Protein AF-A0A1V8TQK8-F1 (afdb_monomer)

Sequence (739 aa):
MASVNVRRDIADPFYRYKMERIQSKVEGKGNGIKTVIVNLSNVAHQLARPPNYVIKYFGFELGAQTNIDPKDDRWIINGAHEASKLQDHLDGFIAKFVLCKDCKNPETVIVAKDGDIILDCKACGQRTHADLRQKLSSFILKNAPKKGKKDKSTKKADRKAKREAEKNGTLDDGDDNSGSGNGNGDSGSDHAQEDDGDYAVDGGSDDELTRKINSEAKNLAESEQKDVEWSVDMSEEAIKARANALGDDLKSTLVIDENGDAAEDNEGSGSSSYDELGKWLDAQAKEHSGISNVKDVDIYLQAQKLGIESKHRTLTVLAQALFDDAIVKQIAPRSSMLKKMITSERHEKAFLGGLERFVGNDKPNLIASMSAILLKVYENDLVTEETLKAWAGKASKKYVDLATSRKVRKSAEKFVEWLENAESDEEESEIDVYSLNAATTPPTNPAAPPAGWRALGCYTDDAGTRTLGMQNEGPGGTLLCTDFARAAIRYAFHDAATYSSKLPTYAPASGGADGSILLSSTEITRPDNAGLGTYHNQLTQRFAQYQSAGYAVGAADLIQVAGALAVLACPGGRIGRVLVGRTDTTQAAPDGLLPQAFGTGSDHDTIFALFADKGFSPRDLAALLGAHSTSKANFQTANGLPKGIPQDTTPGAWDVQYYNQTYLPPADGSIGRFDSDINLSNKSTTVGKQFSSFVGAQGAWGASFSSAFQTLSTLGIPTAKRRALIDCTSAVVAVMPPS

Structure (mmCIF, N/CA/C/O backbone):
data_AF-A0A1V8TQK8-F1
#
_entry.id   AF-A0A1V8TQK8-F1
#
loop_
_atom_site.group_PDB
_atom_site.id
_atom_site.type_symbol
_atom_site.label_atom_id
_atom_site.label_alt_id
_atom_site.label_comp_id
_atom_site.label_asym_id
_atom_site.label_entity_id
_atom_site.label_seq_id
_atom_site.pdbx_PDB_ins_code
_atom_site.Cartn_x
_atom_site.Cartn_y
_atom_site.Cartn_z
_atom_site.occupancy
_atom_site.B_iso_or_equiv
_atom_site.auth_seq_id
_atom_site.auth_comp_id
_atom_site.auth_asym_id
_atom_site.auth_atom_id
_atom_site.pdbx_PDB_model_num
ATOM 1 N N . MET A 1 1 ? -30.546 -17.351 -3.759 1.00 52.00 1 MET A N 1
ATOM 2 C CA . MET A 1 1 ? -30.470 -18.481 -2.805 1.00 52.00 1 MET A CA 1
ATOM 3 C C . MET A 1 1 ? -31.082 -18.038 -1.484 1.00 52.00 1 MET A C 1
ATOM 5 O O . MET A 1 1 ? -30.907 -16.882 -1.124 1.00 52.00 1 MET A O 1
ATOM 9 N N . ALA A 1 2 ? -31.864 -18.886 -0.813 1.00 67.44 2 ALA A N 1
ATOM 10 C CA . ALA A 1 2 ? -32.549 -18.502 0.424 1.00 67.44 2 ALA A CA 1
ATOM 11 C C . ALA A 1 2 ? -31.549 -18.449 1.595 1.00 67.44 2 ALA A C 1
ATOM 13 O O . ALA A 1 2 ? -31.084 -19.490 2.060 1.00 67.44 2 ALA A O 1
ATOM 14 N N . SER A 1 3 ? -31.196 -17.242 2.041 1.00 77.44 3 SER A N 1
ATOM 15 C CA . SER A 1 3 ? -30.388 -17.012 3.243 1.00 77.44 3 SER A CA 1
ATOM 16 C C . SER A 1 3 ? -31.241 -17.195 4.500 1.00 77.44 3 SER A C 1
ATOM 18 O O . SER A 1 3 ? -32.345 -16.652 4.569 1.00 77.44 3 SER A O 1
ATOM 20 N N . VAL A 1 4 ? -30.725 -17.912 5.492 1.00 84.31 4 VAL A N 1
ATOM 21 C CA . VAL A 1 4 ? -31.348 -18.145 6.800 1.00 84.31 4 VAL A CA 1
ATOM 22 C C . VAL A 1 4 ? -30.523 -17.435 7.872 1.00 84.31 4 VAL A C 1
ATOM 24 O O . VAL A 1 4 ? -29.305 -17.322 7.763 1.00 84.31 4 VAL A O 1
ATOM 27 N N . ASN A 1 5 ? -31.175 -16.934 8.916 1.00 85.56 5 ASN A N 1
ATOM 28 C CA . ASN A 1 5 ? -30.480 -16.339 10.054 1.00 85.56 5 ASN A CA 1
ATOM 29 C C . ASN A 1 5 ? -29.653 -17.410 10.780 1.00 85.56 5 ASN A C 1
ATOM 31 O O . ASN A 1 5 ? -30.176 -18.478 11.089 1.00 85.56 5 ASN A O 1
ATOM 35 N N . VAL A 1 6 ? -28.388 -17.107 11.106 1.00 83.88 6 VAL A N 1
ATOM 36 C CA . VAL A 1 6 ? -27.507 -17.998 11.900 1.00 83.88 6 VAL A CA 1
ATOM 37 C C . VAL A 1 6 ? -28.156 -18.348 13.243 1.00 83.88 6 VAL A C 1
ATOM 39 O O . VAL A 1 6 ? -27.986 -19.436 13.784 1.00 83.88 6 VAL A O 1
ATOM 42 N N . ARG A 1 7 ? -28.951 -17.413 13.765 1.00 80.94 7 ARG A N 1
ATOM 43 C CA . ARG A 1 7 ? -29.835 -17.597 14.907 1.00 80.94 7 ARG A CA 1
ATOM 44 C C . ARG A 1 7 ? -31.273 -17.731 14.431 1.00 80.94 7 ARG A C 1
ATOM 46 O O . ARG A 1 7 ? -31.957 -16.737 14.201 1.00 80.94 7 ARG A O 1
ATOM 53 N N . ARG A 1 8 ? -31.730 -18.976 14.297 1.00 74.44 8 ARG A N 1
ATOM 54 C CA . ARG A 1 8 ? -33.113 -19.307 13.914 1.00 74.44 8 ARG A CA 1
ATOM 55 C C . ARG A 1 8 ? -34.168 -18.895 14.942 1.00 74.44 8 ARG A C 1
ATOM 57 O O . ARG A 1 8 ? -35.346 -18.862 14.607 1.00 74.44 8 ARG A O 1
ATOM 64 N N . ASP A 1 9 ? -33.765 -18.590 16.172 1.00 75.06 9 ASP A N 1
ATOM 65 C CA . ASP A 1 9 ? -34.644 -18.032 17.200 1.00 75.06 9 ASP A CA 1
ATOM 66 C C . ASP A 1 9 ? -35.020 -16.567 16.926 1.00 75.06 9 ASP A C 1
ATOM 68 O O . ASP A 1 9 ? -36.038 -16.089 17.422 1.00 75.06 9 ASP A O 1
ATOM 72 N N . ILE A 1 10 ? -34.237 -15.861 16.106 1.00 77.81 10 ILE A N 1
ATOM 73 C CA . ILE A 1 10 ? -34.511 -14.485 15.699 1.00 77.81 10 ILE A CA 1
ATOM 74 C C . ILE A 1 10 ? -35.171 -14.514 14.318 1.00 77.81 10 ILE A C 1
ATOM 76 O O . ILE A 1 10 ? -34.517 -14.761 13.306 1.00 77.81 10 ILE A O 1
ATOM 80 N N . ALA A 1 11 ? -36.472 -14.225 14.271 1.00 71.19 11 ALA A N 1
ATOM 81 C CA . ALA A 1 11 ? -37.252 -14.163 13.032 1.00 71.19 11 ALA A CA 1
ATOM 82 C C . ALA A 1 11 ? -37.099 -12.831 12.265 1.00 71.19 11 ALA A C 1
ATOM 84 O O . ALA A 1 11 ? -37.814 -12.605 11.292 1.00 71.19 11 ALA A O 1
ATOM 85 N N . ASP A 1 12 ? -36.193 -11.947 12.699 1.00 76.12 12 ASP A N 1
ATOM 86 C CA . ASP A 1 12 ? -35.959 -10.643 12.075 1.00 76.12 12 ASP A CA 1
ATOM 87 C C . ASP A 1 12 ? -35.340 -10.802 10.668 1.00 76.12 12 ASP A C 1
ATOM 89 O O . ASP A 1 12 ? -34.210 -11.298 10.548 1.00 76.12 12 ASP A O 1
ATOM 93 N N . PRO A 1 13 ? -36.029 -10.368 9.593 1.00 72.56 13 PRO A N 1
ATOM 94 C CA . PRO A 1 13 ? -35.493 -10.393 8.234 1.00 72.56 13 PRO A CA 1
ATOM 95 C C . PRO A 1 13 ? -34.215 -9.563 8.052 1.00 72.56 13 PRO A C 1
ATOM 97 O O . PRO A 1 13 ? -33.475 -9.804 7.096 1.00 72.56 13 PRO A O 1
ATOM 100 N N . PHE A 1 14 ? -33.930 -8.610 8.946 1.00 74.12 14 PHE A N 1
ATOM 101 C CA . PHE A 1 14 ? -32.746 -7.744 8.917 1.00 74.12 14 PHE A CA 1
ATOM 102 C C . PHE A 1 14 ? -31.622 -8.211 9.846 1.00 74.12 14 PHE A C 1
ATOM 104 O O . PHE A 1 14 ? -30.628 -7.502 10.014 1.00 74.12 14 PHE A O 1
ATOM 111 N N . TYR A 1 15 ? -31.731 -9.411 10.422 1.00 78.62 15 TYR A N 1
ATOM 112 C CA . TYR A 1 15 ? -30.674 -9.957 11.263 1.00 78.62 15 TYR A CA 1
ATOM 113 C C . TYR A 1 15 ? -29.330 -9.988 10.515 1.00 78.62 15 TYR A C 1
ATOM 115 O O . TYR A 1 15 ? -29.223 -10.511 9.404 1.00 78.62 15 TYR A O 1
ATOM 123 N N . ARG A 1 16 ? -28.301 -9.401 11.139 1.00 79.44 16 ARG A N 1
ATOM 124 C CA . ARG A 1 16 ? -26.978 -9.151 10.540 1.00 79.44 16 ARG A CA 1
ATOM 125 C C . ARG A 1 16 ? -26.251 -10.428 10.114 1.00 79.44 16 ARG A C 1
ATOM 127 O O . ARG A 1 16 ? -25.576 -10.425 9.091 1.00 79.44 16 ARG A O 1
ATOM 134 N N . TYR A 1 17 ? -26.366 -11.502 10.897 1.00 84.69 17 TYR A N 1
ATOM 135 C CA . TYR A 1 17 ? -25.632 -12.745 10.656 1.00 84.69 17 TYR A CA 1
ATOM 136 C C . TYR A 1 17 ? -26.514 -13.752 9.923 1.00 84.69 17 TYR A C 1
ATOM 138 O O . TYR A 1 17 ? -27.354 -14.429 10.522 1.00 84.69 17 TYR A O 1
ATOM 146 N N . LYS A 1 18 ? -26.312 -13.854 8.611 1.00 84.25 18 LYS A N 1
ATOM 147 C CA . LYS A 1 18 ? -27.030 -14.788 7.743 1.00 84.25 18 LYS A CA 1
ATOM 148 C C . LYS A 1 18 ? -26.080 -15.839 7.195 1.00 84.25 18 LYS A C 1
ATOM 150 O O . LYS A 1 18 ? -24.912 -15.562 6.948 1.00 84.25 18 LYS A O 1
ATOM 155 N N . MET A 1 19 ? -26.618 -17.028 6.993 1.00 86.69 19 MET A N 1
ATOM 156 C CA . MET A 1 19 ? -25.946 -18.153 6.366 1.00 86.69 19 MET A CA 1
ATOM 157 C C . MET A 1 19 ? -26.821 -18.729 5.258 1.00 86.69 19 MET A C 1
ATOM 159 O O . MET A 1 19 ? -28.045 -18.587 5.266 1.00 86.69 19 MET A O 1
ATOM 163 N N . GLU A 1 20 ? -26.214 -19.385 4.284 1.00 88.19 20 GLU A N 1
ATOM 164 C CA . GLU A 1 20 ? -26.966 -20.136 3.288 1.00 88.19 20 GLU A CA 1
ATOM 165 C C . GLU A 1 20 ? -27.611 -21.372 3.915 1.00 88.19 20 GLU A C 1
ATOM 167 O O . GLU A 1 20 ? -27.042 -22.032 4.786 1.00 88.19 20 GLU A O 1
ATOM 172 N N . ARG A 1 21 ? -28.822 -21.710 3.460 1.00 85.94 21 ARG A N 1
ATOM 173 C CA . ARG A 1 21 ? -29.462 -22.961 3.868 1.00 85.94 21 ARG A CA 1
ATOM 174 C C . ARG A 1 21 ? -28.651 -24.148 3.353 1.00 85.94 21 ARG A C 1
ATOM 176 O O . ARG A 1 21 ? -28.258 -24.155 2.185 1.00 85.94 21 ARG A O 1
ATOM 183 N N . ILE A 1 22 ? -28.445 -25.161 4.192 1.00 89.31 22 ILE A N 1
ATOM 184 C CA . ILE A 1 22 ? -27.695 -26.352 3.789 1.00 89.31 22 ILE A CA 1
ATOM 185 C C . ILE A 1 22 ? -28.423 -27.099 2.661 1.00 89.31 22 ILE A C 1
ATOM 187 O O . ILE A 1 22 ? -29.628 -27.352 2.734 1.00 89.31 22 ILE A O 1
ATOM 191 N N . GLN A 1 23 ? -27.691 -27.423 1.598 1.00 88.25 23 GLN A N 1
ATOM 192 C CA . GLN A 1 23 ? -28.187 -28.150 0.436 1.00 88.25 23 GLN A CA 1
ATOM 193 C C . GLN A 1 23 ? -27.558 -29.539 0.414 1.00 88.25 23 GLN A C 1
ATOM 195 O O . GLN A 1 23 ? -26.334 -29.683 0.356 1.00 88.25 23 GLN A O 1
ATOM 200 N N . SER A 1 24 ? -28.406 -30.566 0.450 1.00 89.19 24 SER A N 1
ATOM 201 C CA . SER A 1 24 ? -27.982 -31.956 0.353 1.00 89.19 24 SER A CA 1
ATOM 202 C C . SER A 1 24 ? -28.544 -32.619 -0.901 1.00 89.19 24 SER A C 1
ATOM 204 O O . SER A 1 24 ? -29.679 -32.376 -1.310 1.00 89.19 24 SER A O 1
ATOM 206 N N . LYS A 1 25 ? -27.727 -33.468 -1.519 1.00 88.12 25 LYS A N 1
ATOM 207 C CA . LYS A 1 25 ? -28.083 -34.308 -2.657 1.00 88.12 25 LYS A CA 1
ATOM 208 C C . LYS A 1 25 ? -27.846 -35.760 -2.271 1.00 88.12 25 LYS A C 1
ATOM 210 O O . LYS A 1 25 ? -26.744 -36.132 -1.877 1.00 88.12 25 LYS A O 1
ATOM 215 N N . VAL A 1 26 ? -28.883 -36.583 -2.370 1.00 87.81 26 VAL A N 1
ATOM 216 C CA . VAL A 1 26 ? -28.774 -38.018 -2.091 1.00 87.81 26 VAL A CA 1
ATOM 217 C C . VAL A 1 26 ? -28.243 -38.722 -3.338 1.00 87.81 26 VAL A C 1
ATOM 219 O O . VAL A 1 26 ? -28.809 -38.592 -4.422 1.00 87.81 26 VAL A O 1
ATOM 222 N N . GLU A 1 27 ? -27.151 -39.461 -3.184 1.00 84.12 27 GLU A N 1
ATOM 223 C CA . GLU A 1 27 ? -26.506 -40.247 -4.231 1.00 84.12 27 GLU A CA 1
ATOM 224 C C . GLU A 1 27 ? -26.467 -41.729 -3.830 1.00 84.12 27 GLU A C 1
ATOM 226 O O . GLU A 1 27 ? -26.210 -42.084 -2.681 1.00 84.12 27 GLU A O 1
ATOM 231 N N . GLY A 1 28 ? -26.726 -42.614 -4.794 1.00 75.06 28 GLY A N 1
ATOM 232 C CA . GLY A 1 28 ? -26.811 -44.060 -4.568 1.00 75.06 28 GLY A CA 1
ATOM 233 C C . GLY A 1 28 ? -28.239 -44.574 -4.342 1.00 75.06 28 GLY A C 1
ATOM 234 O O . GLY A 1 28 ? -29.164 -43.826 -4.034 1.00 75.06 28 GLY A O 1
ATOM 235 N N . LYS A 1 29 ? -28.424 -45.883 -4.544 1.00 76.75 29 LYS A N 1
ATOM 236 C CA . LYS A 1 29 ? -29.675 -46.621 -4.304 1.00 76.75 29 LYS A CA 1
ATOM 237 C C . LYS A 1 29 ? -29.340 -47.898 -3.518 1.00 76.75 29 LYS A C 1
ATOM 239 O O . LYS A 1 29 ? -28.333 -48.537 -3.811 1.00 76.75 29 LYS A O 1
ATOM 244 N N . GLY A 1 30 ? -30.161 -48.271 -2.533 1.00 76.31 30 GLY A N 1
ATOM 245 C CA . GLY A 1 30 ? -29.966 -49.479 -1.709 1.00 76.31 30 GLY A CA 1
ATOM 246 C C . GLY A 1 30 ? -29.057 -49.280 -0.484 1.00 76.31 30 GLY A C 1
ATOM 247 O O . GLY A 1 30 ? -29.047 -48.214 0.119 1.00 76.31 30 GLY A O 1
ATOM 248 N N . ASN A 1 31 ? -28.275 -50.296 -0.107 1.00 75.25 31 ASN A N 1
ATOM 249 C CA . ASN A 1 31 ? -27.446 -50.289 1.117 1.00 75.25 31 ASN A CA 1
ATOM 250 C C . ASN A 1 31 ? -26.225 -49.342 1.063 1.00 75.25 31 ASN A C 1
ATOM 252 O O . ASN A 1 31 ? -25.509 -49.204 2.050 1.00 75.25 31 ASN A O 1
ATOM 256 N N . GLY A 1 32 ? -25.983 -48.689 -0.078 1.00 77.19 32 GLY A N 1
ATOM 257 C CA . GLY A 1 32 ? -24.890 -47.736 -0.294 1.00 77.19 32 GLY A CA 1
ATOM 258 C C . GLY A 1 32 ? -25.349 -46.290 -0.480 1.00 77.19 32 GLY A C 1
ATOM 259 O O . GLY A 1 32 ? -24.654 -45.536 -1.157 1.00 77.19 32 GLY A O 1
ATOM 260 N N . ILE A 1 33 ? -26.523 -45.905 0.040 1.00 86.06 33 ILE A N 1
ATOM 261 C CA . ILE A 1 33 ? -27.007 -44.520 -0.062 1.00 86.06 33 ILE A CA 1
ATOM 262 C C . ILE A 1 33 ? -26.078 -43.585 0.717 1.00 86.06 33 ILE A C 1
ATOM 264 O O . ILE A 1 33 ? -25.761 -43.816 1.886 1.00 86.06 33 ILE A O 1
ATOM 268 N N . LYS A 1 34 ? -25.664 -42.507 0.059 1.00 89.12 34 LYS A N 1
ATOM 269 C CA . LYS A 1 34 ? -24.799 -41.464 0.599 1.00 89.12 34 LYS A CA 1
ATOM 270 C C . LYS A 1 34 ? -25.457 -40.108 0.381 1.00 89.12 34 LYS A C 1
ATOM 272 O O . LYS A 1 34 ? -26.094 -39.866 -0.638 1.00 89.12 34 LYS A O 1
ATOM 277 N N . THR A 1 35 ? -25.296 -39.207 1.333 1.00 90.06 35 THR A N 1
ATOM 278 C CA . THR A 1 35 ? -25.758 -37.825 1.227 1.00 90.06 35 THR A CA 1
ATOM 279 C C . THR A 1 35 ? -24.555 -36.928 0.983 1.00 90.06 35 THR A C 1
ATOM 281 O O . THR A 1 35 ? -23.644 -36.875 1.806 1.00 90.06 35 THR A O 1
ATOM 284 N N . VAL A 1 36 ? -24.543 -36.239 -0.155 1.00 89.19 36 VAL A N 1
ATOM 285 C CA . VAL A 1 36 ? -23.519 -35.253 -0.509 1.00 89.19 36 VAL A CA 1
ATOM 286 C C . VAL A 1 36 ? -24.016 -33.864 -0.132 1.00 89.19 36 VAL A C 1
ATOM 288 O O . VAL A 1 36 ? -25.110 -33.471 -0.535 1.00 89.19 36 VAL A O 1
ATOM 291 N N . ILE A 1 37 ? -23.231 -33.116 0.638 1.00 89.44 37 ILE A N 1
ATOM 292 C CA . ILE A 1 37 ? -23.529 -31.720 0.972 1.00 89.44 37 ILE A CA 1
ATOM 293 C C . ILE A 1 37 ? -22.796 -30.833 -0.030 1.00 89.44 37 ILE A C 1
ATOM 295 O O . ILE A 1 37 ? -21.570 -30.831 -0.073 1.00 89.44 37 ILE A O 1
ATOM 299 N N . VAL A 1 38 ? -23.555 -30.086 -0.832 1.00 87.56 38 VAL A N 1
ATOM 300 C CA . VAL A 1 38 ? -23.012 -29.321 -1.967 1.00 87.56 38 VAL A CA 1
ATOM 301 C C . VAL A 1 38 ? -22.377 -28.005 -1.511 1.00 87.56 38 VAL A C 1
ATOM 303 O O . VAL A 1 38 ? -21.361 -27.595 -2.053 1.00 87.56 38 VAL A O 1
ATOM 306 N N . ASN A 1 39 ? -22.948 -27.347 -0.497 1.00 89.00 39 ASN A N 1
ATOM 307 C CA . ASN A 1 39 ? -22.542 -26.007 -0.058 1.00 89.00 39 ASN A CA 1
ATOM 308 C C . ASN A 1 39 ? -21.878 -25.974 1.330 1.00 89.00 39 ASN A C 1
ATOM 310 O O . ASN A 1 39 ? -21.939 -24.953 2.016 1.00 89.00 39 ASN A O 1
ATOM 314 N N . LEU A 1 40 ? -21.254 -27.075 1.769 1.00 87.88 40 LEU A N 1
ATOM 315 C CA . LEU A 1 40 ? -20.669 -27.144 3.114 1.00 87.88 40 LEU A CA 1
ATOM 316 C C . LEU A 1 40 ? -19.538 -26.127 3.304 1.00 87.88 40 LEU A C 1
ATOM 318 O O . LEU A 1 40 ? -19.510 -25.460 4.336 1.00 87.88 40 LEU A O 1
ATOM 322 N N . SER A 1 41 ? -18.640 -25.992 2.322 1.00 88.56 41 SER A N 1
ATOM 323 C CA . SER A 1 41 ? -17.500 -25.070 2.395 1.00 88.56 41 SER A CA 1
ATOM 324 C C . SER A 1 41 ? -17.990 -23.632 2.600 1.00 88.56 41 SER A C 1
ATOM 326 O O . SER A 1 41 ? -17.568 -22.963 3.541 1.00 88.56 41 SER A O 1
ATOM 328 N N . ASN A 1 42 ? -18.997 -23.198 1.832 1.00 89.12 42 ASN A N 1
ATOM 329 C CA . ASN A 1 42 ? -19.569 -21.853 1.941 1.00 89.12 42 ASN A CA 1
ATOM 330 C C . ASN A 1 42 ? -20.217 -21.594 3.317 1.00 89.12 42 ASN A C 1
ATOM 332 O O . ASN A 1 42 ? -19.954 -20.578 3.961 1.00 89.12 42 ASN A O 1
ATOM 336 N N . VAL A 1 43 ? -21.007 -22.551 3.820 1.00 89.06 43 VAL A N 1
ATOM 337 C CA . VAL A 1 43 ? -21.637 -22.459 5.151 1.00 89.06 43 VAL A CA 1
ATOM 338 C C . VAL A 1 43 ? -20.586 -22.436 6.268 1.00 89.06 43 VAL A C 1
ATOM 340 O O . VAL A 1 43 ? -20.711 -21.675 7.225 1.00 89.06 43 VAL A O 1
ATOM 343 N N . ALA A 1 44 ? -19.522 -23.231 6.152 1.00 88.88 44 ALA A N 1
ATOM 344 C CA . ALA A 1 44 ? -18.442 -23.270 7.133 1.00 88.88 44 ALA A CA 1
ATOM 345 C C . ALA A 1 44 ? -17.651 -21.948 7.174 1.00 88.88 44 ALA A C 1
ATOM 347 O O . ALA A 1 44 ? -17.390 -21.424 8.263 1.00 88.88 44 ALA A O 1
ATOM 348 N N . HIS A 1 45 ? -17.361 -21.354 6.010 1.00 86.94 45 HIS A N 1
ATOM 349 C CA . HIS A 1 45 ? -16.741 -20.029 5.913 1.00 86.94 45 HIS A CA 1
ATOM 350 C C . HIS A 1 45 ? -17.614 -18.935 6.542 1.00 86.94 45 HIS A C 1
ATOM 352 O O . HIS A 1 45 ? -17.102 -18.120 7.310 1.00 86.94 45 HIS A O 1
ATOM 358 N N . GLN A 1 46 ? -18.932 -18.960 6.316 1.00 87.69 46 GLN A N 1
ATOM 359 C CA . GLN A 1 46 ? -19.880 -18.016 6.931 1.00 87.69 46 GLN A CA 1
ATOM 360 C C . GLN A 1 46 ? -19.950 -18.140 8.462 1.00 87.69 46 GLN A C 1
ATOM 362 O O . GLN A 1 46 ? -20.192 -17.152 9.153 1.00 87.69 46 GLN A O 1
ATOM 367 N N . LEU A 1 47 ? -19.700 -19.334 9.007 1.00 87.06 47 LEU A N 1
ATOM 368 C CA . LEU A 1 47 ? -19.611 -19.575 10.452 1.00 87.06 47 LEU A CA 1
ATOM 369 C C . LEU A 1 47 ? -18.204 -19.331 11.027 1.00 87.06 47 LEU A C 1
ATOM 371 O O . LEU A 1 47 ? -17.994 -19.549 12.222 1.00 87.06 47 LEU A O 1
ATOM 375 N N . ALA A 1 48 ? -17.235 -18.910 10.205 1.00 86.00 48 ALA A N 1
ATOM 376 C CA . ALA A 1 48 ? -15.823 -18.786 10.571 1.00 86.00 48 ALA A CA 1
ATOM 377 C C . ALA A 1 48 ? -15.266 -20.068 11.229 1.00 86.00 48 ALA A C 1
ATOM 379 O O . ALA A 1 48 ? -14.569 -20.024 12.252 1.00 86.00 48 ALA A O 1
ATOM 380 N N . ARG A 1 49 ? -15.612 -21.238 10.674 1.00 88.12 49 ARG A N 1
ATOM 381 C CA . ARG A 1 49 ? -15.136 -22.550 11.137 1.00 88.12 49 ARG A CA 1
ATOM 382 C C . ARG A 1 49 ? -14.591 -23.376 9.973 1.00 88.12 49 ARG A C 1
ATOM 384 O O . ARG A 1 49 ? -15.151 -23.319 8.886 1.00 88.12 49 ARG A O 1
ATOM 391 N N . PRO A 1 50 ? -13.549 -24.197 10.194 1.00 86.88 50 PRO A N 1
ATOM 392 C CA . PRO A 1 50 ? -13.101 -25.150 9.184 1.00 86.88 50 PRO A CA 1
ATOM 393 C C . PRO A 1 50 ? -14.228 -26.126 8.783 1.00 86.88 50 PRO A C 1
ATOM 395 O O . PRO A 1 50 ? -14.892 -26.664 9.682 1.00 86.88 50 PRO A O 1
ATOM 398 N N . PRO A 1 51 ? -14.408 -26.437 7.481 1.00 88.56 51 PRO A N 1
ATOM 399 C CA . PRO A 1 51 ? -15.413 -27.403 7.009 1.00 88.56 51 PRO A CA 1
ATOM 400 C C . PRO A 1 51 ? -15.299 -28.777 7.687 1.00 88.56 51 PRO A C 1
ATOM 402 O O . PRO A 1 51 ? -16.305 -29.406 8.031 1.00 88.56 51 PRO A O 1
ATOM 405 N N . ASN A 1 52 ? -14.064 -29.183 8.005 1.00 88.06 52 ASN A N 1
ATOM 406 C CA . ASN A 1 52 ? -13.734 -30.424 8.707 1.00 88.06 52 ASN A CA 1
ATOM 407 C C . ASN A 1 52 ? -14.421 -30.566 10.075 1.00 88.06 52 ASN A C 1
ATOM 409 O O . ASN A 1 52 ? -14.711 -31.681 10.509 1.00 88.06 52 ASN A O 1
ATOM 413 N N . TYR A 1 53 ? -14.703 -29.464 10.775 1.00 89.12 53 TYR A N 1
ATOM 414 C CA . TYR A 1 53 ? -15.365 -29.524 12.083 1.00 89.12 53 TYR A CA 1
ATOM 415 C C . TYR A 1 53 ? -16.871 -29.733 11.946 1.00 89.12 53 TYR A C 1
ATOM 417 O O . TYR A 1 53 ? -17.453 -30.497 12.715 1.00 89.12 53 TYR A O 1
ATOM 425 N N . VAL A 1 54 ? -17.484 -29.117 10.934 1.00 88.94 54 VAL A N 1
ATOM 426 C CA . VAL A 1 54 ? -18.926 -29.215 10.679 1.00 88.94 54 VAL A CA 1
ATOM 427 C C . VAL A 1 54 ? -19.286 -30.621 10.192 1.00 88.94 54 VAL A C 1
ATOM 429 O O . VAL A 1 54 ? -20.188 -31.251 10.745 1.00 88.94 54 VAL A O 1
ATOM 432 N N . ILE A 1 55 ? -18.530 -31.174 9.234 1.00 89.88 55 ILE A N 1
ATOM 433 C CA . ILE A 1 55 ? -18.791 -32.531 8.726 1.00 89.88 55 ILE A CA 1
ATOM 434 C C . ILE A 1 55 ? -18.610 -33.592 9.815 1.00 89.88 55 ILE A C 1
ATOM 436 O O . ILE A 1 55 ? -19.417 -34.514 9.942 1.00 89.88 55 ILE A O 1
ATOM 440 N N . LYS A 1 56 ? -17.583 -33.440 10.661 1.00 89.19 56 LYS A N 1
ATOM 441 C CA . LYS A 1 56 ? -17.318 -34.389 11.741 1.00 89.19 56 LYS A CA 1
ATOM 442 C C . LYS A 1 56 ? -18.383 -34.316 12.833 1.00 89.19 56 LYS A C 1
ATOM 444 O O . LYS A 1 56 ? -18.734 -35.351 13.398 1.00 89.19 56 LYS A O 1
ATOM 449 N N . TYR A 1 57 ? -18.923 -33.125 13.095 1.00 90.25 57 TYR A N 1
ATOM 450 C CA . TYR A 1 57 ? -20.055 -32.949 13.999 1.00 90.25 57 TYR A CA 1
ATOM 451 C C . TYR A 1 57 ? -21.294 -33.707 13.508 1.00 90.25 57 TYR A C 1
ATOM 453 O O . TYR A 1 57 ? -21.877 -34.469 14.279 1.00 90.25 57 TYR A O 1
ATOM 461 N N . PHE A 1 58 ? -21.634 -33.599 12.218 1.00 90.06 58 PHE A N 1
ATOM 462 C CA . PHE A 1 58 ? -22.726 -34.389 11.641 1.00 90.06 58 PHE A CA 1
ATOM 463 C C . PHE A 1 58 ? -22.487 -35.894 11.770 1.00 90.06 58 PHE A C 1
ATOM 465 O O . PHE A 1 58 ? -23.405 -36.622 12.135 1.00 90.06 58 PHE A O 1
ATOM 472 N N . GLY A 1 59 ? -21.255 -36.362 11.555 1.00 88.44 59 GLY A N 1
ATOM 473 C CA . GLY A 1 59 ? -20.908 -37.770 11.758 1.00 88.44 59 GLY A CA 1
ATOM 474 C C . GLY A 1 59 ? -21.151 -38.260 13.191 1.00 88.44 59 GLY A C 1
ATOM 475 O O . GLY A 1 59 ? -21.611 -39.383 13.389 1.00 88.44 59 GLY A O 1
ATOM 476 N N . PHE A 1 60 ? -20.891 -37.420 14.199 1.00 89.06 60 PHE A N 1
ATOM 477 C CA . PHE A 1 60 ? -21.111 -37.781 15.603 1.00 89.06 60 PHE A CA 1
ATOM 478 C C . PHE A 1 60 ? -22.582 -37.771 16.022 1.00 89.06 60 PHE A C 1
ATOM 480 O O . PHE A 1 60 ? -22.983 -38.670 16.758 1.00 89.06 60 PHE A O 1
ATOM 487 N N . GLU A 1 61 ? -23.363 -36.787 15.575 1.00 86.88 61 GLU A N 1
ATOM 488 C CA . GLU A 1 61 ? -24.788 -36.669 15.922 1.00 86.88 61 GLU A CA 1
ATOM 489 C C . GLU A 1 61 ? -25.653 -37.686 15.160 1.00 86.88 61 GLU A C 1
ATOM 491 O O . GLU A 1 61 ? -26.599 -38.235 15.717 1.00 86.88 61 GLU A O 1
ATOM 496 N N . LEU A 1 62 ? -25.302 -37.990 13.905 1.00 86.38 62 LEU A N 1
ATOM 497 C CA . LEU A 1 62 ? -26.033 -38.950 13.067 1.00 86.38 62 LEU A CA 1
ATOM 498 C C . LEU A 1 62 ? -25.519 -40.390 13.201 1.00 86.38 62 LEU A C 1
ATOM 500 O O . LEU A 1 62 ? -26.124 -41.303 12.642 1.00 86.38 62 LEU A O 1
ATOM 504 N N . GLY A 1 63 ? -24.394 -40.606 13.892 1.00 85.69 63 GLY A N 1
ATOM 505 C CA . GLY A 1 63 ? -23.758 -41.924 13.998 1.00 85.69 63 GLY A CA 1
ATOM 506 C C . GLY A 1 63 ? -23.285 -42.482 12.651 1.00 85.69 63 GLY A C 1
ATOM 507 O O . GLY A 1 63 ? -23.259 -43.695 12.460 1.00 85.69 63 GLY A O 1
ATOM 508 N N . ALA A 1 64 ? -22.936 -41.604 11.708 1.00 85.81 64 ALA A N 1
ATOM 509 C CA . ALA A 1 64 ? -22.590 -41.957 10.337 1.00 85.81 64 ALA A CA 1
ATOM 510 C C . ALA A 1 64 ? -21.101 -41.733 10.050 1.00 85.81 64 ALA A C 1
ATOM 512 O O . ALA A 1 64 ? -20.471 -40.806 10.564 1.00 85.81 64 ALA A O 1
ATOM 513 N N . GLN A 1 65 ? -20.533 -42.567 9.180 1.00 83.94 65 GLN A N 1
ATOM 514 C CA . GLN A 1 65 ? -19.180 -42.352 8.678 1.00 83.94 65 GLN A CA 1
ATOM 515 C C . GLN A 1 65 ? -19.175 -41.198 7.666 1.00 83.94 65 GLN A C 1
ATOM 517 O O . GLN A 1 65 ? -20.045 -41.109 6.794 1.00 83.94 65 GLN A O 1
ATOM 522 N N . THR A 1 66 ? -18.182 -40.323 7.792 1.00 86.75 66 THR A N 1
ATOM 523 C CA . THR A 1 66 ? -18.014 -39.117 6.976 1.00 86.75 66 THR A CA 1
ATOM 524 C C . THR A 1 66 ? -16.629 -39.084 6.351 1.00 86.75 66 THR A C 1
ATOM 526 O O . THR A 1 66 ? -15.677 -39.589 6.952 1.00 86.75 66 THR A O 1
ATOM 529 N N . ASN A 1 67 ? -16.499 -38.441 5.191 1.00 81.62 67 ASN A N 1
ATOM 530 C CA . ASN A 1 67 ? -15.184 -38.122 4.639 1.00 81.62 67 ASN A CA 1
ATOM 531 C C . ASN A 1 67 ? -14.559 -36.928 5.389 1.00 81.62 67 ASN A C 1
ATOM 533 O O . ASN A 1 67 ? -15.272 -35.997 5.766 1.00 81.62 67 ASN A O 1
ATOM 537 N N . ILE A 1 68 ? -13.252 -36.980 5.643 1.00 66.19 68 ILE A N 1
ATOM 538 C CA . ILE A 1 68 ? -12.484 -35.954 6.354 1.00 66.19 68 ILE A CA 1
ATOM 539 C C . ILE A 1 68 ? -11.405 -35.515 5.362 1.00 66.19 68 ILE A C 1
ATOM 541 O O . ILE A 1 68 ? -10.406 -36.209 5.233 1.00 66.19 68 ILE A O 1
ATOM 545 N N . ASP A 1 69 ? -11.648 -34.406 4.659 1.00 65.31 69 ASP A N 1
ATOM 546 C CA . ASP A 1 69 ? -10.747 -33.769 3.677 1.00 65.31 69 ASP A CA 1
ATOM 547 C C . ASP A 1 69 ? -10.732 -34.341 2.228 1.00 65.31 69 ASP A C 1
ATOM 549 O O . ASP A 1 69 ? -9.771 -34.980 1.795 1.00 65.31 69 ASP A O 1
ATOM 553 N N . PRO A 1 70 ? -11.811 -34.143 1.442 1.00 68.88 70 PRO A N 1
ATOM 554 C CA . PRO A 1 70 ? -11.810 -34.386 -0.001 1.00 68.88 70 PRO A CA 1
ATOM 555 C C . PRO A 1 70 ? -11.159 -33.223 -0.774 1.00 68.88 70 PRO A C 1
ATOM 557 O O . PRO A 1 70 ? -11.602 -32.086 -0.651 1.00 68.88 70 PRO A O 1
ATOM 560 N N . LYS A 1 71 ? -10.196 -33.520 -1.661 1.00 64.69 71 LYS A N 1
ATOM 561 C CA . LYS A 1 71 ? -9.551 -32.526 -2.552 1.00 64.69 71 LYS A CA 1
ATOM 562 C C . LYS A 1 71 ? -10.525 -31.802 -3.496 1.00 64.69 71 LYS A C 1
ATOM 564 O O . LYS A 1 71 ? -10.240 -30.691 -3.920 1.00 64.69 71 LYS A O 1
ATOM 569 N N . ASP A 1 72 ? -11.674 -32.415 -3.782 1.00 70.38 72 ASP A N 1
ATOM 570 C CA . ASP A 1 72 ? -12.655 -31.926 -4.761 1.00 70.38 72 ASP A CA 1
ATOM 571 C C . ASP A 1 72 ? -13.868 -31.216 -4.121 1.00 70.38 72 ASP A C 1
ATOM 573 O O . ASP A 1 72 ? -14.949 -31.203 -4.711 1.00 70.38 72 ASP A O 1
ATOM 577 N N . ASP A 1 73 ? -13.757 -30.721 -2.878 1.00 73.31 73 ASP A N 1
ATOM 578 C CA . ASP A 1 73 ? -14.855 -30.060 -2.130 1.00 73.31 73 ASP A CA 1
ATOM 579 C C . ASP A 1 73 ? -16.145 -30.911 -1.989 1.00 73.31 73 ASP A C 1
ATOM 581 O O . ASP A 1 73 ? -17.227 -30.433 -1.631 1.00 73.31 73 ASP A O 1
ATOM 585 N N . ARG A 1 74 ? -16.053 -32.224 -2.242 1.00 83.00 74 ARG A N 1
ATOM 586 C CA . ARG A 1 74 ? -17.187 -33.155 -2.224 1.00 83.00 74 ARG A CA 1
ATOM 587 C C . ARG A 1 74 ? -17.370 -33.792 -0.849 1.00 83.00 74 ARG A C 1
ATOM 589 O O . ARG A 1 74 ? -16.816 -34.852 -0.549 1.00 83.00 74 ARG A O 1
ATOM 596 N N . TRP A 1 75 ? -18.216 -33.183 -0.025 1.00 87.19 75 TRP A N 1
ATOM 597 C CA . TRP A 1 75 ? -18.491 -33.626 1.345 1.00 87.19 75 TRP A CA 1
ATOM 598 C C . TRP A 1 75 ? -19.574 -34.704 1.404 1.00 87.19 75 TRP A C 1
ATOM 600 O O . TRP A 1 75 ? -20.723 -34.457 1.044 1.00 87.19 75 TRP A O 1
ATOM 610 N N . ILE A 1 76 ? -19.224 -35.902 1.881 1.00 88.12 76 ILE A N 1
ATOM 611 C CA . ILE A 1 76 ? -20.106 -37.079 1.866 1.00 88.12 76 ILE A CA 1
ATOM 612 C C . ILE A 1 76 ? -20.370 -37.594 3.286 1.00 88.12 76 ILE A C 1
ATOM 614 O O . ILE A 1 76 ? -19.437 -37.802 4.067 1.00 88.12 76 ILE A O 1
ATOM 618 N N . ILE A 1 77 ? -21.644 -37.862 3.581 1.00 90.06 77 ILE A N 1
ATOM 619 C CA . ILE A 1 77 ? -22.132 -38.541 4.787 1.00 90.06 77 ILE A CA 1
ATOM 620 C C . ILE A 1 77 ? -22.816 -39.845 4.366 1.00 90.06 77 ILE A C 1
ATOM 622 O O . ILE A 1 77 ? -23.696 -39.834 3.507 1.00 90.06 77 ILE A O 1
ATOM 626 N N . ASN A 1 78 ? -22.450 -40.975 4.969 1.00 88.25 78 ASN A N 1
ATOM 627 C CA . ASN A 1 78 ? -23.149 -42.236 4.715 1.00 88.25 78 ASN A CA 1
ATOM 628 C C . ASN A 1 78 ? -24.581 -42.206 5.291 1.00 88.25 78 ASN A C 1
ATOM 630 O O . ASN A 1 78 ? -24.813 -41.735 6.405 1.00 88.25 78 ASN A O 1
ATOM 634 N N . GLY A 1 79 ? -25.544 -42.741 4.539 1.00 86.31 79 GLY A N 1
ATOM 635 C CA . GLY A 1 79 ? -26.962 -42.761 4.900 1.00 86.31 79 GLY A CA 1
ATOM 636 C C . GLY A 1 79 ? -27.792 -41.703 4.171 1.00 86.31 79 GLY A C 1
ATOM 637 O O . GLY A 1 79 ? -27.261 -40.790 3.536 1.00 86.31 79 GLY A O 1
ATOM 638 N N . ALA A 1 80 ? -29.115 -41.860 4.239 1.00 85.62 80 ALA A N 1
ATOM 639 C CA . ALA A 1 80 ? -30.092 -40.953 3.644 1.00 85.62 80 ALA A CA 1
ATOM 640 C C . ALA A 1 80 ? -30.490 -39.862 4.649 1.00 85.62 80 ALA A C 1
ATOM 642 O O . ALA A 1 80 ? -31.275 -40.116 5.565 1.00 85.62 80 ALA A O 1
ATOM 643 N N . HIS A 1 81 ? -29.965 -38.649 4.465 1.00 85.50 81 HIS A N 1
ATOM 644 C CA . HIS A 1 81 ? -30.220 -37.518 5.357 1.00 85.50 81 HIS A CA 1
ATOM 645 C C . HIS A 1 81 ? -30.885 -36.375 4.598 1.00 85.50 81 HIS A C 1
ATOM 647 O O . HIS A 1 81 ? -30.336 -35.810 3.650 1.00 85.50 81 HIS A O 1
ATOM 653 N N . GLU A 1 82 ? -32.094 -36.030 5.024 1.00 86.69 82 GLU A N 1
ATOM 654 C CA . GLU A 1 82 ? -32.831 -34.903 4.467 1.00 86.69 82 GLU A CA 1
ATOM 655 C C . GLU A 1 82 ? -32.211 -33.571 4.921 1.00 86.69 82 GLU A C 1
ATOM 657 O O . GLU A 1 82 ? -31.784 -33.433 6.072 1.00 86.69 82 GLU A O 1
ATOM 662 N N . ALA A 1 83 ? -32.208 -32.568 4.038 1.00 85.75 83 ALA A N 1
ATOM 663 C CA . ALA A 1 83 ? -31.649 -31.242 4.309 1.00 85.75 83 ALA A CA 1
ATOM 664 C C . ALA A 1 83 ? -32.234 -30.575 5.572 1.00 85.75 83 ALA A C 1
ATOM 666 O O . ALA A 1 83 ? -31.519 -29.874 6.283 1.00 85.75 83 ALA A O 1
ATOM 667 N N . SER A 1 84 ? -33.510 -30.822 5.891 1.00 87.44 84 SER A N 1
ATOM 668 C CA . SER A 1 84 ? -34.171 -30.280 7.088 1.00 87.44 84 SER A CA 1
ATOM 669 C C . SER A 1 84 ? -33.535 -30.788 8.388 1.00 87.44 84 SER A C 1
ATOM 671 O O . SER A 1 84 ? -33.216 -29.992 9.265 1.00 87.44 84 SER A O 1
ATOM 673 N N . LYS A 1 85 ? -33.256 -32.096 8.480 1.00 87.62 85 LYS A N 1
ATOM 674 C CA . LYS A 1 85 ? -32.609 -32.694 9.660 1.00 87.62 85 LYS A CA 1
ATOM 675 C C . LYS A 1 85 ? -31.163 -32.227 9.808 1.00 87.62 85 LYS A C 1
ATOM 677 O O . LYS A 1 85 ? -30.707 -31.957 10.914 1.00 87.62 85 LYS A O 1
ATOM 682 N N . LEU A 1 86 ? -30.447 -32.097 8.689 1.00 88.62 86 LEU A N 1
ATOM 683 C CA . LEU A 1 86 ? -29.086 -31.556 8.685 1.00 88.62 86 LEU A CA 1
ATOM 684 C C . LEU A 1 86 ? -29.050 -30.107 9.185 1.00 88.62 86 LEU A C 1
ATOM 686 O O . LEU A 1 86 ? -28.126 -29.739 9.907 1.00 88.62 86 LEU A O 1
ATOM 690 N N . GLN A 1 87 ? -30.069 -29.307 8.861 1.00 88.94 87 GLN A N 1
ATOM 691 C CA . GLN A 1 87 ? -30.190 -27.940 9.359 1.00 88.94 87 GLN A CA 1
ATOM 692 C C . GLN A 1 87 ? -30.387 -27.895 10.883 1.00 88.94 87 GLN A C 1
ATOM 694 O O . GLN A 1 87 ? -29.706 -27.121 11.546 1.00 88.94 87 GLN A O 1
ATOM 699 N N . ASP A 1 88 ? -31.239 -28.753 11.454 1.00 89.62 88 ASP A N 1
ATOM 700 C CA . ASP A 1 88 ? -31.454 -28.798 12.910 1.00 89.62 88 ASP A CA 1
ATOM 701 C C . ASP A 1 88 ? -30.177 -29.205 13.673 1.00 89.62 88 ASP A C 1
ATOM 703 O O . ASP A 1 88 ? -29.845 -28.628 14.712 1.00 89.62 88 ASP A O 1
ATOM 707 N N . HIS A 1 89 ? -29.403 -30.157 13.137 1.00 89.75 89 HIS A N 1
ATOM 708 C CA . HIS A 1 89 ? -28.097 -30.502 13.706 1.00 89.75 89 HIS A CA 1
ATOM 709 C C . HIS A 1 89 ? -27.088 -29.355 13.572 1.00 89.75 89 HIS A C 1
ATOM 711 O O . HIS A 1 89 ? -26.293 -29.126 14.484 1.00 89.75 89 HIS A O 1
ATOM 717 N N . LEU A 1 90 ? -27.128 -28.600 12.473 1.00 90.06 90 LEU A N 1
ATOM 718 C CA . LEU A 1 90 ? -26.261 -27.440 12.280 1.00 90.06 90 LEU A CA 1
ATOM 719 C C . LEU A 1 90 ? -26.569 -26.326 13.289 1.00 90.06 90 LEU A C 1
ATOM 721 O O . LEU A 1 90 ? -25.648 -25.716 13.825 1.00 90.06 90 LEU A O 1
ATOM 725 N N . ASP A 1 91 ? -27.837 -26.114 13.633 1.00 89.00 91 ASP A N 1
ATOM 726 C CA . ASP A 1 91 ? -28.209 -25.157 14.680 1.00 89.00 91 ASP A CA 1
ATOM 727 C C . ASP A 1 91 ? -27.702 -25.607 16.060 1.00 89.00 91 ASP A C 1
ATOM 729 O O . ASP A 1 91 ? -27.216 -24.795 16.852 1.00 89.00 91 ASP A O 1
ATOM 733 N N . GLY A 1 92 ? -27.732 -26.918 16.328 1.00 88.44 92 GLY A N 1
ATOM 734 C CA . GLY A 1 92 ? -27.116 -27.515 17.514 1.00 88.44 92 GLY A CA 1
ATOM 735 C C . GLY A 1 92 ? -25.601 -27.288 17.582 1.00 88.44 92 GLY A C 1
ATOM 736 O O . GLY A 1 92 ? -25.063 -27.005 18.656 1.00 88.44 92 GLY A O 1
ATOM 737 N N . PHE A 1 93 ? -24.914 -27.344 16.438 1.00 90.00 93 PHE A N 1
ATOM 738 C CA . PHE A 1 93 ? -23.496 -26.995 16.329 1.00 90.00 93 PHE A CA 1
ATOM 739 C C . PHE A 1 93 ? -23.254 -25.510 16.617 1.00 90.00 93 PHE A C 1
ATOM 741 O O . PHE A 1 93 ? -22.381 -25.172 17.422 1.00 90.00 93 PHE A O 1
ATOM 748 N N . ILE A 1 94 ? -24.053 -24.630 16.010 1.00 90.12 94 ILE A N 1
ATOM 749 C CA . ILE A 1 94 ? -23.945 -23.176 16.167 1.00 90.12 94 ILE A CA 1
ATOM 750 C C . ILE A 1 94 ? -24.113 -22.783 17.638 1.00 90.12 94 ILE A C 1
ATOM 752 O O . ILE A 1 94 ? -23.275 -22.063 18.184 1.00 90.12 94 ILE A O 1
ATOM 756 N N . ALA A 1 95 ? -25.128 -23.322 18.316 1.00 88.06 95 ALA A N 1
ATOM 757 C CA . ALA A 1 95 ? -25.397 -23.033 19.722 1.00 88.06 95 ALA A CA 1
ATOM 758 C C . ALA A 1 95 ? -24.261 -23.453 20.675 1.00 88.06 95 ALA A C 1
ATOM 760 O O . ALA A 1 95 ? -24.083 -22.828 21.719 1.00 88.06 95 ALA A O 1
ATOM 761 N N . LYS A 1 96 ? -23.495 -24.500 20.335 1.00 85.75 96 LYS A N 1
ATOM 762 C CA . LYS A 1 96 ? -22.447 -25.066 21.205 1.00 85.75 96 LYS A CA 1
ATOM 763 C C . LYS A 1 96 ? -21.036 -24.555 20.896 1.00 85.75 96 LYS A C 1
ATOM 765 O O . LYS A 1 96 ? -20.244 -24.398 21.823 1.00 85.75 96 LYS A O 1
ATOM 770 N N . PHE A 1 97 ? -20.708 -24.342 19.619 1.00 85.19 97 PHE A N 1
ATOM 771 C CA . PHE A 1 97 ? -19.331 -24.109 19.150 1.00 85.19 97 PHE A CA 1
ATOM 772 C C . PHE A 1 97 ? -19.125 -22.791 18.384 1.00 85.19 97 PHE A C 1
ATOM 774 O O . PHE A 1 97 ? -17.981 -22.457 18.052 1.00 85.19 97 PHE A O 1
ATOM 781 N N . VAL A 1 98 ? -20.194 -22.043 18.091 1.00 88.06 98 VAL A N 1
ATOM 782 C CA . VAL A 1 98 ? -20.124 -20.777 17.337 1.00 88.06 98 VAL A CA 1
ATOM 783 C C . VAL A 1 98 ? -20.614 -19.597 18.175 1.00 88.06 98 VAL A C 1
ATOM 785 O O . VAL A 1 98 ? -19.939 -18.572 18.233 1.00 88.06 98 VAL A O 1
ATOM 788 N N . LEU A 1 99 ? -21.750 -19.723 18.863 1.00 88.25 99 LEU A N 1
ATOM 789 C CA . LEU A 1 99 ? -22.277 -18.646 19.698 1.00 88.25 99 LEU A CA 1
ATOM 790 C C . LEU A 1 99 ? -21.490 -18.506 21.006 1.00 88.25 99 LEU A C 1
ATOM 792 O O . LEU A 1 99 ? -21.215 -19.483 21.701 1.00 88.25 99 LEU A O 1
ATOM 796 N N . CYS A 1 100 ? -21.184 -17.263 21.375 1.00 86.38 100 CYS A N 1
ATOM 797 C CA . CYS A 1 100 ? -20.695 -16.942 22.713 1.00 86.38 100 CYS A CA 1
ATOM 798 C C . CYS A 1 100 ? -21.778 -17.233 23.767 1.00 86.38 100 CYS A C 1
ATOM 800 O O . CYS A 1 100 ? -22.946 -16.899 23.565 1.00 86.38 100 CYS A O 1
ATOM 802 N N . LYS A 1 101 ? -21.396 -17.807 24.914 1.00 82.88 101 LYS A N 1
ATOM 803 C CA . LYS A 1 101 ? -22.344 -18.138 25.993 1.00 82.88 101 LYS A CA 1
ATOM 804 C C . LYS A 1 101 ? -22.942 -16.905 26.677 1.00 82.88 101 LYS A C 1
ATOM 806 O O . LYS A 1 101 ? -24.086 -16.973 27.116 1.00 82.88 101 LYS A O 1
ATOM 811 N N . ASP A 1 102 ? -22.214 -15.789 26.690 1.00 82.56 102 ASP A N 1
ATOM 812 C CA . ASP A 1 102 ? -22.645 -14.565 27.373 1.00 82.56 102 ASP A CA 1
ATOM 813 C C . ASP A 1 102 ? -23.467 -13.662 26.447 1.00 82.56 102 ASP A C 1
ATOM 815 O O . ASP A 1 102 ? -24.632 -13.373 26.709 1.00 82.56 102 ASP A O 1
ATOM 819 N N . CYS A 1 103 ? -22.884 -13.244 25.316 1.00 83.38 103 CYS A N 1
ATOM 820 C CA . CYS A 1 103 ? -23.517 -12.277 24.410 1.00 83.38 103 CYS A CA 1
ATOM 821 C C . CYS A 1 103 ? -24.279 -12.908 23.232 1.00 83.38 103 CYS A C 1
ATOM 823 O O . CYS A 1 103 ? -24.916 -12.189 22.465 1.00 83.38 103 CYS A O 1
ATOM 825 N N . LYS A 1 104 ? -24.225 -14.240 23.063 1.00 83.69 104 LYS A N 1
ATOM 826 C CA . LYS A 1 104 ? -24.879 -14.988 21.968 1.00 83.69 104 LYS A CA 1
ATOM 827 C C . LYS A 1 104 ? -24.580 -14.456 20.558 1.00 83.69 104 LYS A C 1
ATOM 829 O O . LYS A 1 104 ? -25.419 -14.582 19.662 1.00 83.69 104 LYS A O 1
ATOM 834 N N . ASN A 1 105 ? -23.389 -13.889 20.358 1.00 84.94 105 ASN A N 1
ATOM 835 C CA . ASN A 1 105 ? -22.892 -13.488 19.043 1.00 84.94 105 ASN A CA 1
ATOM 836 C C . ASN A 1 105 ? -22.072 -14.617 18.394 1.00 84.94 105 ASN A C 1
ATOM 838 O O . ASN A 1 105 ? -21.332 -15.302 19.107 1.00 84.94 105 ASN A O 1
ATOM 842 N N . PRO A 1 106 ? -22.184 -14.811 17.065 1.00 84.50 106 PRO A N 1
ATOM 843 C CA . PRO A 1 106 ? -21.488 -15.875 16.335 1.00 84.50 106 PRO A CA 1
ATOM 844 C C . PRO A 1 106 ? -20.009 -15.578 16.034 1.00 84.50 106 PRO A C 1
ATOM 846 O O . PRO A 1 106 ? -19.275 -16.475 15.631 1.00 84.50 106 PRO A O 1
ATOM 849 N N . GLU A 1 107 ? -19.540 -14.345 16.253 1.00 84.88 107 GLU A N 1
ATOM 850 C CA . GLU A 1 107 ? -18.141 -13.944 16.047 1.00 84.88 107 GLU A CA 1
ATOM 851 C C . GLU A 1 107 ? -17.234 -14.414 17.199 1.00 84.88 107 GLU A C 1
ATOM 853 O O . GLU A 1 107 ? -16.800 -13.636 18.056 1.00 84.88 107 GLU A O 1
ATOM 858 N N . THR A 1 108 ? -16.955 -15.717 17.240 1.00 86.06 108 THR A N 1
ATOM 859 C CA . THR A 1 108 ? -16.035 -16.325 18.211 1.00 86.06 108 THR A CA 1
ATOM 860 C C . THR A 1 108 ? -14.867 -17.022 17.519 1.00 86.06 108 THR A C 1
ATOM 862 O O . THR A 1 108 ? -15.025 -17.588 16.437 1.00 86.06 108 THR A O 1
ATOM 865 N N . VAL A 1 109 ? -13.691 -17.019 18.145 1.00 85.00 109 VAL A N 1
ATOM 866 C CA . VAL A 1 109 ? -12.482 -17.714 17.677 1.00 85.00 109 VAL A CA 1
ATOM 867 C C . VAL A 1 109 ? -12.163 -18.864 18.628 1.00 85.00 109 VAL A C 1
ATOM 869 O O . VAL A 1 109 ? -12.149 -18.681 19.843 1.00 85.00 109 VAL A O 1
ATOM 872 N N . ILE A 1 110 ? -11.904 -20.056 18.084 1.00 83.88 110 ILE A N 1
ATOM 873 C CA . ILE A 1 110 ? -11.512 -21.221 18.885 1.00 83.88 110 ILE A CA 1
ATOM 874 C C . ILE A 1 110 ? -10.004 -21.175 19.145 1.00 83.88 110 ILE A C 1
ATOM 876 O O . ILE A 1 110 ? -9.205 -21.224 18.213 1.00 83.88 110 ILE A O 1
ATOM 880 N N . VAL A 1 111 ? -9.620 -21.149 20.417 1.00 81.62 111 VAL A N 1
ATOM 881 C CA . VAL A 1 111 ? -8.237 -21.239 20.889 1.00 81.62 111 VAL A CA 1
ATOM 882 C C . VAL A 1 111 ? -8.091 -22.523 21.705 1.00 81.62 111 VAL A C 1
ATOM 884 O O . VAL A 1 111 ? -8.632 -22.636 22.803 1.00 81.62 111 VAL A O 1
ATOM 887 N N . ALA A 1 112 ? -7.357 -23.503 21.173 1.00 80.19 112 ALA A N 1
ATOM 888 C CA . ALA A 1 112 ? -7.023 -24.731 21.894 1.00 80.19 112 ALA A CA 1
ATOM 889 C C . ALA A 1 112 ? -5.722 -24.527 22.691 1.00 80.19 112 ALA A C 1
ATOM 891 O O . ALA A 1 112 ? -4.659 -24.316 22.101 1.00 80.19 112 ALA A O 1
ATOM 892 N N . LYS A 1 113 ? -5.795 -24.564 24.026 1.00 70.38 113 LYS A N 1
ATOM 893 C CA . LYS A 1 113 ? -4.635 -24.460 24.930 1.00 70.38 113 LYS A CA 1
ATOM 894 C C . LYS A 1 113 ? -4.759 -25.501 26.043 1.00 70.38 113 LYS A C 1
ATOM 896 O O . LYS A 1 113 ? -5.820 -25.639 26.629 1.00 70.38 113 LYS A O 1
ATOM 901 N N . ASP A 1 114 ? -3.672 -26.226 26.303 1.00 62.12 114 ASP A N 1
ATOM 902 C CA . ASP A 1 114 ? -3.486 -27.096 27.479 1.00 62.12 114 ASP A CA 1
ATOM 903 C C . ASP A 1 114 ? -4.603 -28.126 27.753 1.00 62.12 114 ASP A C 1
ATOM 905 O O . ASP A 1 114 ? -4.913 -28.433 28.896 1.00 62.12 114 ASP A O 1
ATOM 909 N N . GLY A 1 115 ? -5.187 -28.704 26.697 1.00 70.62 115 GLY A N 1
ATOM 910 C CA . GLY A 1 115 ? -6.256 -29.706 26.826 1.00 70.62 115 GLY A CA 1
ATOM 911 C C . GLY A 1 115 ? -7.664 -29.117 26.931 1.00 70.62 115 GLY A C 1
ATOM 912 O O . GLY A 1 115 ? -8.628 -29.874 26.867 1.00 70.62 115 GLY A O 1
ATOM 913 N N . ASP A 1 116 ? -7.781 -27.789 26.970 1.00 77.94 116 ASP A N 1
ATOM 914 C CA . ASP A 1 116 ? -9.042 -27.062 26.974 1.00 77.94 116 ASP A CA 1
ATOM 915 C C . ASP A 1 116 ? -9.288 -26.315 25.659 1.00 77.94 116 ASP A C 1
ATOM 917 O O . ASP A 1 116 ? -8.377 -25.880 24.943 1.00 77.94 116 ASP A O 1
ATOM 921 N N . ILE A 1 117 ? -10.573 -26.157 25.343 1.00 83.50 117 ILE A N 1
ATOM 922 C CA . ILE A 1 117 ? -11.047 -25.398 24.187 1.00 83.50 117 ILE A CA 1
ATOM 923 C C . ILE A 1 117 ? -11.686 -24.114 24.698 1.00 83.50 117 ILE A C 1
ATOM 925 O O . ILE A 1 117 ? -12.716 -24.146 25.374 1.00 83.50 117 ILE A O 1
ATOM 929 N N . ILE A 1 118 ? -11.084 -22.984 24.341 1.00 86.19 118 ILE A N 1
ATOM 930 C CA . ILE A 1 118 ? -11.547 -21.651 24.714 1.00 86.19 118 ILE A CA 1
ATOM 931 C C . ILE A 1 118 ? -12.171 -20.990 23.482 1.00 86.19 118 ILE A C 1
ATOM 933 O O . ILE A 1 118 ? -11.573 -20.970 22.409 1.00 86.19 118 ILE A O 1
ATOM 937 N N . LEU A 1 119 ? -13.375 -20.448 23.636 1.00 86.31 119 LEU A N 1
ATOM 938 C CA . LEU A 1 119 ? -14.061 -19.597 22.669 1.00 86.31 119 LEU A CA 1
ATOM 939 C C . LEU A 1 119 ? -13.818 -18.138 23.061 1.00 86.31 119 LEU A C 1
ATOM 941 O O . LEU A 1 119 ? -14.330 -17.679 24.085 1.00 86.31 119 LEU A O 1
ATOM 945 N N . ASP A 1 120 ? -13.034 -17.427 22.256 1.00 85.25 120 ASP A N 1
ATOM 946 C CA . ASP A 1 120 ? -12.745 -16.002 22.425 1.00 85.25 120 ASP A CA 1
ATOM 947 C C . ASP A 1 120 ? -13.749 -15.178 21.608 1.00 85.25 120 ASP A C 1
ATOM 949 O O . ASP A 1 120 ? -13.809 -15.307 20.381 1.00 85.25 120 ASP A O 1
ATOM 953 N N . CYS A 1 121 ? -14.601 -14.395 22.270 1.00 87.69 121 CYS A N 1
ATOM 954 C CA . CYS A 1 121 ? -15.638 -13.623 21.592 1.00 87.69 121 CYS A CA 1
ATOM 955 C C . CYS A 1 121 ? -15.144 -12.229 21.208 1.00 87.69 121 CYS A C 1
ATOM 957 O O . CYS A 1 121 ? -14.820 -11.423 22.075 1.00 87.69 121 CYS A O 1
ATOM 959 N N . LYS A 1 122 ? -15.206 -11.889 19.915 1.00 83.81 122 LYS A N 1
ATOM 960 C CA . LYS A 1 122 ? -14.808 -10.557 19.428 1.00 83.81 122 LYS A CA 1
ATOM 961 C C . LYS A 1 122 ? -15.765 -9.439 19.848 1.00 83.81 122 LYS A C 1
ATOM 963 O O . LYS A 1 122 ? -15.355 -8.289 19.918 1.00 83.81 122 LYS A O 1
ATOM 968 N N . ALA A 1 123 ? -17.022 -9.771 20.145 1.00 81.19 123 ALA A N 1
ATOM 969 C CA . ALA A 1 123 ? -18.036 -8.781 20.494 1.00 81.19 123 ALA A CA 1
ATOM 970 C C . ALA A 1 123 ? -17.996 -8.352 21.972 1.00 81.19 123 ALA A C 1
ATOM 972 O O . ALA A 1 123 ? -18.183 -7.176 22.261 1.00 81.19 123 ALA A O 1
ATOM 973 N N . CYS A 1 124 ? -17.779 -9.284 22.909 1.00 80.69 124 CYS A N 1
ATOM 974 C CA . CYS A 1 124 ? -17.742 -8.977 24.347 1.00 80.69 124 CYS A CA 1
ATOM 975 C C . CYS A 1 124 ? -16.359 -9.142 24.997 1.00 80.69 124 CYS A C 1
ATOM 977 O O . CYS A 1 124 ? -16.201 -8.784 26.160 1.00 80.69 124 CYS A O 1
ATOM 979 N N . GLY A 1 125 ? -15.375 -9.712 24.293 1.00 80.38 125 GLY A N 1
ATOM 980 C CA . GLY A 1 125 ? -14.024 -9.962 24.810 1.00 80.38 125 GLY A CA 1
ATOM 981 C C . GLY A 1 125 ? -13.928 -11.064 25.873 1.00 80.38 125 GLY A C 1
ATOM 982 O O . GLY A 1 125 ? -12.844 -11.310 26.399 1.00 80.38 125 GLY A O 1
ATOM 983 N N . GLN A 1 126 ? -15.040 -11.725 26.216 1.00 80.88 126 GLN A N 1
ATOM 984 C CA . GLN A 1 126 ? -15.051 -12.808 27.197 1.00 80.88 126 GLN A CA 1
ATOM 985 C C . GLN A 1 126 ? -14.552 -14.116 26.586 1.00 80.88 126 GLN A C 1
ATOM 987 O O . GLN A 1 126 ? -14.897 -14.486 25.458 1.00 80.88 126 GLN A O 1
ATOM 992 N N . ARG A 1 127 ? -13.769 -14.843 27.386 1.00 84.62 127 ARG A N 1
ATOM 993 C CA . ARG A 1 127 ? -13.262 -16.175 27.064 1.00 84.62 127 ARG A CA 1
ATOM 994 C C . ARG A 1 127 ? -14.132 -17.210 27.748 1.00 84.62 127 ARG A C 1
ATOM 996 O O . ARG A 1 127 ? -14.115 -17.339 28.966 1.00 84.62 127 ARG A O 1
ATOM 1003 N N . THR A 1 128 ? -14.882 -17.960 26.952 1.00 82.25 128 THR A N 1
ATOM 1004 C CA . THR A 1 128 ? -15.793 -18.991 27.458 1.00 82.25 128 THR A CA 1
ATOM 1005 C C . THR A 1 128 ? -15.255 -20.375 27.126 1.00 82.25 128 THR A C 1
ATOM 1007 O O . THR A 1 128 ? -14.750 -20.608 26.032 1.00 82.25 128 THR A O 1
ATOM 1010 N N . HIS A 1 129 ? -15.342 -21.317 28.060 1.00 81.50 129 HIS A N 1
ATOM 1011 C CA . HIS A 1 129 ? -14.910 -22.693 27.807 1.00 81.50 129 HIS A CA 1
ATOM 1012 C C . HIS A 1 129 ? -15.967 -23.435 26.979 1.00 81.50 129 HIS A C 1
ATOM 1014 O O . HIS A 1 129 ? -17.166 -23.374 27.291 1.00 81.50 129 HIS A O 1
ATOM 1020 N N . ALA A 1 130 ? -15.543 -24.142 25.931 1.00 78.25 130 ALA A N 1
ATOM 1021 C CA . ALA A 1 130 ? -16.421 -25.031 25.176 1.00 78.25 130 ALA A CA 1
ATOM 1022 C C . ALA A 1 130 ? -16.754 -26.293 25.995 1.00 78.25 130 ALA A C 1
ATOM 1024 O O . ALA A 1 130 ? -16.057 -26.643 26.946 1.00 78.25 130 ALA A O 1
ATOM 1025 N N . ASP A 1 131 ? -17.849 -26.973 25.654 1.00 76.00 131 ASP A N 1
ATOM 1026 C CA . ASP A 1 131 ? -18.278 -28.172 26.379 1.00 76.00 131 ASP A CA 1
ATOM 1027 C C . ASP A 1 131 ? -17.363 -29.373 26.067 1.00 76.00 131 ASP A C 1
ATOM 1029 O O . ASP A 1 131 ? -17.359 -29.917 24.959 1.00 76.00 131 ASP A O 1
ATOM 1033 N N . LEU A 1 132 ? -16.586 -29.800 27.063 1.00 75.44 132 LEU A N 1
ATOM 1034 C CA . LEU A 1 132 ? -15.649 -30.925 26.981 1.00 75.44 132 LEU A CA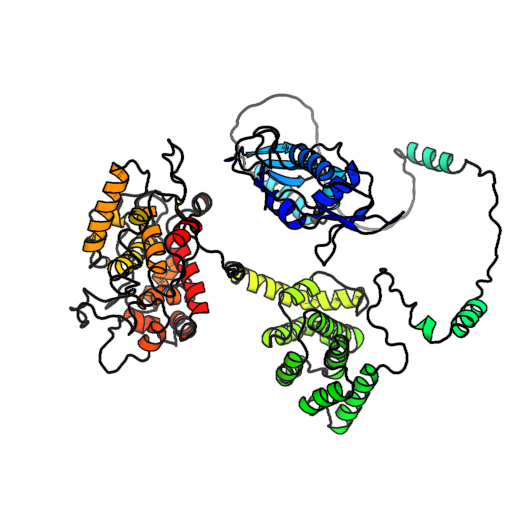 1
ATOM 1035 C C . LEU A 1 132 ? -16.347 -32.292 26.874 1.00 75.44 132 LEU A C 1
ATOM 1037 O O . LEU A 1 132 ? -15.709 -33.267 26.486 1.00 75.44 132 LEU A O 1
ATOM 1041 N N . ARG A 1 133 ? -17.653 -32.388 27.173 1.00 77.69 133 ARG A N 1
ATOM 1042 C CA . ARG A 1 133 ? -18.417 -33.650 27.085 1.00 77.69 133 ARG A CA 1
ATOM 1043 C C . ARG A 1 133 ? -18.764 -34.041 25.649 1.00 77.69 133 ARG A C 1
ATOM 1045 O O . ARG A 1 133 ? -19.170 -35.173 25.395 1.00 77.69 133 ARG A O 1
ATOM 1052 N N . GLN A 1 134 ? -18.624 -33.113 24.704 1.00 81.56 134 GLN A N 1
ATOM 1053 C CA . GLN A 1 134 ? -18.932 -33.353 23.301 1.00 81.56 134 GLN A CA 1
ATOM 1054 C C . GLN A 1 134 ? -17.781 -34.063 22.581 1.00 81.56 134 GLN A C 1
ATOM 1056 O O . GLN A 1 134 ? -16.624 -33.655 22.668 1.00 81.56 134 GLN A O 1
ATOM 1061 N N . LYS A 1 135 ? -18.106 -35.089 21.779 1.00 81.00 135 LYS A N 1
ATOM 1062 C CA . LYS A 1 135 ? -17.122 -35.884 21.011 1.00 81.00 135 LYS A CA 1
ATOM 1063 C C . LYS A 1 135 ? -16.300 -35.041 20.025 1.00 81.00 135 LYS A C 1
ATOM 1065 O O . LYS A 1 135 ? -15.160 -35.390 19.715 1.00 81.00 135 LYS A O 1
ATOM 1070 N N . LEU A 1 136 ? -16.849 -33.912 19.561 1.00 83.62 136 LEU A N 1
ATOM 1071 C CA . LEU A 1 136 ? -16.134 -32.963 18.707 1.00 83.62 136 LEU A CA 1
ATOM 1072 C C . LEU A 1 136 ? -14.980 -32.267 19.441 1.00 83.62 136 LEU A C 1
ATOM 1074 O O . LEU A 1 136 ? -13.934 -32.046 18.838 1.00 83.62 136 LEU A O 1
ATOM 1078 N N . SER A 1 137 ? -15.114 -31.990 20.738 1.00 82.50 137 SER A N 1
ATOM 1079 C CA . SER A 1 137 ? -14.064 -31.349 21.535 1.00 82.50 137 SER A CA 1
ATOM 1080 C C . SER A 1 137 ? -12.792 -32.208 21.563 1.00 82.50 137 SER A C 1
ATOM 1082 O O . SER A 1 137 ? -11.690 -31.720 21.322 1.00 82.50 137 SER A O 1
ATOM 1084 N N . SER A 1 138 ? -12.933 -33.530 21.695 1.00 82.50 138 SER A N 1
ATOM 1085 C CA . SER A 1 138 ? -11.801 -34.461 21.584 1.00 82.50 138 SER A CA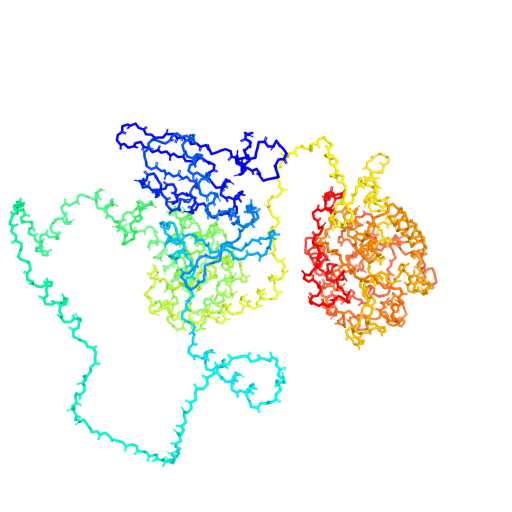 1
ATOM 1086 C C . SER A 1 138 ? -11.162 -34.480 20.188 1.00 82.50 138 SER A C 1
ATOM 1088 O O . SER A 1 138 ? -9.965 -34.730 20.066 1.00 82.50 138 SER A O 1
ATOM 1090 N N . PHE A 1 139 ? -11.937 -34.235 19.128 1.00 83.00 139 PHE A N 1
ATOM 1091 C CA . PHE A 1 139 ? -11.425 -34.148 17.757 1.00 83.00 139 PHE A CA 1
ATOM 1092 C C . PHE A 1 139 ? -10.665 -32.837 17.515 1.00 83.00 139 PHE A C 1
ATOM 1094 O O . PHE A 1 139 ? -9.584 -32.861 16.933 1.00 83.00 139 PHE A O 1
ATOM 1101 N N . ILE A 1 140 ? -11.175 -31.714 18.030 1.00 84.00 140 ILE A N 1
ATOM 1102 C CA . ILE A 1 140 ? -10.509 -30.406 17.963 1.00 84.00 140 ILE A CA 1
ATOM 1103 C C . ILE A 1 140 ? -9.166 -30.454 18.700 1.00 84.00 140 ILE A C 1
ATOM 1105 O O . ILE A 1 140 ? -8.165 -29.996 18.164 1.00 84.00 140 ILE A O 1
ATOM 1109 N N . LEU A 1 141 ? -9.100 -31.079 19.880 1.00 81.75 141 LEU A N 1
ATOM 1110 C CA . LEU A 1 141 ? -7.841 -31.238 20.621 1.00 81.75 141 LEU A CA 1
ATOM 1111 C C . LEU A 1 141 ? -6.819 -32.129 19.897 1.00 81.75 141 LEU A C 1
ATOM 1113 O O . LEU A 1 141 ? -5.617 -31.910 20.024 1.00 81.75 141 LEU A O 1
ATOM 1117 N N . LYS A 1 142 ? -7.274 -33.126 19.127 1.00 79.81 142 LYS A N 1
ATOM 1118 C CA . LYS A 1 142 ? -6.392 -34.004 18.338 1.00 79.81 142 LYS A CA 1
ATOM 1119 C C . LYS A 1 142 ? -5.852 -33.330 17.076 1.00 79.81 142 LYS A C 1
ATOM 1121 O O . LYS A 1 142 ? -4.723 -33.627 16.697 1.00 79.81 142 LYS A O 1
ATOM 1126 N N . ASN A 1 143 ? -6.640 -32.446 16.464 1.00 72.75 143 ASN A N 1
ATOM 1127 C CA . ASN A 1 143 ? -6.266 -31.693 15.263 1.00 72.75 143 ASN A CA 1
ATOM 1128 C C . ASN A 1 143 ? -5.679 -30.307 15.560 1.00 72.75 143 ASN A C 1
ATOM 1130 O O . ASN A 1 143 ? -5.227 -29.629 14.641 1.00 72.75 143 ASN A O 1
ATOM 1134 N N . ALA A 1 144 ? -5.662 -29.876 16.822 1.00 66.12 144 ALA A N 1
ATOM 1135 C CA . ALA A 1 144 ? -4.933 -28.686 17.223 1.00 66.12 144 ALA A CA 1
ATOM 1136 C C . ALA A 1 144 ? -3.428 -28.899 16.970 1.00 66.12 144 ALA A C 1
ATOM 1138 O O . ALA A 1 144 ? -2.910 -29.988 17.251 1.00 66.12 144 ALA A O 1
ATOM 1139 N N . PRO A 1 145 ? -2.703 -27.883 16.468 1.00 49.50 145 PRO A N 1
ATOM 1140 C CA . PRO A 1 145 ? -1.268 -27.989 16.252 1.00 49.50 145 PRO A CA 1
ATOM 1141 C C . PRO A 1 145 ? -0.594 -28.300 17.590 1.00 49.50 145 PRO A C 1
ATOM 1143 O O . PRO A 1 145 ? -0.563 -27.473 18.505 1.00 49.50 145 PRO A O 1
ATOM 1146 N N . LYS A 1 146 ? -0.073 -29.523 17.736 1.00 43.12 146 LYS A N 1
ATOM 1147 C CA . LYS A 1 146 ? 0.709 -29.896 18.914 1.00 43.12 146 LYS A CA 1
ATOM 1148 C C . LYS A 1 146 ? 1.935 -28.996 18.930 1.00 43.12 146 LYS A C 1
ATOM 1150 O O . LYS A 1 146 ? 2.776 -29.098 18.040 1.00 43.12 146 LYS A O 1
ATOM 1155 N N . LYS A 1 147 ? 2.060 -28.137 19.946 1.00 37.25 147 LYS A N 1
ATOM 1156 C CA . LYS A 1 147 ? 3.335 -27.477 20.238 1.00 37.25 147 LYS A CA 1
ATOM 1157 C C . LYS A 1 147 ? 4.392 -28.569 20.374 1.00 37.25 147 LYS A C 1
ATOM 1159 O O . LYS A 1 147 ? 4.363 -29.350 21.327 1.00 37.25 147 LYS A O 1
ATOM 1164 N N . GLY A 1 148 ? 5.297 -28.626 19.400 1.00 33.97 148 GLY A N 1
ATOM 1165 C CA . GLY A 1 148 ? 6.540 -29.370 19.515 1.00 33.97 148 GLY A CA 1
ATOM 1166 C C . GLY A 1 148 ? 7.226 -28.990 20.825 1.00 33.97 148 GLY A C 1
ATOM 1167 O O . GLY A 1 148 ? 7.130 -27.847 21.279 1.00 33.97 148 GLY A O 1
ATOM 1168 N N . LYS A 1 149 ? 7.841 -29.984 21.470 1.00 36.12 149 LYS A N 1
ATOM 1169 C CA . LYS A 1 149 ? 8.620 -29.847 22.705 1.00 36.12 149 LYS A CA 1
ATOM 1170 C C . LYS A 1 149 ? 9.442 -28.552 22.670 1.00 36.12 149 LYS A C 1
ATOM 1172 O O . LYS A 1 149 ? 10.401 -28.466 21.917 1.00 36.12 149 LYS A O 1
ATOM 1177 N N . LYS A 1 150 ? 9.078 -27.562 23.494 1.00 33.25 150 LYS A N 1
ATOM 1178 C CA . LYS A 1 150 ? 9.942 -26.403 23.741 1.00 33.25 150 LYS A CA 1
ATOM 1179 C C . LYS A 1 150 ? 11.238 -26.897 24.373 1.00 33.25 150 LYS A C 1
ATOM 1181 O O . LYS A 1 150 ? 11.206 -27.601 25.387 1.00 33.25 150 LYS A O 1
ATOM 1186 N N . ASP A 1 151 ? 12.348 -26.515 23.759 1.00 37.62 151 ASP A N 1
ATOM 1187 C CA . ASP A 1 151 ? 13.691 -26.849 24.190 1.00 37.62 151 ASP A CA 1
ATOM 1188 C C . ASP A 1 151 ? 13.949 -26.486 25.653 1.00 37.62 151 ASP A C 1
ATOM 1190 O O . ASP A 1 151 ? 13.567 -25.435 26.173 1.00 37.62 151 ASP A O 1
ATOM 1194 N N . LYS A 1 152 ? 14.688 -27.377 26.315 1.00 38.38 152 LYS A N 1
ATOM 1195 C CA . LYS A 1 152 ? 15.151 -27.292 27.711 1.00 38.38 152 LYS A CA 1
ATOM 1196 C C . LYS A 1 152 ? 15.917 -25.984 28.012 1.00 38.38 152 LYS A C 1
ATOM 1198 O O . LYS A 1 152 ? 16.057 -25.609 29.175 1.00 38.38 152 LYS A O 1
ATOM 1203 N N . SER A 1 153 ? 16.362 -25.285 26.965 1.00 41.75 153 SER A N 1
ATOM 1204 C CA . SER A 1 153 ? 17.048 -23.990 26.982 1.00 41.75 153 SER A CA 1
ATOM 1205 C C . SER A 1 153 ? 16.145 -22.831 27.440 1.00 41.75 153 SER A C 1
ATOM 1207 O O . SER A 1 153 ? 16.504 -22.099 28.366 1.00 41.75 153 SER A O 1
ATOM 1209 N N . THR A 1 154 ? 14.918 -22.713 26.915 1.00 51.00 154 THR A N 1
ATOM 1210 C CA . THR A 1 154 ? 14.050 -21.556 27.217 1.00 51.00 154 THR A CA 1
ATOM 1211 C C . THR A 1 154 ? 13.489 -21.598 28.639 1.00 51.00 154 THR A C 1
ATOM 1213 O O . THR A 1 154 ? 13.300 -20.561 29.264 1.00 51.00 154 THR A O 1
ATOM 1216 N N . LYS A 1 155 ? 13.312 -22.796 29.216 1.00 47.28 155 LYS A N 1
ATOM 1217 C CA . LYS A 1 155 ? 12.875 -22.957 30.617 1.00 47.28 155 LYS A CA 1
ATOM 1218 C C . LYS A 1 155 ? 13.963 -22.549 31.623 1.00 47.28 155 LYS A C 1
ATOM 1220 O O . LYS A 1 155 ? 13.649 -22.202 32.761 1.00 47.28 155 LYS A O 1
ATOM 1225 N N . LYS A 1 156 ? 15.239 -22.586 31.214 1.00 45.78 156 LYS A N 1
ATOM 1226 C CA . LYS A 1 156 ? 16.379 -22.129 32.025 1.00 45.78 156 LYS A CA 1
ATOM 1227 C C . LYS A 1 156 ? 16.554 -20.610 31.928 1.00 45.78 156 LYS A C 1
ATOM 1229 O O . LYS A 1 156 ? 16.888 -19.994 32.935 1.00 45.78 156 LYS A O 1
ATOM 1234 N N . ALA A 1 157 ? 16.258 -20.021 30.766 1.00 48.91 157 ALA A N 1
ATOM 1235 C CA . ALA A 1 157 ? 16.251 -18.572 30.559 1.00 48.91 157 ALA A CA 1
ATOM 1236 C C . ALA A 1 157 ? 15.124 -17.875 31.345 1.00 48.91 157 ALA A C 1
ATOM 1238 O O . ALA A 1 157 ? 15.410 -16.938 32.082 1.00 48.91 157 ALA A O 1
ATOM 1239 N N . ASP A 1 158 ? 13.894 -18.405 31.322 1.00 54.59 158 ASP A N 1
ATOM 1240 C CA . ASP A 1 158 ? 12.776 -17.856 32.115 1.00 54.59 158 ASP A CA 1
ATOM 1241 C C . ASP A 1 158 ? 13.015 -17.973 33.628 1.00 54.59 158 ASP A C 1
ATOM 1243 O O . ASP A 1 158 ? 12.717 -17.057 34.393 1.00 54.59 158 ASP A O 1
ATOM 1247 N N . ARG A 1 159 ? 13.615 -19.084 34.084 1.00 58.72 159 ARG A N 1
ATOM 1248 C CA . ARG A 1 159 ? 14.016 -19.230 35.494 1.00 58.72 159 ARG A CA 1
ATOM 1249 C C . ARG A 1 159 ? 15.136 -18.268 35.884 1.00 58.72 159 ARG A C 1
ATOM 1251 O O . ARG A 1 159 ? 15.179 -17.862 37.039 1.00 58.72 159 ARG A O 1
ATOM 1258 N N . LYS A 1 160 ? 16.034 -17.919 34.959 1.00 61.44 160 LYS A N 1
ATOM 1259 C CA . LYS A 1 160 ? 17.118 -16.962 35.208 1.00 61.44 160 LYS A CA 1
ATOM 1260 C C . LYS A 1 160 ? 16.587 -15.527 35.247 1.00 61.44 160 LYS A C 1
ATOM 1262 O O . LYS A 1 160 ? 16.910 -14.819 36.190 1.00 61.44 160 LYS A O 1
ATOM 1267 N N . ALA A 1 161 ? 15.693 -15.164 34.327 1.00 59.59 161 ALA A N 1
ATOM 1268 C CA . ALA A 1 161 ? 15.033 -13.860 34.298 1.00 59.59 161 ALA A CA 1
ATOM 1269 C C . ALA A 1 161 ? 14.163 -13.623 35.544 1.00 59.59 161 ALA A C 1
ATOM 1271 O O . ALA A 1 161 ? 14.213 -12.552 36.142 1.00 59.59 161 ALA A O 1
ATOM 1272 N N . LYS A 1 162 ? 13.437 -14.650 36.012 1.00 63.12 162 LYS A N 1
ATOM 1273 C CA . LYS A 1 162 ? 12.667 -14.562 37.263 1.00 63.12 162 LYS A CA 1
ATOM 1274 C C . LYS A 1 162 ? 13.568 -14.401 38.498 1.00 63.12 162 LYS A C 1
ATOM 1276 O O . LYS A 1 162 ? 13.255 -13.620 39.387 1.00 63.12 162 LYS A O 1
ATOM 1281 N N . ARG A 1 163 ? 14.720 -15.082 38.520 1.00 54.44 163 ARG A N 1
ATOM 1282 C CA . ARG A 1 163 ? 15.704 -15.008 39.616 1.00 54.44 163 ARG A CA 1
ATOM 1283 C C . ARG A 1 163 ? 16.517 -13.705 39.610 1.00 54.44 163 ARG A C 1
ATOM 1285 O O . ARG A 1 163 ? 17.020 -13.301 40.651 1.00 54.44 163 ARG A O 1
ATOM 1292 N N . GLU A 1 164 ? 16.661 -13.057 38.454 1.00 54.72 164 GLU A N 1
ATOM 1293 C CA . GLU A 1 164 ? 17.258 -11.719 38.315 1.00 54.72 164 GLU A CA 1
ATOM 1294 C C . GLU A 1 164 ? 16.269 -10.612 38.714 1.00 54.72 164 GLU A C 1
ATOM 1296 O O . GLU A 1 164 ? 16.681 -9.645 39.352 1.00 54.72 164 GLU A O 1
ATOM 1301 N N . ALA A 1 165 ? 14.968 -10.792 38.460 1.00 56.22 165 ALA A N 1
ATOM 1302 C CA . ALA A 1 165 ? 13.921 -9.895 38.958 1.00 56.22 165 ALA A CA 1
ATOM 1303 C C . ALA A 1 165 ? 13.803 -9.923 40.497 1.00 56.22 165 ALA A C 1
ATOM 1305 O O . ALA A 1 165 ? 13.658 -8.876 41.119 1.00 56.22 165 ALA A O 1
ATOM 1306 N N . GLU A 1 166 ? 13.969 -11.093 41.125 1.00 52.38 166 GLU A N 1
ATOM 1307 C CA . GLU A 1 166 ? 14.005 -11.237 42.593 1.00 52.38 166 GLU A CA 1
ATOM 1308 C C . GLU A 1 166 ? 15.250 -10.594 43.240 1.00 52.38 166 GLU A C 1
ATOM 1310 O O . GLU A 1 166 ? 15.242 -10.293 44.431 1.00 52.38 166 GLU A O 1
ATOM 1315 N N . LYS A 1 167 ? 16.324 -10.349 42.474 1.00 47.31 167 LYS A N 1
ATOM 1316 C CA . LYS A 1 167 ? 17.594 -9.805 42.990 1.00 47.31 167 LYS A CA 1
ATOM 1317 C C . LYS A 1 167 ? 17.672 -8.272 42.973 1.00 47.31 167 LYS A C 1
ATOM 1319 O O . LYS A 1 167 ? 18.508 -7.715 43.677 1.00 47.31 167 LYS A O 1
ATOM 1324 N N . ASN A 1 168 ? 16.815 -7.606 42.194 1.00 46.25 168 ASN A N 1
ATOM 1325 C CA . ASN A 1 168 ? 16.874 -6.160 41.938 1.00 46.25 168 ASN A CA 1
ATOM 1326 C C . ASN A 1 168 ? 15.782 -5.332 42.648 1.00 46.25 168 ASN A C 1
ATOM 1328 O O . ASN A 1 168 ? 15.582 -4.171 42.295 1.00 46.25 168 ASN A O 1
ATOM 1332 N N . GLY A 1 169 ? 15.101 -5.896 43.653 1.00 41.22 169 GLY A N 1
ATOM 1333 C CA . GLY A 1 169 ? 14.408 -5.138 44.708 1.00 41.22 169 GLY A CA 1
ATOM 1334 C C . GLY A 1 169 ? 13.528 -3.962 44.260 1.00 41.22 169 GLY A C 1
ATOM 1335 O O . GLY A 1 169 ? 13.611 -2.892 44.851 1.00 41.22 169 GLY A O 1
ATOM 1336 N N . THR A 1 170 ? 12.711 -4.128 43.218 1.00 40.59 170 THR A N 1
ATOM 1337 C CA . THR A 1 170 ? 11.762 -3.099 42.751 1.00 40.59 170 THR A CA 1
ATOM 1338 C C . THR A 1 170 ? 10.375 -3.694 42.537 1.00 40.59 170 THR A C 1
ATOM 1340 O O . THR A 1 170 ? 9.885 -3.782 41.418 1.00 40.59 170 THR A O 1
ATOM 1343 N N . LEU A 1 171 ? 9.746 -4.098 43.639 1.00 33.19 171 LEU A N 1
ATOM 1344 C CA . LEU A 1 171 ? 8.293 -4.163 43.785 1.00 33.19 171 LEU A CA 1
ATOM 1345 C C . LEU A 1 171 ? 7.972 -3.686 45.208 1.00 33.19 171 LEU A C 1
ATOM 1347 O O . LEU A 1 171 ? 8.368 -4.329 46.176 1.00 33.19 171 LEU A O 1
ATOM 1351 N N . ASP A 1 172 ? 7.350 -2.511 45.285 1.00 30.31 172 ASP A N 1
ATOM 1352 C CA . ASP A 1 172 ? 6.596 -2.022 46.440 1.00 30.31 172 ASP A CA 1
ATOM 1353 C C . ASP A 1 172 ? 5.173 -2.592 46.370 1.00 30.31 172 ASP A C 1
ATOM 1355 O O . ASP A 1 172 ? 4.666 -2.910 45.288 1.00 30.31 172 ASP A O 1
ATOM 1359 N N . ASP A 1 173 ? 4.603 -2.767 47.552 1.00 29.91 173 ASP A N 1
ATOM 1360 C CA . ASP A 1 173 ? 3.533 -3.681 47.918 1.00 29.91 173 ASP A CA 1
ATOM 1361 C C . ASP A 1 173 ? 2.128 -3.270 47.457 1.00 29.91 173 ASP A C 1
ATOM 1363 O O . ASP A 1 173 ? 1.796 -2.100 47.265 1.00 29.91 173 ASP A O 1
ATOM 1367 N N . GLY A 1 174 ? 1.272 -4.285 47.334 1.00 26.47 174 GLY A N 1
ATOM 1368 C CA . GLY A 1 174 ? -0.127 -4.170 46.935 1.00 26.47 174 GLY A CA 1
ATOM 1369 C C . GLY A 1 174 ? -0.977 -5.363 47.372 1.00 26.47 174 GLY A C 1
ATOM 1370 O O . GLY A 1 174 ? -1.718 -5.899 46.555 1.00 26.47 174 GLY A O 1
ATOM 1371 N N . ASP A 1 175 ? -0.855 -5.701 48.657 1.00 27.02 175 ASP A N 1
ATOM 1372 C CA . ASP A 1 175 ? -1.815 -6.382 49.542 1.00 27.02 175 ASP A CA 1
ATOM 1373 C C . ASP A 1 175 ? -1.989 -7.917 49.482 1.00 27.02 175 ASP A C 1
ATOM 1375 O O . ASP A 1 175 ? -2.011 -8.581 48.444 1.00 27.02 175 ASP A O 1
ATOM 1379 N N . ASP A 1 176 ? -2.118 -8.433 50.701 1.00 30.62 176 ASP A N 1
ATOM 1380 C CA . ASP A 1 176 ? -1.992 -9.788 51.215 1.00 30.62 176 ASP A CA 1
ATOM 1381 C C . ASP A 1 176 ? -3.285 -10.622 51.093 1.00 30.62 176 ASP A C 1
ATOM 1383 O O . ASP A 1 176 ? -4.394 -10.093 51.078 1.00 30.62 176 ASP A O 1
ATOM 1387 N N . ASN A 1 177 ? -3.163 -11.961 51.143 1.00 26.61 177 ASN A N 1
ATOM 1388 C CA . ASN A 1 177 ? -3.596 -12.697 52.344 1.00 26.61 177 ASN A CA 1
ATOM 1389 C C . ASN A 1 177 ? -3.139 -14.174 52.386 1.00 26.61 177 ASN A C 1
ATOM 1391 O O . ASN A 1 177 ? -3.545 -15.015 51.583 1.00 26.61 177 ASN A O 1
ATOM 1395 N N . SER A 1 178 ? -2.447 -14.476 53.488 1.00 26.52 178 SER A N 1
ATOM 1396 C CA . SER A 1 178 ? -2.408 -15.730 54.260 1.00 26.52 178 SER A CA 1
ATOM 1397 C C . SER A 1 178 ? -1.559 -16.919 53.777 1.00 26.52 178 SER A C 1
ATOM 1399 O O . SER A 1 178 ? -2.005 -17.783 53.031 1.00 26.52 178 SER A O 1
ATOM 1401 N N . GLY A 1 179 ? -0.399 -17.077 54.430 1.00 24.28 179 GLY A N 1
ATOM 1402 C CA . GLY A 1 179 ? -0.352 -18.026 55.552 1.00 24.28 179 GLY A CA 1
ATOM 1403 C C . GLY A 1 179 ? 0.714 -19.129 55.516 1.00 24.28 179 GLY A C 1
ATOM 1404 O O . GLY A 1 179 ? 0.415 -20.221 55.061 1.00 24.28 179 GLY A O 1
ATOM 1405 N N . SER A 1 180 ? 1.866 -18.842 56.152 1.00 25.28 180 SER A N 1
ATOM 1406 C CA . SER A 1 180 ? 2.646 -19.702 57.083 1.00 25.28 180 SER A CA 1
ATOM 1407 C C . SER A 1 180 ? 3.112 -21.098 56.603 1.00 25.28 180 SER A C 1
ATOM 1409 O O . SER A 1 180 ? 2.320 -21.904 56.146 1.00 25.28 180 SER A O 1
ATOM 1411 N N . GLY A 1 181 ? 4.357 -21.555 56.754 1.00 23.20 181 GLY A N 1
ATOM 1412 C CA . GLY A 1 181 ? 5.488 -21.138 57.579 1.00 23.20 181 GLY A CA 1
ATOM 1413 C C . GLY A 1 181 ? 6.435 -22.343 57.787 1.00 23.20 181 GLY A C 1
ATOM 1414 O O . GLY A 1 181 ? 6.008 -23.488 57.655 1.00 23.20 181 GLY A O 1
ATOM 1415 N N . ASN A 1 182 ? 7.688 -22.046 58.159 1.00 27.09 182 ASN A N 1
ATOM 1416 C CA . ASN A 1 182 ? 8.814 -22.928 58.544 1.00 27.09 182 ASN A CA 1
ATOM 1417 C C . ASN A 1 182 ? 9.513 -23.753 57.439 1.00 27.09 182 ASN A C 1
ATOM 1419 O O . ASN A 1 182 ? 8.875 -24.481 56.697 1.00 27.09 182 ASN A O 1
ATOM 1423 N N . GLY A 1 183 ? 10.846 -23.776 57.312 1.00 23.48 183 GLY A N 1
ATOM 1424 C CA . GLY A 1 183 ? 11.925 -23.213 58.135 1.00 23.48 183 GLY A CA 1
ATOM 1425 C C . GLY A 1 183 ? 13.088 -24.212 58.277 1.00 23.48 183 GLY A C 1
ATOM 1426 O O . GLY A 1 183 ? 12.846 -25.361 58.632 1.00 23.48 183 GLY A O 1
ATOM 1427 N N . ASN A 1 184 ? 14.316 -23.712 58.067 1.00 26.58 184 ASN A N 1
ATOM 1428 C CA . ASN A 1 184 ? 15.663 -24.300 58.270 1.00 26.58 184 ASN A CA 1
ATOM 1429 C C . ASN A 1 184 ? 16.171 -25.224 57.142 1.00 26.58 184 ASN A C 1
ATOM 1431 O O . ASN A 1 184 ? 15.513 -26.197 56.802 1.00 26.58 184 ASN A O 1
ATOM 1435 N N . GLY A 1 185 ? 17.303 -24.976 56.463 1.00 24.61 185 GLY A N 1
ATOM 1436 C CA . GLY A 1 185 ? 18.612 -24.428 56.883 1.00 24.61 185 GLY A CA 1
ATOM 1437 C C . GLY A 1 185 ? 19.580 -25.621 56.989 1.00 24.61 185 GLY A C 1
ATOM 1438 O O . GLY A 1 185 ? 19.163 -26.661 57.476 1.00 24.61 185 GLY A O 1
ATOM 1439 N N . ASP A 1 186 ? 20.844 -25.645 56.583 1.00 26.58 186 ASP A N 1
ATOM 1440 C CA . ASP A 1 186 ? 21.818 -24.752 55.951 1.00 26.58 186 ASP A CA 1
ATOM 1441 C C . ASP A 1 186 ? 23.065 -25.643 55.655 1.00 26.58 186 ASP A C 1
ATOM 1443 O O . ASP A 1 186 ? 23.170 -26.731 56.222 1.00 26.58 186 ASP A O 1
ATOM 1447 N N . SER A 1 187 ? 24.017 -25.146 54.851 1.00 28.34 187 SER A N 1
ATOM 1448 C CA . SER A 1 187 ? 25.410 -25.620 54.691 1.00 28.34 187 SER A CA 1
ATOM 1449 C C . SER A 1 187 ? 25.618 -26.926 53.893 1.00 28.34 187 SER A C 1
ATOM 1451 O O . SER A 1 187 ? 24.942 -27.920 54.100 1.00 28.34 187 SER A O 1
ATOM 1453 N N . GLY A 1 188 ? 26.554 -27.058 52.950 1.00 25.33 188 GLY A N 1
ATOM 1454 C CA . GLY A 1 188 ? 27.690 -26.230 52.549 1.00 25.33 188 GLY A CA 1
ATOM 1455 C C . GLY A 1 188 ? 28.884 -27.139 52.198 1.00 25.33 188 GLY A C 1
ATOM 1456 O O . GLY A 1 188 ? 29.122 -28.122 52.894 1.00 25.33 188 GLY A O 1
ATOM 1457 N N . SER A 1 189 ? 29.653 -26.750 51.176 1.00 27.56 189 SER A N 1
ATOM 1458 C CA . SER A 1 189 ? 31.023 -27.178 50.810 1.00 27.56 189 SER A CA 1
ATOM 1459 C C . SER A 1 189 ? 31.258 -28.213 49.693 1.00 27.56 189 SER A C 1
ATOM 1461 O O . SER A 1 189 ? 30.480 -29.129 49.435 1.00 27.56 189 SER A O 1
ATOM 1463 N N . ASP A 1 190 ? 32.369 -27.929 49.010 1.00 24.73 190 ASP A N 1
ATOM 1464 C CA . ASP A 1 190 ? 32.815 -28.278 47.666 1.00 24.73 190 ASP A CA 1
ATOM 1465 C C . ASP A 1 190 ? 33.744 -29.511 47.568 1.00 24.73 190 ASP A C 1
ATOM 1467 O O . ASP A 1 190 ? 34.408 -29.881 48.531 1.00 24.73 190 ASP A O 1
ATOM 1471 N N . HIS A 1 191 ? 33.881 -29.995 46.321 1.00 27.06 191 HIS A N 1
ATOM 1472 C CA . HIS A 1 191 ? 35.098 -30.468 45.616 1.00 27.06 191 HIS A CA 1
ATOM 1473 C C . HIS A 1 191 ? 35.209 -31.946 45.162 1.00 27.06 191 HIS A C 1
ATOM 1475 O O . HIS A 1 191 ? 35.453 -32.857 45.937 1.00 27.06 191 HIS A O 1
ATOM 1481 N N . ALA A 1 192 ? 35.108 -32.091 43.830 1.00 25.80 192 ALA A N 1
ATOM 1482 C CA . ALA A 1 192 ? 35.993 -32.763 42.857 1.00 25.80 192 ALA A CA 1
ATOM 1483 C C . ALA A 1 192 ? 36.530 -34.212 43.053 1.00 25.80 192 ALA A C 1
ATOM 1485 O O . ALA A 1 192 ? 37.429 -34.449 43.848 1.00 25.80 192 ALA A O 1
ATOM 1486 N N . GLN A 1 193 ? 36.121 -35.071 42.097 1.00 24.66 193 GLN A N 1
ATOM 1487 C CA . GLN A 1 193 ? 36.945 -35.828 41.117 1.00 24.66 193 GLN A CA 1
ATOM 1488 C C . GLN A 1 193 ? 36.886 -37.383 41.135 1.00 24.66 193 GLN A C 1
ATOM 1490 O O . GLN A 1 193 ? 37.278 -38.023 42.098 1.00 24.66 193 GLN A O 1
ATOM 1495 N N . GLU A 1 194 ? 36.384 -37.907 40.001 1.00 25.12 194 GLU A N 1
ATOM 1496 C CA . GLU A 1 194 ? 36.632 -39.153 39.225 1.00 25.12 194 GLU A CA 1
ATOM 1497 C C . GLU A 1 194 ? 36.901 -40.530 39.887 1.00 25.12 194 GLU A C 1
ATOM 1499 O O . GLU A 1 194 ? 37.912 -40.732 40.549 1.00 25.12 194 GLU A O 1
ATOM 1504 N N . ASP A 1 195 ? 36.049 -41.503 39.508 1.00 23.22 195 ASP A N 1
ATOM 1505 C CA . ASP A 1 195 ? 36.355 -42.798 38.838 1.00 23.22 195 ASP A CA 1
ATOM 1506 C C . ASP A 1 195 ? 35.672 -44.064 39.428 1.00 23.22 195 ASP A C 1
ATOM 1508 O O . ASP A 1 195 ? 35.337 -44.133 40.608 1.00 23.22 195 ASP A O 1
ATOM 1512 N N . ASP A 1 196 ? 35.415 -45.012 38.521 1.00 27.45 196 ASP A N 1
ATOM 1513 C CA . ASP A 1 196 ? 34.517 -46.180 38.468 1.00 27.45 196 ASP A CA 1
ATOM 1514 C C . ASP A 1 196 ? 34.406 -47.158 39.663 1.00 27.45 196 ASP A C 1
ATOM 1516 O O . ASP A 1 196 ? 35.367 -47.471 40.366 1.00 27.45 196 ASP A O 1
ATOM 1520 N N . GLY A 1 197 ? 33.222 -47.790 39.782 1.00 25.09 197 GLY A N 1
ATOM 1521 C CA . GLY A 1 197 ? 33.014 -49.003 40.590 1.00 25.09 197 GLY A CA 1
ATOM 1522 C C . GLY A 1 197 ? 31.547 -49.416 40.795 1.00 25.09 197 GLY A C 1
ATOM 1523 O O . GLY A 1 197 ? 30.870 -48.914 41.686 1.00 25.09 197 GLY A O 1
ATOM 1524 N N . ASP A 1 198 ? 31.079 -50.366 39.986 1.00 27.86 198 ASP A N 1
ATOM 1525 C CA . ASP A 1 198 ? 29.766 -51.030 40.020 1.00 27.86 198 ASP A CA 1
ATOM 1526 C C . ASP A 1 198 ? 29.530 -51.856 41.306 1.00 27.86 198 ASP A C 1
ATOM 1528 O O . ASP A 1 198 ? 30.313 -52.758 41.585 1.00 27.86 198 ASP A O 1
ATOM 1532 N N . TYR A 1 199 ? 28.446 -51.581 42.051 1.00 29.48 199 TYR A N 1
ATOM 1533 C CA . TYR A 1 199 ? 27.718 -52.537 42.907 1.00 29.48 199 TYR A CA 1
ATOM 1534 C C . TYR A 1 199 ? 26.268 -52.062 43.115 1.00 29.48 199 TYR A C 1
ATOM 1536 O O . TYR A 1 199 ? 26.002 -51.000 43.677 1.00 29.48 199 TYR A O 1
ATOM 1544 N N . ALA A 1 200 ? 25.320 -52.886 42.676 1.00 30.30 200 ALA A N 1
ATOM 1545 C CA . ALA A 1 200 ? 23.882 -52.700 42.829 1.00 30.30 200 ALA A CA 1
ATOM 1546 C C . ALA A 1 200 ? 23.376 -53.010 44.253 1.00 30.30 200 ALA A C 1
ATOM 1548 O O . ALA A 1 200 ? 23.680 -54.087 44.756 1.00 30.30 200 ALA A O 1
ATOM 1549 N N . VAL A 1 201 ? 22.507 -52.149 44.817 1.00 29.17 201 VAL A N 1
ATOM 1550 C CA . VAL A 1 201 ? 21.338 -52.525 45.653 1.00 29.17 201 VAL A CA 1
ATOM 1551 C C . VAL A 1 201 ? 20.223 -51.461 45.516 1.00 29.17 201 VAL A C 1
ATOM 1553 O O . VAL A 1 201 ? 20.401 -50.314 45.910 1.00 29.17 201 VAL A O 1
ATOM 1556 N N . ASP A 1 202 ? 19.118 -51.889 44.890 1.00 25.95 202 ASP A N 1
ATOM 1557 C CA . ASP A 1 202 ? 17.673 -51.615 45.099 1.00 25.95 202 ASP A CA 1
ATOM 1558 C C . ASP A 1 202 ? 17.263 -50.418 46.002 1.00 25.95 202 ASP A C 1
ATOM 1560 O O . ASP A 1 202 ? 17.731 -50.288 47.126 1.00 25.95 202 ASP A O 1
ATOM 1564 N N . GLY A 1 203 ? 16.366 -49.492 45.643 1.00 28.59 203 GLY A N 1
ATOM 1565 C CA . GLY A 1 203 ? 15.177 -49.621 44.798 1.00 28.59 203 GLY A CA 1
ATOM 1566 C C . GLY A 1 203 ? 13.940 -49.955 45.646 1.00 28.59 203 GLY A C 1
ATOM 1567 O O . GLY A 1 203 ? 13.884 -51.002 46.274 1.00 28.59 203 GLY A O 1
ATOM 1568 N N . GLY A 1 204 ? 12.926 -49.078 45.653 1.00 28.95 204 GLY A N 1
ATOM 1569 C CA . GLY A 1 204 ? 11.563 -49.487 46.012 1.00 28.95 204 GLY A CA 1
ATOM 1570 C C . GLY A 1 204 ? 10.731 -48.486 46.808 1.00 28.95 204 GLY A C 1
ATOM 1571 O O . GLY A 1 204 ? 10.798 -48.458 48.031 1.00 28.95 204 GLY A O 1
ATOM 1572 N N . SER A 1 205 ? 9.867 -47.746 46.106 1.00 32.62 205 SER A N 1
ATOM 1573 C CA . SER A 1 205 ? 8.420 -47.734 46.387 1.00 32.62 205 SER A CA 1
ATOM 1574 C C . SER A 1 205 ? 7.709 -46.710 45.494 1.00 32.62 205 SER A C 1
ATOM 1576 O O . SER A 1 205 ? 7.519 -45.576 45.923 1.00 32.62 205 SER A O 1
ATOM 1578 N N . ASP A 1 206 ? 7.306 -47.120 44.284 1.00 35.72 206 ASP A N 1
ATOM 1579 C CA . ASP A 1 206 ? 5.905 -46.971 43.841 1.00 35.72 206 ASP A CA 1
ATOM 1580 C C . ASP A 1 206 ? 5.651 -47.798 42.558 1.00 35.72 206 ASP A C 1
ATOM 1582 O O . ASP A 1 206 ? 5.803 -47.288 41.453 1.00 35.72 206 ASP A O 1
ATOM 1586 N N . ASP A 1 207 ? 5.351 -49.106 42.671 1.00 53.97 207 ASP A N 1
ATOM 1587 C CA . ASP A 1 207 ? 4.933 -49.915 41.499 1.00 53.97 207 ASP A CA 1
ATOM 1588 C C . ASP A 1 207 ? 4.189 -51.235 41.838 1.00 53.97 207 ASP A C 1
ATOM 1590 O O . ASP A 1 207 ? 4.405 -52.294 41.239 1.00 53.97 207 ASP A O 1
ATOM 1594 N N . GLU A 1 208 ? 3.271 -51.204 42.810 1.00 53.50 208 GLU A N 1
ATOM 1595 C CA . GLU A 1 208 ? 2.471 -52.388 43.188 1.00 53.50 208 GLU A CA 1
ATOM 1596 C C . GLU A 1 208 ? 1.154 -52.518 42.389 1.00 53.50 208 GLU A C 1
ATOM 1598 O O . GLU A 1 208 ? 0.690 -53.626 42.103 1.00 53.50 208 GLU A O 1
ATOM 1603 N N . LEU A 1 209 ? 0.574 -51.404 41.930 1.00 52.97 209 LEU A N 1
ATOM 1604 C CA . LEU A 1 209 ? -0.675 -51.403 41.155 1.00 52.97 209 LEU A CA 1
ATOM 1605 C C . LEU A 1 209 ? -0.462 -51.912 39.715 1.00 52.97 209 LEU A C 1
ATOM 1607 O O . LEU A 1 209 ? -1.283 -52.653 39.170 1.00 52.97 209 LEU A O 1
ATOM 1611 N N . THR A 1 210 ? 0.685 -51.574 39.125 1.00 57.00 210 THR A N 1
ATOM 1612 C CA . THR A 1 210 ? 1.061 -51.910 37.744 1.00 57.00 210 THR A CA 1
ATOM 1613 C C . THR A 1 210 ? 1.304 -53.415 37.556 1.00 57.00 210 THR A C 1
ATOM 1615 O O . THR A 1 210 ? 1.044 -53.969 36.485 1.00 57.00 210 THR A O 1
ATOM 1618 N N . ARG A 1 211 ? 1.739 -54.125 38.608 1.00 57.53 211 ARG A N 1
ATOM 1619 C CA . ARG A 1 211 ? 1.917 -55.589 38.574 1.00 57.53 211 ARG A CA 1
ATOM 1620 C C . ARG A 1 211 ? 0.595 -56.351 38.652 1.00 57.53 211 ARG A C 1
ATOM 1622 O O . ARG A 1 211 ? 0.463 -57.360 37.964 1.00 57.53 211 ARG A O 1
ATOM 1629 N N . LYS A 1 212 ? -0.387 -55.849 39.409 1.00 57.19 212 LYS A N 1
ATOM 1630 C CA . LYS A 1 212 ? -1.718 -56.474 39.532 1.00 57.19 212 LYS A CA 1
ATOM 1631 C C . LYS A 1 212 ? -2.482 -56.495 38.208 1.00 57.19 212 LYS A C 1
ATOM 1633 O O . LYS A 1 212 ? -3.021 -57.530 37.828 1.00 57.19 212 LYS A O 1
ATOM 1638 N N . ILE A 1 213 ? -2.443 -55.392 37.459 1.00 61.62 213 ILE A N 1
ATOM 1639 C CA . ILE A 1 213 ? -3.110 -55.288 36.150 1.00 61.62 213 ILE A CA 1
ATOM 1640 C C . ILE A 1 213 ? -2.498 -56.281 35.146 1.00 61.62 213 ILE A C 1
ATOM 1642 O O . ILE A 1 213 ? -3.216 -56.965 34.418 1.00 61.62 213 ILE A O 1
ATOM 1646 N N . ASN A 1 214 ? -1.171 -56.428 35.157 1.00 53.03 214 ASN A N 1
ATOM 1647 C CA . ASN A 1 214 ? -0.468 -57.339 34.252 1.00 53.03 214 ASN A CA 1
ATOM 1648 C C . ASN A 1 214 ? -0.597 -58.825 34.639 1.00 53.03 214 ASN A C 1
ATOM 1650 O O . ASN A 1 214 ? -0.480 -59.686 33.766 1.00 53.03 214 ASN A O 1
ATOM 1654 N N . SER A 1 215 ? -0.844 -59.151 35.915 1.00 50.53 215 SER A N 1
ATOM 1655 C CA . SER A 1 215 ? -1.083 -60.534 36.352 1.00 50.53 215 SER A CA 1
ATOM 1656 C C . SER A 1 215 ? -2.525 -60.993 36.130 1.00 50.53 215 SER A C 1
ATOM 1658 O O . SER A 1 215 ? -2.749 -62.171 35.856 1.00 50.53 215 SER A O 1
ATOM 1660 N N . GLU A 1 216 ? -3.500 -60.082 36.210 1.00 50.25 216 GLU A N 1
ATOM 1661 C CA . GLU A 1 216 ? -4.913 -60.402 35.961 1.00 50.25 216 GLU A CA 1
ATOM 1662 C C . GLU A 1 216 ? -5.236 -60.505 34.463 1.00 50.25 216 GLU A C 1
ATOM 1664 O O . GLU A 1 216 ? -6.040 -61.347 34.069 1.00 50.25 216 GLU A O 1
ATOM 1669 N N . ALA A 1 217 ? -4.522 -59.770 33.602 1.00 51.94 217 ALA A N 1
ATOM 1670 C CA . ALA A 1 217 ? -4.636 -59.899 32.146 1.00 51.94 217 ALA A CA 1
ATOM 1671 C C . ALA A 1 217 ? -4.102 -61.238 31.587 1.00 51.94 217 ALA A C 1
ATOM 1673 O O . ALA A 1 217 ? -4.379 -61.576 30.439 1.00 51.94 217 ALA A O 1
ATOM 1674 N N . LYS A 1 218 ? -3.349 -62.016 32.382 1.00 48.41 218 LYS A N 1
ATOM 1675 C CA . LYS A 1 218 ? -2.786 -63.317 31.975 1.00 48.41 218 LYS A CA 1
ATOM 1676 C C . LYS A 1 218 ? -3.679 -64.530 32.274 1.00 48.41 218 LYS A C 1
ATOM 1678 O O . LYS A 1 218 ? -3.316 -65.625 31.860 1.00 48.41 218 LYS A O 1
ATOM 1683 N N . ASN A 1 219 ? -4.809 -64.368 32.972 1.00 48.03 219 ASN A N 1
ATOM 1684 C CA . ASN A 1 219 ? -5.590 -65.490 33.521 1.00 48.03 219 ASN A CA 1
ATOM 1685 C C . ASN A 1 219 ? -7.056 -65.589 33.049 1.00 48.03 219 ASN A C 1
ATOM 1687 O O . ASN A 1 219 ? -7.863 -66.219 33.729 1.00 48.03 219 ASN A O 1
ATOM 1691 N N . LEU A 1 220 ? -7.424 -65.051 31.881 1.00 42.44 220 LEU A N 1
ATOM 1692 C CA . LEU A 1 220 ? -8.678 -65.461 31.230 1.00 42.44 220 LEU A CA 1
ATOM 1693 C C . LEU A 1 220 ? -8.400 -66.382 30.041 1.00 42.44 220 LEU A C 1
ATOM 1695 O O . LEU A 1 220 ? -7.804 -65.982 29.047 1.00 42.44 220 LEU A O 1
ATOM 1699 N N . ALA A 1 221 ? -8.842 -67.629 30.197 1.00 36.84 221 ALA A N 1
ATOM 1700 C CA . ALA A 1 221 ? -8.828 -68.674 29.189 1.00 36.84 221 ALA A CA 1
ATOM 1701 C C . ALA A 1 221 ? -9.919 -68.434 28.132 1.00 36.84 221 ALA A C 1
ATOM 1703 O O . ALA A 1 221 ? -11.081 -68.194 28.468 1.00 36.84 221 ALA A O 1
ATOM 1704 N N . GLU A 1 222 ? -9.539 -68.542 26.859 1.00 35.91 222 GLU A N 1
ATOM 1705 C CA . GLU A 1 222 ? -10.462 -68.661 25.730 1.00 35.91 222 GLU A CA 1
ATOM 1706 C C . GLU A 1 222 ? -11.159 -70.029 25.756 1.00 35.91 222 GLU A C 1
ATOM 1708 O O . GLU A 1 222 ? -10.528 -71.062 25.985 1.00 35.91 222 GLU A O 1
ATOM 1713 N N . SER A 1 223 ? -12.467 -70.038 25.489 1.00 30.98 223 SER A N 1
ATOM 1714 C CA . SER A 1 223 ? -13.214 -71.248 25.133 1.00 30.98 223 SER A CA 1
ATOM 1715 C C . SER A 1 223 ? -13.924 -71.042 23.795 1.00 30.98 223 SER A C 1
ATOM 1717 O O . SER A 1 223 ? -14.358 -69.941 23.460 1.00 30.98 223 SER A O 1
ATOM 1719 N N . GLU A 1 224 ? -13.929 -72.126 23.026 1.00 31.23 224 GLU A N 1
ATOM 1720 C CA . GLU A 1 224 ? -14.014 -72.238 21.571 1.00 31.23 224 GLU A CA 1
ATOM 1721 C C . GLU A 1 224 ? -15.340 -71.794 20.931 1.00 31.23 224 GLU A C 1
ATOM 1723 O O . GLU A 1 224 ? -16.416 -72.128 21.425 1.00 31.23 224 GLU A O 1
ATOM 1728 N N . GLN A 1 225 ? -15.261 -71.255 19.706 1.00 32.06 225 GLN A N 1
ATOM 1729 C CA . GLN A 1 225 ? -15.978 -71.864 18.578 1.00 32.06 225 GLN A CA 1
ATOM 1730 C C . GLN A 1 225 ? -15.328 -71.550 17.215 1.00 32.06 225 GLN A C 1
ATOM 1732 O O . GLN A 1 225 ? -15.290 -70.417 16.756 1.00 32.06 225 GLN A O 1
ATOM 1737 N N . LYS A 1 226 ? -14.812 -72.643 16.639 1.00 34.06 226 LYS A N 1
ATOM 1738 C CA . LYS A 1 226 ? -14.361 -72.970 15.276 1.00 34.06 226 LYS A CA 1
ATOM 1739 C C . LYS A 1 226 ? -14.572 -71.935 14.167 1.00 34.06 226 LYS A C 1
ATOM 1741 O O . LYS A 1 226 ? -15.704 -71.700 13.764 1.00 34.06 226 LYS A O 1
ATOM 1746 N N . ASP A 1 227 ? -13.464 -71.594 13.512 1.00 29.42 227 ASP A N 1
ATOM 1747 C CA . ASP A 1 227 ? -13.445 -71.423 12.063 1.00 29.42 227 ASP A CA 1
ATOM 1748 C C . ASP A 1 227 ? -12.308 -72.238 11.437 1.00 29.42 227 ASP A C 1
ATOM 1750 O O . ASP A 1 227 ? -11.243 -72.443 12.016 1.00 29.42 227 ASP A O 1
ATOM 1754 N N . VAL A 1 228 ? -12.632 -72.804 10.282 1.00 36.00 228 VAL A N 1
ATOM 1755 C CA . VAL A 1 228 ? -11.937 -73.883 9.580 1.00 36.00 228 VAL A CA 1
ATOM 1756 C C . VAL A 1 228 ? -10.553 -73.447 9.088 1.00 36.00 228 VAL A C 1
ATOM 1758 O O . VAL A 1 228 ? -10.417 -72.480 8.344 1.00 36.00 228 VAL A O 1
ATOM 1761 N N . GLU A 1 229 ? -9.534 -74.224 9.449 1.00 31.75 229 GLU A N 1
ATOM 1762 C CA . GLU A 1 229 ? -8.158 -74.098 8.972 1.00 31.75 229 GLU A CA 1
ATOM 1763 C C . GLU A 1 229 ? -8.067 -74.442 7.474 1.00 31.75 229 GLU A C 1
ATOM 1765 O O . GLU A 1 229 ? -8.142 -75.603 7.073 1.00 31.75 229 GLU A O 1
ATOM 1770 N N . TRP A 1 230 ? -7.895 -73.423 6.632 1.00 39.78 230 TRP A N 1
ATOM 1771 C CA . TRP A 1 230 ? -7.311 -73.580 5.300 1.00 39.78 230 TRP A CA 1
ATOM 1772 C C . TRP A 1 230 ? -5.839 -73.175 5.379 1.00 39.78 230 TRP A C 1
ATOM 1774 O O . TRP A 1 230 ? -5.482 -72.012 5.196 1.00 39.78 230 TRP A O 1
ATOM 1784 N N . SER A 1 231 ? -4.977 -74.146 5.678 1.00 36.66 231 SER A N 1
ATOM 1785 C CA . SER A 1 231 ? -3.526 -73.979 5.664 1.00 36.66 231 SER A CA 1
ATOM 1786 C C . SER A 1 231 ? -3.044 -73.770 4.227 1.00 36.66 231 SER A C 1
ATOM 1788 O O . SER A 1 231 ? -2.945 -74.706 3.429 1.00 36.66 231 SER A O 1
ATOM 1790 N N . VAL A 1 232 ? -2.753 -72.524 3.881 1.00 45.12 232 VAL A N 1
ATOM 1791 C CA . VAL A 1 232 ? -2.092 -72.171 2.631 1.00 45.12 232 VAL A CA 1
ATOM 1792 C C . VAL A 1 232 ? -0.591 -72.089 2.903 1.00 45.12 232 VAL A C 1
ATOM 1794 O O . VAL A 1 232 ? -0.150 -71.227 3.652 1.00 45.12 232 VAL A O 1
ATOM 1797 N N . ASP A 1 233 ? 0.172 -73.007 2.312 1.00 38.69 233 ASP A N 1
ATOM 1798 C CA . ASP A 1 233 ? 1.626 -73.148 2.466 1.00 38.69 233 ASP A CA 1
ATOM 1799 C C . ASP A 1 233 ? 2.368 -71.827 2.146 1.00 38.69 233 ASP A C 1
ATOM 1801 O O . ASP A 1 233 ? 2.244 -71.281 1.044 1.00 38.69 233 ASP A O 1
ATOM 1805 N N . MET A 1 234 ? 3.090 -71.291 3.137 1.00 46.34 234 MET A N 1
ATOM 1806 C CA . MET A 1 234 ? 3.842 -70.023 3.095 1.00 46.34 234 MET A CA 1
ATOM 1807 C C . MET A 1 234 ? 5.355 -70.249 2.959 1.00 46.34 234 MET A C 1
ATOM 1809 O O . MET A 1 234 ? 6.158 -69.431 3.405 1.00 46.34 234 MET A O 1
ATOM 1813 N N . SER A 1 235 ? 5.773 -71.364 2.364 1.00 69.50 235 SER A N 1
ATOM 1814 C CA . SER A 1 235 ? 7.168 -71.542 1.965 1.00 69.50 235 SER A CA 1
ATOM 1815 C C . SER A 1 235 ? 7.561 -70.542 0.865 1.00 69.50 235 SER A C 1
ATOM 1817 O O . SER A 1 235 ? 6.770 -70.184 -0.013 1.00 69.50 235 SER A O 1
ATOM 1819 N N . GLU A 1 236 ? 8.808 -70.071 0.909 1.00 51.59 236 GLU A N 1
ATOM 1820 C CA . GLU A 1 236 ? 9.344 -69.040 0.006 1.00 51.59 236 GLU A CA 1
ATOM 1821 C C . GLU A 1 236 ? 9.269 -69.472 -1.474 1.00 51.59 236 GLU A C 1
ATOM 1823 O O . GLU A 1 236 ? 9.029 -68.662 -2.372 1.00 51.59 236 GLU A O 1
ATOM 1828 N N . GLU A 1 237 ? 9.347 -70.780 -1.729 1.00 59.38 237 GLU A N 1
ATOM 1829 C CA . GLU A 1 237 ? 9.150 -71.385 -3.049 1.00 59.38 237 GLU A CA 1
ATOM 1830 C C . GLU A 1 237 ? 7.680 -71.397 -3.502 1.00 59.38 237 GLU A C 1
ATOM 1832 O O . GLU A 1 237 ? 7.413 -71.135 -4.677 1.00 59.38 237 GLU A O 1
ATOM 1837 N N . ALA A 1 238 ? 6.712 -71.591 -2.599 1.00 53.94 238 ALA A N 1
ATOM 1838 C CA . ALA A 1 238 ? 5.281 -71.526 -2.917 1.00 53.94 238 ALA A CA 1
ATOM 1839 C C . ALA A 1 238 ? 4.809 -70.086 -3.204 1.00 53.94 238 ALA A C 1
ATOM 1841 O O . ALA A 1 238 ? 3.987 -69.858 -4.100 1.00 53.94 238 ALA A O 1
ATOM 1842 N N . ILE A 1 239 ? 5.382 -69.099 -2.507 1.00 57.28 239 ILE A N 1
ATOM 1843 C CA . ILE A 1 239 ? 5.152 -67.667 -2.760 1.00 57.28 239 ILE A CA 1
ATOM 1844 C C . ILE A 1 239 ? 5.730 -67.273 -4.127 1.00 57.28 239 ILE A C 1
ATOM 1846 O O . ILE A 1 239 ? 5.061 -66.606 -4.920 1.00 57.28 239 ILE A O 1
ATOM 1850 N N . LYS A 1 240 ? 6.935 -67.752 -4.458 1.00 58.75 240 LYS A N 1
ATOM 1851 C CA . LYS A 1 240 ? 7.594 -67.474 -5.743 1.00 58.75 240 LYS A CA 1
ATOM 1852 C C . LYS A 1 240 ? 6.898 -68.155 -6.926 1.00 58.75 240 LYS A C 1
ATOM 1854 O O . LYS A 1 240 ? 6.779 -67.556 -7.995 1.00 58.75 240 LYS A O 1
ATOM 1859 N N . ALA A 1 241 ? 6.368 -69.365 -6.736 1.00 62.72 241 ALA A N 1
ATOM 1860 C CA . ALA A 1 241 ? 5.580 -70.066 -7.749 1.00 62.72 241 ALA A CA 1
ATOM 1861 C C . ALA A 1 241 ? 4.245 -69.357 -8.043 1.00 62.72 241 ALA A C 1
ATOM 1863 O O . ALA A 1 241 ? 3.870 -69.215 -9.206 1.00 62.72 241 ALA A O 1
ATOM 1864 N N . ARG A 1 242 ? 3.557 -68.833 -7.017 1.00 60.62 242 ARG A N 1
ATOM 1865 C CA . ARG A 1 242 ? 2.321 -68.044 -7.194 1.00 60.62 242 ARG A CA 1
ATOM 1866 C C . ARG A 1 242 ? 2.567 -66.675 -7.808 1.00 60.62 242 ARG A C 1
ATOM 1868 O O . ARG A 1 242 ? 1.784 -66.248 -8.652 1.00 60.62 242 ARG A O 1
ATOM 1875 N N . ALA A 1 243 ? 3.674 -66.028 -7.451 1.00 55.94 243 ALA A N 1
ATOM 1876 C CA . ALA A 1 243 ? 4.099 -64.801 -8.107 1.00 55.94 243 ALA A CA 1
ATOM 1877 C C . ALA A 1 243 ? 4.383 -65.037 -9.598 1.00 55.94 243 ALA A C 1
ATOM 1879 O O . ALA A 1 243 ? 4.053 -64.189 -10.413 1.00 55.94 243 ALA A O 1
ATOM 1880 N N . ASN A 1 244 ? 4.929 -66.187 -10.000 1.00 59.72 244 ASN A N 1
ATOM 1881 C CA . ASN A 1 244 ? 5.172 -66.487 -11.416 1.00 59.72 244 ASN A CA 1
ATOM 1882 C C . ASN A 1 244 ? 3.935 -66.983 -12.187 1.00 59.72 244 ASN A C 1
ATOM 1884 O O . ASN A 1 244 ? 3.905 -66.830 -13.402 1.00 59.72 244 ASN A O 1
ATOM 1888 N N . ALA A 1 245 ? 2.920 -67.527 -11.508 1.00 53.88 245 ALA A N 1
ATOM 1889 C CA . ALA A 1 245 ? 1.685 -68.021 -12.130 1.00 53.88 245 ALA A CA 1
ATOM 1890 C C . ALA A 1 245 ? 0.618 -66.934 -12.381 1.00 53.88 245 ALA A C 1
ATOM 1892 O O . ALA A 1 245 ? -0.379 -67.196 -13.054 1.00 53.88 245 ALA A O 1
ATOM 1893 N N . LEU A 1 246 ? 0.805 -65.724 -11.846 1.00 51.53 246 LEU A N 1
ATOM 1894 C CA . LEU A 1 246 ? -0.081 -64.590 -12.101 1.00 51.53 246 LEU A CA 1
ATOM 1895 C C . LEU A 1 246 ? 0.216 -64.007 -13.492 1.00 51.53 246 LEU A C 1
ATOM 1897 O O . LEU A 1 246 ? 1.346 -63.582 -13.745 1.00 51.53 246 LEU A O 1
ATOM 1901 N N . GLY A 1 247 ? -0.786 -63.996 -14.377 1.00 51.47 247 GLY A N 1
ATOM 1902 C CA . GLY A 1 247 ? -0.669 -63.412 -15.715 1.00 51.47 247 GLY A CA 1
ATOM 1903 C C . GLY A 1 247 ? -0.265 -61.937 -15.659 1.00 51.47 247 GLY A C 1
ATOM 1904 O O . GLY A 1 247 ? -0.654 -61.223 -14.731 1.00 51.47 247 GLY A O 1
ATOM 1905 N N . ASP A 1 248 ? 0.511 -61.491 -16.649 1.00 49.78 248 ASP A N 1
ATOM 1906 C CA . ASP A 1 248 ? 1.131 -60.155 -16.676 1.00 49.78 248 ASP A CA 1
ATOM 1907 C C . ASP A 1 248 ? 0.122 -59.002 -16.513 1.00 49.78 248 ASP A C 1
ATOM 1909 O O . ASP A 1 248 ? 0.462 -57.959 -15.954 1.00 49.78 248 ASP A O 1
ATOM 1913 N N . ASP A 1 249 ? -1.138 -59.225 -16.894 1.00 43.84 249 ASP A N 1
ATOM 1914 C CA . ASP A 1 249 ? -2.242 -58.269 -16.753 1.00 43.84 249 ASP A CA 1
ATOM 1915 C C . ASP A 1 249 ? -2.701 -58.052 -15.295 1.00 43.84 249 ASP A C 1
ATOM 1917 O O . ASP A 1 249 ? -3.185 -56.981 -14.957 1.00 43.84 249 ASP A O 1
ATOM 1921 N N . LEU A 1 250 ? -2.496 -59.025 -14.394 1.00 44.41 250 LEU A N 1
ATOM 1922 C CA . LEU A 1 250 ? -2.890 -58.922 -12.976 1.00 44.41 250 LEU A CA 1
ATOM 1923 C C . LEU A 1 250 ? -1.721 -58.508 -12.061 1.00 44.41 250 LEU A C 1
ATOM 1925 O O . LEU A 1 250 ? -1.931 -58.011 -10.955 1.00 44.41 250 LEU A O 1
ATOM 1929 N N . LYS A 1 251 ? -0.475 -58.665 -12.527 1.00 45.62 251 LYS A N 1
ATOM 1930 C CA . LYS A 1 251 ? 0.722 -58.119 -11.861 1.00 45.62 251 LYS A CA 1
ATOM 1931 C C . LYS A 1 251 ? 0.804 -56.598 -11.944 1.00 45.62 251 LYS A C 1
ATOM 1933 O O . LYS A 1 251 ? 1.336 -55.980 -11.026 1.00 45.62 251 LYS A O 1
ATOM 1938 N N . SER A 1 252 ? 0.283 -56.000 -13.014 1.00 47.44 252 SER A N 1
ATOM 1939 C CA . SER A 1 252 ? 0.244 -54.543 -13.192 1.00 47.44 252 SER A CA 1
ATOM 1940 C C . SER A 1 252 ? -0.778 -53.863 -12.270 1.00 47.44 252 SER A C 1
ATOM 1942 O O . SER A 1 252 ? -0.585 -52.713 -11.890 1.00 47.44 252 SER A O 1
ATOM 1944 N N . THR A 1 253 ? -1.834 -54.574 -11.851 1.00 46.53 253 THR A N 1
ATOM 1945 C CA . THR A 1 253 ? -2.943 -54.003 -11.065 1.00 46.53 253 THR A CA 1
ATOM 1946 C C . THR A 1 253 ? -2.723 -54.026 -9.545 1.00 46.53 253 THR A C 1
ATOM 1948 O O . THR A 1 253 ? -3.462 -53.370 -8.818 1.00 46.53 253 THR A O 1
ATOM 1951 N N . LEU A 1 254 ? -1.741 -54.780 -9.032 1.00 35.66 254 LEU A N 1
ATOM 1952 C CA . LEU A 1 254 ? -1.612 -55.069 -7.590 1.00 35.66 254 LEU A CA 1
ATOM 1953 C C . LEU A 1 254 ? -0.411 -54.413 -6.887 1.00 35.66 254 LEU A C 1
ATOM 1955 O O . LEU A 1 254 ? -0.120 -54.750 -5.739 1.00 35.66 254 LEU A O 1
ATOM 1959 N N . VAL A 1 255 ? 0.265 -53.444 -7.511 1.00 44.03 255 VAL A N 1
ATOM 1960 C CA . VAL A 1 255 ? 1.260 -52.618 -6.804 1.00 44.03 255 VAL A CA 1
ATOM 1961 C C . VAL A 1 255 ? 0.539 -51.474 -6.085 1.00 44.03 255 VAL A C 1
ATOM 1963 O O . VAL A 1 255 ? 0.409 -50.370 -6.605 1.00 44.03 255 VAL A O 1
ATOM 1966 N N . ILE A 1 256 ? 0.040 -51.770 -4.888 1.00 36.66 256 ILE A N 1
ATOM 1967 C CA . ILE A 1 256 ? -0.445 -50.784 -3.915 1.00 36.66 256 ILE A CA 1
ATOM 1968 C C . ILE A 1 256 ? 0.786 -50.283 -3.148 1.00 36.66 256 ILE A C 1
ATOM 1970 O O . ILE A 1 256 ? 1.579 -51.095 -2.667 1.00 36.66 256 ILE A O 1
ATOM 1974 N N . ASP A 1 257 ? 0.991 -48.968 -3.057 1.00 38.41 257 ASP A N 1
ATOM 1975 C CA . ASP A 1 257 ? 2.035 -48.424 -2.186 1.00 38.41 257 ASP A CA 1
ATOM 1976 C C . ASP A 1 257 ? 1.674 -48.634 -0.699 1.00 38.41 257 ASP A C 1
ATOM 1978 O O . ASP A 1 257 ? 0.511 -48.807 -0.341 1.00 38.41 257 ASP A O 1
ATOM 1982 N N . GLU A 1 258 ? 2.657 -48.630 0.208 1.00 43.31 258 GLU A N 1
ATOM 1983 C CA . GLU A 1 258 ? 2.420 -48.829 1.655 1.00 43.31 258 GLU A CA 1
ATOM 1984 C C . GLU A 1 258 ? 1.536 -47.741 2.316 1.00 43.31 258 GLU A C 1
ATOM 1986 O O . GLU A 1 258 ? 1.338 -47.779 3.530 1.00 43.31 258 GLU A O 1
ATOM 1991 N N . ASN A 1 259 ? 0.985 -46.784 1.558 1.00 42.19 259 ASN A N 1
ATOM 1992 C CA . ASN A 1 259 ? 0.084 -45.745 2.061 1.00 42.19 259 ASN A CA 1
ATOM 1993 C C . ASN A 1 259 ? -1.339 -45.801 1.476 1.00 42.19 259 ASN A C 1
ATOM 1995 O O . ASN A 1 259 ? -2.175 -44.999 1.889 1.00 42.19 259 ASN A O 1
ATOM 1999 N N . GLY A 1 260 ? -1.660 -46.775 0.618 1.00 34.12 260 GLY A N 1
ATOM 2000 C CA . GLY A 1 260 ? -3.039 -47.059 0.219 1.00 34.12 260 GLY A CA 1
ATOM 2001 C C . GLY A 1 260 ? -3.654 -46.061 -0.766 1.00 34.12 260 GLY A C 1
ATOM 2002 O O . GLY A 1 260 ? -4.881 -45.957 -0.815 1.00 34.12 260 GLY A O 1
ATOM 2003 N N . ASP A 1 261 ? -2.841 -45.363 -1.561 1.00 30.61 261 ASP A N 1
ATOM 2004 C CA . ASP A 1 261 ? -3.335 -44.558 -2.681 1.00 30.61 261 ASP A CA 1
ATOM 2005 C C . ASP A 1 261 ? -3.414 -45.407 -3.966 1.00 30.61 261 ASP A C 1
ATOM 2007 O O . ASP A 1 261 ? -2.531 -46.212 -4.272 1.00 30.61 261 ASP A O 1
ATOM 2011 N N . ALA A 1 262 ? -4.494 -45.243 -4.737 1.00 32.09 262 ALA A N 1
ATOM 2012 C CA . ALA A 1 262 ? -4.646 -45.904 -6.030 1.00 32.09 262 ALA A CA 1
ATOM 2013 C C . ALA A 1 262 ? -3.618 -45.340 -7.024 1.00 32.09 262 ALA A C 1
ATOM 2015 O O . ALA A 1 262 ? -3.589 -44.137 -7.286 1.00 32.09 262 ALA A O 1
ATOM 2016 N N . ALA A 1 263 ? -2.785 -46.215 -7.588 1.00 35.19 263 ALA A N 1
ATOM 2017 C CA . ALA A 1 263 ? -1.875 -45.877 -8.671 1.00 35.19 263 ALA A CA 1
ATOM 2018 C C . ALA A 1 263 ? -2.670 -45.561 -9.950 1.00 35.19 263 ALA A C 1
ATOM 2020 O O . ALA A 1 263 ? -2.896 -46.423 -10.797 1.00 35.19 263 ALA A O 1
ATOM 2021 N N . GLU A 1 264 ? -3.091 -44.310 -10.113 1.00 39.47 264 GLU A N 1
ATOM 2022 C CA . GLU A 1 264 ? -3.345 -43.759 -11.442 1.00 39.47 264 GLU A CA 1
ATOM 2023 C C . GLU A 1 264 ? -1.985 -43.524 -12.103 1.00 39.47 264 GLU A C 1
ATOM 2025 O O . GLU A 1 264 ? -1.353 -42.493 -11.886 1.00 39.47 264 GLU A O 1
ATOM 2030 N N . ASP A 1 265 ? -1.472 -44.574 -12.748 1.00 36.00 265 ASP A N 1
ATOM 2031 C CA . ASP A 1 265 ? -0.677 -44.558 -13.985 1.00 36.00 265 ASP A CA 1
ATOM 2032 C C . ASP A 1 265 ? -0.043 -45.949 -14.170 1.00 36.00 265 ASP A C 1
ATOM 2034 O O . ASP A 1 265 ? 1.063 -46.252 -13.719 1.00 36.00 265 ASP A O 1
ATOM 2038 N N . ASN A 1 266 ? -0.807 -46.813 -14.834 1.00 33.19 266 ASN A N 1
ATOM 2039 C CA . ASN A 1 266 ? -0.421 -48.138 -15.301 1.00 33.19 266 ASN A CA 1
ATOM 2040 C C . ASN A 1 266 ? 0.646 -48.049 -16.407 1.00 33.19 266 ASN A C 1
ATOM 2042 O O . ASN A 1 266 ? 0.276 -47.872 -17.561 1.00 33.19 266 ASN A O 1
ATOM 2046 N N . GLU A 1 267 ? 1.931 -48.238 -16.089 1.00 34.78 267 GLU A N 1
ATOM 2047 C CA . GLU A 1 267 ? 2.921 -48.806 -17.023 1.00 34.78 267 GLU A CA 1
ATOM 2048 C C . GLU A 1 267 ? 3.899 -49.710 -16.247 1.00 34.78 267 GLU A C 1
ATOM 2050 O O . GLU A 1 267 ? 4.625 -49.273 -15.350 1.00 34.78 267 GLU A O 1
ATOM 2055 N N . GLY A 1 268 ? 3.857 -51.005 -16.573 1.00 29.91 268 GLY A N 1
ATOM 2056 C CA . GLY A 1 268 ? 4.551 -52.089 -15.887 1.00 29.91 268 GLY A CA 1
ATOM 2057 C C . GLY A 1 268 ? 6.080 -52.068 -15.977 1.00 29.91 268 GLY A C 1
ATOM 2058 O O . GLY A 1 268 ? 6.706 -51.428 -16.819 1.00 29.91 268 GLY A O 1
ATOM 2059 N N . SER A 1 269 ? 6.682 -52.836 -15.073 1.00 37.19 269 SER A N 1
ATOM 2060 C CA . SER A 1 269 ? 8.113 -53.121 -14.989 1.00 37.19 269 SER A CA 1
ATOM 2061 C C . SER A 1 269 ? 8.616 -53.932 -16.196 1.00 37.19 269 SER A C 1
ATOM 2063 O O . SER A 1 269 ? 8.743 -55.153 -16.123 1.00 37.19 269 SER A O 1
ATOM 2065 N N . GLY A 1 270 ? 8.968 -53.237 -17.278 1.00 31.14 270 GLY A N 1
ATOM 2066 C CA . GLY A 1 270 ? 9.780 -53.723 -18.397 1.00 31.14 270 GLY A CA 1
ATOM 2067 C C . GLY A 1 270 ? 10.349 -52.524 -19.161 1.00 31.14 270 GLY A C 1
ATOM 2068 O O . GLY A 1 270 ? 9.568 -51.707 -19.624 1.00 31.14 270 GLY A O 1
ATOM 2069 N N . SER A 1 271 ? 11.685 -52.377 -19.184 1.00 44.97 271 SER A N 1
ATOM 2070 C CA . SER A 1 271 ? 12.465 -51.284 -19.818 1.00 44.97 271 SER A CA 1
ATOM 2071 C C . SER A 1 271 ? 11.707 -49.961 -19.965 1.00 44.97 271 SER A C 1
ATOM 2073 O O . SER A 1 271 ? 11.181 -49.640 -21.027 1.00 44.97 271 SER A O 1
ATOM 2075 N N . SER A 1 272 ? 11.629 -49.205 -18.873 1.00 66.25 272 SER A N 1
ATOM 2076 C CA . SER A 1 272 ? 10.867 -47.964 -18.855 1.00 66.25 272 SER A CA 1
ATOM 2077 C C . SER A 1 272 ? 11.415 -46.993 -19.905 1.00 66.25 272 SER A C 1
ATOM 2079 O O . SER A 1 272 ? 12.630 -46.814 -19.979 1.00 66.25 272 SER A O 1
ATOM 2081 N N . SER A 1 273 ? 10.557 -46.317 -20.675 1.00 71.56 273 SER A N 1
ATOM 2082 C CA . SER A 1 273 ? 10.965 -45.295 -21.659 1.00 71.56 273 SER A CA 1
ATOM 2083 C C . SER A 1 273 ? 11.880 -44.213 -21.052 1.00 71.56 273 SER A C 1
ATOM 2085 O O . SER A 1 273 ? 12.645 -43.556 -21.755 1.00 71.56 273 SER A O 1
ATOM 2087 N N . TYR A 1 274 ? 11.860 -44.054 -19.723 1.00 74.00 274 TYR A N 1
ATOM 2088 C CA . TYR A 1 274 ? 12.785 -43.201 -18.974 1.00 74.00 274 TYR A CA 1
ATOM 2089 C C . TYR A 1 274 ? 14.214 -43.768 -18.855 1.00 74.00 274 TYR A C 1
ATOM 2091 O O . TYR A 1 274 ? 15.170 -42.998 -18.894 1.00 74.00 274 TYR A O 1
ATOM 2099 N N . ASP A 1 275 ? 14.383 -45.088 -18.741 1.00 75.12 275 ASP A N 1
ATOM 2100 C CA . ASP A 1 275 ? 15.701 -45.741 -18.719 1.00 75.12 275 ASP A CA 1
ATOM 2101 C C . ASP A 1 275 ? 16.361 -45.681 -20.103 1.00 75.12 275 ASP A C 1
ATOM 2103 O O . ASP A 1 275 ? 17.584 -45.587 -20.212 1.00 75.12 275 ASP A O 1
ATOM 2107 N N . GLU A 1 276 ? 15.559 -45.709 -21.172 1.00 78.38 276 GLU A N 1
ATOM 2108 C CA . GLU A 1 276 ? 16.031 -45.492 -22.543 1.00 78.38 276 GLU A CA 1
ATOM 2109 C C . GLU A 1 276 ? 16.506 -44.053 -22.756 1.00 78.38 276 GLU A C 1
ATOM 2111 O O . GLU A 1 276 ? 17.572 -43.847 -23.339 1.00 78.38 276 GLU A O 1
ATOM 2116 N N . LEU A 1 277 ? 15.780 -43.063 -22.218 1.00 79.56 277 LEU A N 1
ATOM 2117 C CA . LEU A 1 277 ? 16.218 -41.664 -22.219 1.00 79.56 277 LEU A CA 1
ATOM 2118 C C . LEU A 1 277 ? 17.538 -41.491 -21.448 1.00 79.56 277 LEU A C 1
ATOM 2120 O O . LEU A 1 277 ? 18.449 -40.835 -21.949 1.00 79.56 277 LEU A O 1
ATOM 2124 N N . GLY A 1 278 ? 17.666 -42.109 -20.269 1.00 79.06 278 GLY A N 1
ATOM 2125 C CA . GLY A 1 278 ? 18.897 -42.076 -19.470 1.00 79.06 278 GLY A CA 1
ATOM 2126 C C . GLY A 1 278 ? 20.095 -42.689 -20.204 1.00 79.06 278 GLY A C 1
ATOM 2127 O O . GLY A 1 278 ? 21.131 -42.045 -20.344 1.00 79.06 278 GLY A O 1
ATOM 2128 N N . LYS A 1 279 ? 19.934 -43.889 -20.778 1.00 81.62 279 LYS A N 1
ATOM 2129 C CA . LYS A 1 279 ? 20.991 -44.558 -21.562 1.00 81.62 279 LYS A CA 1
ATOM 2130 C C . LYS A 1 279 ? 21.371 -43.787 -22.825 1.00 81.62 279 LYS A C 1
ATOM 2132 O O . LYS A 1 279 ? 22.540 -43.786 -23.209 1.00 81.62 279 LYS A O 1
ATOM 2137 N N . TRP A 1 280 ? 20.403 -43.149 -23.483 1.00 83.25 280 TRP A N 1
ATOM 2138 C CA . TRP A 1 280 ? 20.663 -42.302 -24.644 1.00 83.25 280 TRP A CA 1
ATOM 2139 C C . TRP A 1 280 ? 21.470 -41.059 -24.256 1.00 83.25 280 TRP A C 1
ATOM 2141 O O . TRP A 1 280 ? 22.448 -40.742 -24.932 1.00 83.25 280 TRP A O 1
ATOM 2151 N N . LEU A 1 281 ? 21.127 -40.408 -23.140 1.00 79.12 281 LEU A N 1
ATOM 2152 C CA . LEU A 1 281 ? 21.889 -39.275 -22.606 1.00 79.12 281 LEU A CA 1
ATOM 2153 C C . LEU A 1 281 ? 23.321 -39.679 -22.240 1.00 79.12 281 LEU A C 1
ATOM 2155 O O . LEU A 1 281 ? 24.257 -38.974 -22.611 1.00 79.12 281 LEU A O 1
ATOM 2159 N N . ASP A 1 282 ? 23.515 -40.844 -21.618 1.00 75.44 282 ASP A N 1
ATOM 2160 C CA . ASP A 1 282 ? 24.847 -41.378 -21.312 1.00 75.44 282 ASP A CA 1
ATOM 2161 C C . ASP A 1 282 ? 25.669 -41.692 -22.575 1.00 75.44 282 ASP A C 1
ATOM 2163 O O . ASP A 1 282 ? 26.891 -41.518 -22.592 1.00 75.44 282 ASP A O 1
ATOM 2167 N N . ALA A 1 283 ? 25.023 -42.160 -23.648 1.00 78.31 283 ALA A N 1
ATOM 2168 C CA . ALA A 1 283 ? 25.675 -42.410 -24.933 1.00 78.31 283 ALA A CA 1
ATOM 2169 C C . ALA A 1 283 ? 26.083 -41.097 -25.625 1.00 78.31 283 ALA A C 1
ATOM 2171 O O . ALA A 1 283 ? 27.225 -40.965 -26.063 1.00 78.31 283 ALA A O 1
ATOM 2172 N N . GLN A 1 284 ? 25.190 -40.104 -25.645 1.00 75.31 284 GLN A N 1
ATOM 2173 C CA . GLN A 1 284 ? 25.459 -38.773 -26.200 1.00 75.31 284 GLN A CA 1
ATOM 2174 C C . GLN A 1 284 ? 26.531 -38.017 -25.404 1.00 75.31 284 GLN A C 1
ATOM 2176 O O . GLN A 1 284 ? 27.391 -37.356 -25.985 1.00 75.31 284 GLN A O 1
ATOM 2181 N N . ALA A 1 285 ? 26.550 -38.175 -24.080 1.00 69.50 285 ALA A N 1
ATOM 2182 C CA . ALA A 1 285 ? 27.586 -37.626 -23.213 1.00 69.50 285 ALA A CA 1
ATOM 2183 C C . ALA A 1 285 ? 28.984 -38.184 -23.531 1.00 69.50 285 ALA A C 1
ATOM 2185 O O . ALA A 1 285 ? 29.968 -37.440 -23.485 1.00 69.50 285 ALA A O 1
ATOM 2186 N N . LYS A 1 286 ? 29.079 -39.478 -23.875 1.00 72.81 286 LYS A N 1
ATOM 2187 C CA . LYS A 1 286 ? 30.335 -40.137 -24.276 1.00 72.81 286 LYS A CA 1
ATOM 2188 C C . LYS A 1 286 ? 30.788 -39.726 -25.677 1.00 72.81 286 LYS A C 1
ATOM 2190 O O . LYS A 1 286 ? 31.985 -39.567 -25.893 1.00 72.81 286 LYS A O 1
ATOM 2195 N N . GLU A 1 287 ? 29.853 -39.527 -26.602 1.00 68.06 287 GLU A N 1
ATOM 2196 C CA . GLU A 1 287 ? 30.132 -39.120 -27.985 1.00 68.06 287 GLU A CA 1
ATOM 2197 C C . GLU A 1 287 ? 30.592 -37.652 -28.080 1.00 68.06 287 GLU A C 1
ATOM 2199 O O . GLU A 1 287 ? 31.546 -37.339 -28.792 1.00 68.06 287 GLU A O 1
ATOM 2204 N N . HIS A 1 288 ? 29.992 -36.754 -27.289 1.00 61.47 288 HIS A N 1
ATOM 2205 C CA . HIS A 1 288 ? 30.277 -35.313 -27.311 1.00 61.47 288 HIS A CA 1
ATOM 2206 C C . HIS A 1 288 ? 31.299 -34.827 -26.261 1.00 61.47 288 HIS A C 1
ATOM 2208 O O . HIS A 1 288 ? 31.431 -33.621 -26.032 1.00 61.47 288 HIS A O 1
ATOM 2214 N N . SER A 1 289 ? 32.070 -35.742 -25.654 1.00 53.50 289 SER A N 1
ATOM 2215 C CA . SER A 1 289 ? 33.109 -35.434 -24.649 1.00 53.50 289 SER A CA 1
ATOM 2216 C C . SER A 1 289 ? 32.597 -34.587 -23.471 1.00 53.50 289 SER A C 1
ATOM 2218 O O . SER A 1 289 ? 33.273 -33.666 -23.013 1.00 53.50 289 SER A O 1
ATOM 2220 N N . GLY A 1 290 ? 31.391 -34.894 -22.985 1.00 59.28 290 GLY A N 1
ATOM 2221 C CA . GLY A 1 290 ? 30.779 -34.240 -21.831 1.00 59.28 290 GLY A CA 1
ATOM 2222 C C . GLY A 1 290 ? 29.330 -33.819 -22.070 1.00 59.28 290 GLY A C 1
ATOM 2223 O O . GLY A 1 290 ? 28.968 -33.332 -23.141 1.00 59.28 290 GLY A O 1
ATOM 2224 N N . ILE A 1 291 ? 28.506 -33.958 -21.028 1.00 60.88 291 ILE A N 1
ATOM 2225 C CA . ILE A 1 291 ? 27.064 -33.668 -21.061 1.00 60.88 291 ILE A CA 1
ATOM 2226 C C . ILE A 1 291 ? 26.813 -32.221 -21.517 1.00 60.88 291 ILE A C 1
ATOM 2228 O O . ILE A 1 291 ? 25.901 -31.983 -22.305 1.00 60.88 291 ILE A O 1
ATOM 2232 N N . SER A 1 292 ? 27.672 -31.270 -21.122 1.00 60.09 292 SER A N 1
ATOM 2233 C CA . SER A 1 292 ? 27.623 -29.835 -21.471 1.00 60.09 292 SER A CA 1
ATOM 2234 C C . SER A 1 292 ? 27.558 -29.505 -22.971 1.00 60.09 292 SER A C 1
ATOM 2236 O O . SER A 1 292 ? 27.119 -28.412 -23.312 1.00 60.09 292 SER A O 1
ATOM 2238 N N . ASN A 1 293 ? 27.985 -30.411 -23.859 1.00 60.16 293 ASN A N 1
ATOM 2239 C CA . ASN A 1 293 ? 28.018 -30.173 -25.308 1.00 60.16 293 ASN A CA 1
ATOM 2240 C C . ASN A 1 293 ? 26.796 -30.733 -26.055 1.00 60.16 293 ASN A C 1
ATOM 2242 O O . ASN A 1 293 ? 26.642 -30.483 -27.252 1.00 60.16 293 ASN A O 1
ATOM 2246 N N . VAL A 1 294 ? 25.928 -31.487 -25.373 1.00 69.19 294 VAL A N 1
ATOM 2247 C CA . VAL A 1 294 ? 24.680 -31.999 -25.953 1.00 69.19 294 VAL A CA 1
ATOM 2248 C C . VAL A 1 294 ? 23.675 -30.852 -26.051 1.00 69.19 294 VAL A C 1
ATOM 2250 O O . VAL A 1 294 ? 23.378 -30.199 -25.047 1.00 69.19 294 VAL A O 1
ATOM 2253 N N . LYS A 1 295 ? 23.153 -30.599 -27.258 1.00 73.38 295 LYS A N 1
ATOM 2254 C CA . LYS A 1 295 ? 22.204 -29.509 -27.516 1.00 73.38 295 LYS A CA 1
ATOM 2255 C C . LYS A 1 295 ? 20.864 -29.785 -26.837 1.00 73.38 295 LYS A C 1
ATOM 2257 O O . LYS A 1 295 ? 20.269 -30.842 -27.026 1.00 73.38 295 LYS A O 1
ATOM 2262 N N . ASP A 1 296 ? 20.334 -28.780 -26.149 1.00 75.06 296 ASP A N 1
ATOM 2263 C CA . ASP A 1 296 ? 19.061 -28.878 -25.423 1.00 75.06 296 ASP A CA 1
ATOM 2264 C C . ASP A 1 296 ? 17.862 -29.205 -26.338 1.00 75.06 296 ASP A C 1
ATOM 2266 O O . ASP A 1 296 ? 16.914 -29.876 -25.933 1.00 75.06 296 ASP A O 1
ATOM 2270 N N . VAL A 1 297 ? 17.922 -28.789 -27.609 1.00 76.69 297 VAL A N 1
ATOM 2271 C CA . VAL A 1 297 ? 16.893 -29.096 -28.617 1.00 76.69 297 VAL A CA 1
ATOM 2272 C C . VAL A 1 297 ? 16.817 -30.599 -28.905 1.00 76.69 297 VAL A C 1
ATOM 2274 O O . VAL A 1 297 ? 15.720 -31.137 -29.035 1.00 76.69 297 VAL A O 1
ATOM 2277 N N . ASP A 1 298 ? 17.956 -31.292 -28.953 1.00 78.12 298 ASP A N 1
ATOM 2278 C CA . ASP A 1 298 ? 18.006 -32.723 -29.271 1.00 78.12 298 ASP A CA 1
ATOM 2279 C C . ASP A 1 298 ? 17.469 -33.569 -28.106 1.00 78.12 298 ASP A C 1
ATOM 2281 O O . ASP A 1 298 ? 16.785 -34.569 -28.324 1.00 78.12 298 ASP A O 1
ATOM 2285 N N . ILE A 1 299 ? 17.692 -33.117 -26.867 1.00 79.69 299 ILE A N 1
ATOM 2286 C CA . ILE A 1 299 ? 17.154 -33.732 -25.644 1.00 79.69 299 ILE A CA 1
ATOM 2287 C C . ILE A 1 299 ? 15.627 -33.600 -25.605 1.00 79.69 299 ILE A C 1
ATOM 2289 O O . ILE A 1 299 ? 14.926 -34.578 -25.339 1.00 79.69 299 ILE A O 1
ATOM 2293 N N . TYR A 1 300 ? 15.103 -32.414 -25.928 1.00 80.19 300 TYR A N 1
ATOM 2294 C CA . TYR A 1 300 ? 13.661 -32.180 -26.003 1.00 80.19 300 TYR A CA 1
ATOM 2295 C C . TYR A 1 300 ? 13.001 -33.013 -27.113 1.00 80.19 300 TYR A C 1
ATOM 2297 O O . TYR A 1 300 ? 11.992 -33.673 -26.872 1.00 80.19 300 TYR A O 1
ATOM 2305 N N . LEU A 1 301 ? 13.601 -33.063 -28.308 1.00 81.31 301 LEU A N 1
ATOM 2306 C CA . LEU A 1 301 ? 13.102 -33.889 -29.412 1.00 81.31 301 LEU A CA 1
ATOM 2307 C C . LEU A 1 301 ? 13.140 -35.384 -29.079 1.00 81.31 301 LEU A C 1
ATOM 2309 O O . LEU A 1 301 ? 12.246 -36.123 -29.488 1.00 81.31 301 LEU A O 1
ATOM 2313 N N . GLN A 1 302 ? 14.143 -35.850 -28.333 1.00 79.81 302 GLN A N 1
ATOM 2314 C CA . GLN A 1 302 ? 14.204 -37.239 -27.886 1.00 79.81 302 GLN A CA 1
ATOM 2315 C C . GLN A 1 302 ? 13.127 -37.550 -26.833 1.00 79.81 302 GLN A C 1
ATOM 2317 O O . GLN A 1 302 ? 12.482 -38.595 -26.915 1.00 79.81 302 GLN A O 1
ATOM 2322 N N . ALA A 1 303 ? 12.867 -36.634 -25.895 1.00 80.50 303 ALA A N 1
ATOM 2323 C CA . ALA A 1 303 ? 11.768 -36.766 -24.936 1.00 80.50 303 ALA A CA 1
ATOM 2324 C C . ALA A 1 303 ? 10.387 -36.767 -25.623 1.00 80.50 303 ALA A C 1
ATOM 2326 O O . ALA A 1 303 ? 9.504 -37.533 -25.229 1.00 80.50 303 ALA A O 1
ATOM 2327 N N . GLN A 1 304 ? 10.227 -35.971 -26.685 1.00 80.75 304 GLN A N 1
ATOM 2328 C CA . GLN A 1 304 ? 9.027 -35.946 -27.521 1.00 80.75 304 GLN A CA 1
ATOM 2329 C C . GLN A 1 304 ? 8.848 -37.249 -28.314 1.00 80.75 304 GLN A C 1
ATOM 2331 O O . GLN A 1 304 ? 7.754 -37.810 -28.336 1.00 80.75 304 GLN A O 1
ATOM 2336 N N . LYS A 1 305 ? 9.921 -37.789 -28.911 1.00 80.50 305 LYS A N 1
ATOM 2337 C CA . LYS A 1 305 ? 9.893 -39.090 -29.611 1.00 80.50 305 LYS A CA 1
ATOM 2338 C C . LYS A 1 305 ? 9.462 -40.239 -28.703 1.00 80.50 305 LYS A C 1
ATOM 2340 O O . LYS A 1 305 ? 8.798 -41.159 -29.166 1.00 80.50 305 LYS A O 1
ATOM 2345 N N . LEU A 1 306 ? 9.843 -40.182 -27.429 1.00 79.19 306 LEU A N 1
ATOM 2346 C CA . LEU A 1 306 ? 9.493 -41.186 -26.425 1.00 79.19 306 LEU A CA 1
ATOM 2347 C C . LEU A 1 306 ? 8.114 -40.940 -25.781 1.00 79.19 306 LEU A C 1
ATOM 2349 O O . LEU A 1 306 ? 7.675 -41.759 -24.978 1.00 79.19 306 LEU A O 1
ATOM 2353 N N . GLY A 1 307 ? 7.424 -39.838 -26.108 1.00 76.94 307 GLY A N 1
ATOM 2354 C CA . GLY A 1 307 ? 6.090 -39.520 -25.581 1.00 76.94 307 GLY A CA 1
ATOM 2355 C C . GLY A 1 307 ? 6.057 -39.224 -24.075 1.00 76.94 307 GLY A C 1
ATOM 2356 O O . GLY A 1 307 ? 5.014 -39.350 -23.437 1.00 76.94 307 GLY A O 1
ATOM 2357 N N . ILE A 1 308 ? 7.200 -38.855 -23.489 1.00 80.19 308 ILE A N 1
ATOM 2358 C CA . ILE A 1 308 ? 7.374 -38.645 -22.040 1.00 80.19 308 ILE A CA 1
ATOM 2359 C C . ILE A 1 308 ? 7.525 -37.165 -21.658 1.00 80.19 308 ILE A C 1
ATOM 2361 O O . ILE A 1 308 ? 7.745 -36.847 -20.491 1.00 80.19 308 ILE A O 1
ATOM 2365 N N . GLU A 1 309 ? 7.391 -36.243 -22.612 1.00 70.44 309 GLU A N 1
ATOM 2366 C CA . GLU A 1 309 ? 7.613 -34.800 -22.419 1.00 70.44 309 GLU A CA 1
ATOM 2367 C C . GLU A 1 309 ? 6.723 -34.162 -21.337 1.00 70.44 309 GLU A C 1
ATOM 2369 O O . GLU A 1 309 ? 7.178 -33.281 -20.614 1.00 70.44 309 GLU A O 1
ATOM 2374 N N . SER A 1 310 ? 5.485 -34.639 -21.186 1.00 74.44 310 SER A N 1
ATOM 2375 C CA . SER A 1 310 ? 4.499 -34.130 -20.224 1.00 74.44 310 SER A CA 1
ATOM 2376 C C . SER A 1 310 ? 4.465 -34.909 -18.905 1.00 74.44 310 SER A C 1
ATOM 2378 O O . SER A 1 310 ? 3.703 -34.558 -18.005 1.00 74.44 310 SER A O 1
ATOM 2380 N N . LYS A 1 311 ? 5.267 -35.978 -18.767 1.00 82.06 311 LYS A N 1
ATOM 2381 C CA . LYS A 1 311 ? 5.261 -36.843 -17.582 1.00 82.06 311 LYS A CA 1
ATOM 2382 C C . LYS A 1 311 ? 6.264 -36.332 -16.535 1.00 82.06 311 LYS A C 1
ATOM 2384 O O . LYS A 1 311 ? 7.468 -36.264 -16.771 1.00 82.06 311 LYS A O 1
ATOM 2389 N N . HIS A 1 312 ? 5.783 -36.083 -15.316 1.00 77.88 312 HIS A N 1
ATOM 2390 C CA . HIS A 1 312 ? 6.587 -35.619 -14.171 1.00 77.88 312 HIS A CA 1
ATOM 2391 C C . HIS A 1 312 ? 7.836 -36.460 -13.856 1.00 77.88 312 HIS A C 1
ATOM 2393 O O . HIS A 1 312 ? 8.846 -35.925 -13.401 1.00 77.88 312 HIS A O 1
ATOM 2399 N N . ARG A 1 313 ? 7.806 -37.771 -14.122 1.00 76.50 313 ARG A N 1
ATOM 2400 C CA . ARG A 1 313 ? 8.939 -38.672 -13.868 1.00 76.50 313 ARG A CA 1
ATOM 2401 C C . ARG A 1 313 ? 10.140 -38.396 -14.786 1.00 76.50 313 ARG A C 1
ATOM 2403 O O . ARG A 1 313 ? 11.268 -38.628 -14.357 1.00 76.50 313 ARG A O 1
ATOM 2410 N N . THR A 1 314 ? 9.943 -37.811 -15.968 1.00 79.88 314 THR A N 1
ATOM 2411 C CA . THR A 1 314 ? 11.027 -37.430 -16.894 1.00 79.88 314 THR A CA 1
ATOM 2412 C C . THR A 1 314 ? 12.010 -36.462 -16.245 1.00 79.88 314 THR A C 1
ATOM 2414 O O . THR A 1 314 ? 13.220 -36.633 -16.360 1.00 79.88 314 THR A O 1
ATOM 2417 N N . LEU A 1 315 ? 11.507 -35.500 -15.469 1.00 81.69 315 LEU A N 1
ATOM 2418 C CA . LEU A 1 315 ? 12.334 -34.507 -14.783 1.00 81.69 315 LEU A CA 1
ATOM 2419 C C . LEU A 1 315 ? 13.200 -35.113 -13.672 1.00 81.69 315 LEU A C 1
ATOM 2421 O O . LEU A 1 315 ? 14.298 -34.620 -13.432 1.00 81.69 315 LEU A O 1
ATOM 2425 N N . THR A 1 316 ? 12.764 -36.214 -13.045 1.00 82.44 316 THR A N 1
ATOM 2426 C CA . THR A 1 316 ? 13.592 -36.932 -12.055 1.00 82.44 316 THR A CA 1
ATOM 2427 C C . THR A 1 316 ? 14.835 -37.548 -12.696 1.00 82.44 316 THR A C 1
ATOM 2429 O O . THR A 1 316 ? 15.901 -37.547 -12.083 1.00 82.44 316 THR A O 1
ATOM 2432 N N . VAL A 1 317 ? 14.694 -38.064 -13.924 1.00 82.25 317 VAL A N 1
ATOM 2433 C CA . VAL A 1 317 ? 15.771 -38.716 -14.682 1.00 82.25 317 VAL A CA 1
ATOM 2434 C C . VAL A 1 317 ? 16.668 -37.676 -15.337 1.00 82.25 317 VAL A C 1
ATOM 2436 O O . VAL A 1 317 ? 17.886 -37.788 -15.258 1.00 82.25 317 VAL A O 1
ATOM 2439 N N . LEU A 1 318 ? 16.086 -36.609 -15.891 1.00 80.94 318 LEU A N 1
ATOM 2440 C CA . LEU A 1 318 ? 16.845 -35.477 -16.421 1.00 80.94 318 LEU A CA 1
ATOM 2441 C C . LEU A 1 318 ? 17.709 -34.814 -15.341 1.00 80.94 318 LEU A C 1
ATOM 2443 O O . LEU A 1 318 ? 18.871 -34.530 -15.595 1.00 80.94 318 LEU A O 1
ATOM 2447 N N . ALA A 1 319 ? 17.201 -34.636 -14.119 1.00 81.06 319 ALA A N 1
ATOM 2448 C CA . ALA A 1 319 ? 17.996 -34.087 -13.018 1.00 81.06 319 ALA A CA 1
ATOM 2449 C C . ALA A 1 319 ? 19.188 -34.977 -12.606 1.00 81.06 319 ALA A C 1
ATOM 2451 O O . ALA A 1 319 ? 20.155 -34.464 -12.055 1.00 81.06 319 ALA A O 1
ATOM 2452 N N . GLN A 1 320 ? 19.141 -36.286 -12.870 1.00 79.12 320 GLN A N 1
ATOM 2453 C CA . GLN A 1 320 ? 20.258 -37.204 -12.605 1.00 79.12 320 GLN A CA 1
ATOM 2454 C C . GLN A 1 320 ? 21.245 -37.268 -13.780 1.00 79.12 320 GLN A C 1
ATOM 2456 O O . GLN A 1 320 ? 22.449 -37.340 -13.567 1.00 79.12 320 GLN A O 1
ATOM 2461 N N . ALA A 1 321 ? 20.744 -37.222 -15.018 1.00 78.62 321 ALA A N 1
ATOM 2462 C CA . ALA A 1 321 ? 21.547 -37.437 -16.223 1.00 78.62 321 ALA A CA 1
ATOM 2463 C C . ALA A 1 321 ? 22.121 -36.150 -16.850 1.00 78.62 321 ALA A C 1
ATOM 2465 O O . ALA A 1 321 ? 23.084 -36.217 -17.610 1.00 78.62 321 ALA A O 1
ATOM 2466 N N . LEU A 1 322 ? 21.544 -34.971 -16.576 1.00 74.69 322 LEU A N 1
ATOM 2467 C CA . LEU A 1 322 ? 21.965 -33.703 -17.199 1.00 74.69 322 LEU A CA 1
ATOM 2468 C C . LEU A 1 322 ? 23.128 -33.000 -16.496 1.00 74.69 322 LEU A C 1
ATOM 2470 O O . LEU A 1 322 ? 23.706 -32.074 -17.074 1.00 74.69 322 LEU A O 1
ATOM 2474 N N . PHE A 1 323 ? 23.437 -33.381 -15.258 1.00 79.69 323 PHE A N 1
ATOM 2475 C CA . PHE A 1 323 ? 24.360 -32.641 -14.405 1.00 79.69 323 PHE A CA 1
ATOM 2476 C C . PHE A 1 323 ? 25.553 -33.493 -13.975 1.00 79.69 323 PHE A C 1
ATOM 2478 O O . PHE A 1 323 ? 25.446 -34.701 -13.780 1.00 79.69 323 PHE A O 1
ATOM 2485 N N . ASP A 1 324 ? 26.705 -32.845 -13.807 1.00 77.25 324 ASP A N 1
ATOM 2486 C CA . ASP A 1 324 ? 27.932 -33.457 -13.295 1.00 77.25 324 ASP A CA 1
ATOM 2487 C C . ASP A 1 324 ? 28.447 -32.738 -12.025 1.00 77.25 324 ASP A C 1
ATOM 2489 O O . ASP A 1 324 ? 27.676 -32.129 -11.283 1.00 77.25 324 ASP A O 1
ATOM 2493 N N . ASP A 1 325 ? 29.750 -32.846 -11.717 1.00 72.25 325 ASP A N 1
ATOM 2494 C CA . ASP A 1 325 ? 30.360 -32.192 -10.541 1.00 72.25 325 ASP A CA 1
ATOM 2495 C C . ASP A 1 325 ? 30.291 -30.652 -10.606 1.00 72.25 325 ASP A C 1
ATOM 2497 O O . ASP A 1 325 ? 30.416 -29.979 -9.585 1.00 72.25 325 ASP A O 1
ATOM 2501 N N . ALA A 1 326 ? 30.064 -30.081 -11.794 1.00 74.00 326 ALA A N 1
ATOM 2502 C CA . ALA A 1 326 ? 29.960 -28.650 -12.055 1.00 74.00 326 ALA A CA 1
ATOM 2503 C C . ALA A 1 326 ? 28.504 -28.163 -12.212 1.00 74.00 326 ALA A C 1
ATOM 2505 O O . ALA A 1 326 ? 28.266 -27.125 -12.839 1.00 74.00 326 ALA A O 1
ATOM 2506 N N . ILE A 1 327 ? 27.538 -28.857 -11.598 1.00 75.50 327 ILE A N 1
ATOM 2507 C CA . ILE A 1 327 ? 26.094 -28.555 -11.642 1.00 75.50 327 ILE A CA 1
ATOM 2508 C C . ILE A 1 327 ? 25.750 -27.061 -11.474 1.00 75.50 327 ILE A C 1
ATOM 2510 O O . ILE A 1 327 ? 24.935 -26.525 -12.223 1.00 75.50 327 ILE A O 1
ATOM 2514 N N . VAL A 1 328 ? 26.432 -26.340 -10.575 1.00 74.12 328 VAL A N 1
ATOM 2515 C CA . VAL A 1 328 ? 26.195 -24.903 -10.313 1.00 74.12 328 VAL A CA 1
ATOM 2516 C C . VAL A 1 328 ? 26.391 -24.034 -11.569 1.00 74.12 328 VAL A C 1
ATOM 2518 O O . VAL A 1 328 ? 25.712 -23.024 -11.730 1.00 74.12 328 VAL A O 1
ATOM 2521 N N . LYS A 1 329 ? 27.287 -24.421 -12.488 1.00 77.62 329 LYS A N 1
ATOM 2522 C CA . LYS A 1 329 ? 27.531 -23.700 -13.753 1.00 77.62 329 LYS A CA 1
ATOM 2523 C C . LYS A 1 329 ? 26.655 -24.200 -14.908 1.00 77.62 329 LYS A C 1
ATOM 2525 O O . LYS A 1 329 ? 26.504 -23.487 -15.894 1.00 77.62 329 LYS A O 1
ATOM 2530 N N . GLN A 1 330 ? 26.089 -25.401 -14.794 1.00 79.00 330 GLN A N 1
ATOM 2531 C CA . GLN A 1 330 ? 25.323 -26.067 -15.856 1.00 79.00 330 GLN A CA 1
ATOM 2532 C C . GLN A 1 330 ? 23.818 -25.776 -15.809 1.00 79.00 330 GLN A C 1
ATOM 2534 O O . GLN A 1 330 ? 23.148 -25.905 -16.831 1.00 79.00 330 GLN A O 1
ATOM 2539 N N . ILE A 1 331 ? 23.283 -25.350 -14.660 1.00 79.50 331 ILE A N 1
ATOM 2540 C CA . ILE A 1 331 ? 21.855 -25.016 -14.514 1.00 79.50 331 ILE A CA 1
ATOM 2541 C C . ILE A 1 331 ? 21.469 -23.792 -15.358 1.00 79.50 331 ILE A C 1
ATOM 2543 O O . ILE A 1 331 ? 20.462 -23.830 -16.062 1.00 79.50 331 ILE A O 1
ATOM 2547 N N . ALA A 1 332 ? 22.285 -22.733 -15.343 1.00 79.50 332 ALA A N 1
ATOM 2548 C CA . ALA A 1 332 ? 21.999 -21.484 -16.053 1.00 79.50 332 ALA A CA 1
ATOM 2549 C C . ALA A 1 332 ? 21.829 -21.646 -17.583 1.00 79.50 332 ALA A C 1
ATOM 2551 O O . ALA A 1 332 ? 20.823 -21.167 -18.102 1.00 79.50 332 ALA A O 1
ATOM 2552 N N . PRO A 1 333 ? 22.728 -22.325 -18.330 1.00 79.06 333 PRO A N 1
ATOM 2553 C CA . PRO A 1 333 ? 22.552 -22.490 -19.777 1.00 79.06 333 PRO A CA 1
ATOM 2554 C C . PRO A 1 333 ? 21.362 -23.390 -20.154 1.00 79.06 333 PRO A C 1
ATOM 2556 O O . PRO A 1 333 ? 20.749 -23.166 -21.193 1.00 79.06 333 PRO A O 1
ATOM 2559 N N . ARG A 1 334 ? 20.994 -24.361 -19.306 1.00 75.94 334 ARG A N 1
ATOM 2560 C CA . ARG A 1 334 ? 19.911 -25.330 -19.576 1.00 75.94 334 ARG A CA 1
ATOM 2561 C C . ARG A 1 334 ? 18.534 -24.904 -19.062 1.00 75.94 334 ARG A C 1
ATOM 2563 O O . ARG A 1 334 ? 17.547 -25.615 -19.270 1.00 75.94 334 ARG A O 1
ATOM 2570 N N . SER A 1 335 ? 18.446 -23.758 -18.387 1.00 76.12 335 SER A N 1
ATOM 2571 C CA . SER A 1 335 ? 17.218 -23.279 -17.742 1.00 76.12 335 SER A CA 1
ATOM 2572 C C . SER A 1 335 ? 16.068 -23.088 -18.736 1.00 76.12 335 SER A C 1
ATOM 2574 O O . SER A 1 335 ? 14.930 -23.424 -18.427 1.00 76.12 335 SER A O 1
ATOM 2576 N N . SER A 1 336 ? 16.357 -22.644 -19.963 1.00 79.50 336 SER A N 1
ATOM 2577 C CA . SER A 1 336 ? 15.347 -22.416 -21.009 1.00 79.50 336 SER A CA 1
ATOM 2578 C C . SER A 1 336 ? 14.595 -23.688 -21.435 1.00 79.50 336 SER A C 1
ATOM 2580 O O . SER A 1 336 ? 13.386 -23.643 -21.672 1.00 79.50 336 SER A O 1
ATOM 2582 N N . MET A 1 337 ? 15.283 -24.834 -21.486 1.00 82.19 337 MET A N 1
ATOM 2583 C CA . MET A 1 337 ? 14.675 -26.138 -21.765 1.00 82.19 337 MET A CA 1
ATOM 2584 C C . MET A 1 337 ? 13.871 -26.634 -20.563 1.00 82.19 337 MET A C 1
ATOM 2586 O O . MET A 1 337 ? 12.731 -27.069 -20.721 1.00 82.19 337 MET A O 1
ATOM 2590 N N . LEU A 1 338 ? 14.443 -26.532 -19.359 1.00 81.94 338 LEU A N 1
ATOM 2591 C CA . LEU A 1 338 ? 13.789 -26.971 -18.127 1.00 81.94 338 LEU A CA 1
ATOM 2592 C C . LEU A 1 338 ? 12.501 -26.179 -17.862 1.00 81.94 338 LEU A C 1
ATOM 2594 O O . LEU A 1 338 ? 11.482 -26.798 -17.575 1.00 81.94 338 LEU A O 1
ATOM 2598 N N . LYS A 1 339 ? 12.488 -24.857 -18.089 1.00 83.12 339 LYS A N 1
ATOM 2599 C CA . LYS A 1 339 ? 11.270 -24.022 -18.019 1.00 83.12 339 LYS A CA 1
ATOM 2600 C C . LYS A 1 339 ? 10.166 -24.492 -18.972 1.00 83.12 339 LYS A C 1
ATOM 2602 O O . LYS A 1 339 ? 8.993 -24.398 -18.642 1.00 83.12 339 LYS A O 1
ATOM 2607 N N . LYS A 1 340 ? 10.513 -25.019 -20.151 1.00 81.50 340 LYS A N 1
ATOM 2608 C CA . LYS A 1 340 ? 9.525 -25.564 -21.101 1.00 81.50 340 LYS A CA 1
ATOM 2609 C C . LYS A 1 340 ? 8.925 -26.897 -20.650 1.00 81.50 340 LYS A C 1
ATOM 2611 O O . LYS A 1 340 ? 7.801 -27.206 -21.034 1.00 81.50 340 LYS A O 1
ATOM 2616 N N . MET A 1 341 ? 9.671 -27.691 -19.883 1.00 77.75 341 MET A N 1
ATOM 2617 C CA . MET A 1 341 ? 9.230 -29.002 -19.391 1.00 77.75 341 MET A CA 1
ATOM 2618 C C . MET A 1 341 ? 8.551 -28.920 -18.014 1.00 77.75 341 MET A C 1
ATOM 2620 O O . MET A 1 341 ? 7.708 -29.754 -17.686 1.00 77.75 341 MET A O 1
ATOM 2624 N N . ILE A 1 342 ? 8.890 -27.913 -17.205 1.00 83.81 342 ILE A N 1
ATOM 2625 C CA . ILE A 1 342 ? 8.297 -27.669 -15.888 1.00 83.81 342 ILE A CA 1
ATOM 2626 C C . ILE A 1 342 ? 7.057 -26.788 -16.053 1.00 83.81 342 ILE A C 1
ATOM 2628 O O . ILE A 1 342 ? 7.132 -25.571 -16.153 1.00 83.81 342 ILE A O 1
ATOM 2632 N N . THR A 1 343 ? 5.900 -27.439 -16.104 1.00 81.44 343 THR A N 1
ATOM 2633 C CA . THR A 1 343 ? 4.588 -26.790 -16.299 1.00 81.44 343 THR A CA 1
ATOM 2634 C C . THR A 1 343 ? 3.623 -26.951 -15.121 1.00 81.44 343 THR A C 1
ATOM 2636 O O . THR A 1 343 ? 2.516 -26.423 -15.170 1.00 81.44 343 THR A O 1
ATOM 2639 N N . SER A 1 344 ? 3.989 -27.712 -14.082 1.00 82.12 344 SER A N 1
ATOM 2640 C CA . SER A 1 344 ? 3.114 -27.991 -12.933 1.00 82.12 344 SER A CA 1
ATOM 2641 C C . SER A 1 344 ? 3.893 -28.160 -11.628 1.00 82.12 344 SER A C 1
ATOM 2643 O O . SER A 1 344 ? 5.049 -28.578 -11.632 1.00 82.12 344 SER A O 1
ATOM 2645 N N . GLU A 1 345 ? 3.226 -27.981 -10.489 1.00 81.12 345 GLU A N 1
ATOM 2646 C CA . GLU A 1 345 ? 3.811 -28.215 -9.158 1.00 81.12 345 GLU A CA 1
ATOM 2647 C C . GLU A 1 345 ? 4.314 -29.670 -8.984 1.00 81.12 345 GLU A C 1
ATOM 2649 O O . GLU A 1 345 ? 5.301 -29.952 -8.298 1.00 81.12 345 GLU A O 1
ATOM 2654 N N . ARG A 1 346 ? 3.676 -30.640 -9.662 1.00 80.69 346 ARG A N 1
ATOM 2655 C CA . ARG A 1 346 ? 4.126 -32.046 -9.688 1.00 80.69 346 ARG A CA 1
ATOM 2656 C C . ARG A 1 346 ? 5.454 -32.198 -10.443 1.00 80.69 346 ARG A C 1
ATOM 2658 O O . ARG A 1 346 ? 6.252 -33.060 -10.074 1.00 80.69 346 ARG A O 1
ATOM 2665 N N . HIS A 1 347 ? 5.697 -31.372 -11.465 1.00 82.19 347 HIS A N 1
ATOM 2666 C CA . HIS A 1 347 ? 6.948 -31.304 -12.231 1.00 82.19 347 HIS A CA 1
ATOM 2667 C C . HIS A 1 347 ? 8.088 -30.731 -11.388 1.00 82.19 347 HIS A C 1
ATOM 2669 O O . HIS A 1 347 ? 9.168 -31.319 -11.335 1.00 82.19 347 HIS A O 1
ATOM 2675 N N . GLU A 1 348 ? 7.811 -29.675 -10.631 1.00 84.44 348 GLU A N 1
ATOM 2676 C CA . GLU A 1 348 ? 8.765 -29.049 -9.712 1.00 84.44 348 GLU A CA 1
ATOM 2677 C C . GLU A 1 348 ? 9.204 -29.994 -8.586 1.00 84.44 348 GLU A C 1
ATOM 2679 O O . GLU A 1 348 ? 10.397 -30.227 -8.376 1.00 84.44 348 GLU A O 1
ATOM 2684 N N . LYS A 1 349 ? 8.243 -30.640 -7.909 1.00 83.62 349 LYS A N 1
ATOM 2685 C CA . LYS A 1 349 ? 8.530 -31.623 -6.847 1.00 83.62 349 LYS A CA 1
ATOM 2686 C C . LYS A 1 349 ? 9.306 -32.834 -7.362 1.00 83.62 349 LYS A C 1
ATOM 2688 O O . LYS A 1 349 ? 10.091 -33.428 -6.621 1.00 83.62 349 LYS A O 1
ATOM 2693 N N . ALA A 1 350 ? 9.066 -33.234 -8.608 1.00 82.94 350 ALA A N 1
ATOM 2694 C CA . ALA A 1 350 ? 9.790 -34.322 -9.249 1.00 82.94 350 ALA A CA 1
ATOM 2695 C C . ALA A 1 350 ? 11.232 -33.909 -9.598 1.00 82.94 350 ALA A C 1
ATOM 2697 O O . ALA A 1 350 ? 12.164 -34.666 -9.331 1.00 82.94 350 ALA A O 1
ATOM 2698 N N . PHE A 1 351 ? 11.438 -32.693 -10.104 1.00 86.12 351 PHE A N 1
ATOM 2699 C CA . PHE A 1 351 ? 12.769 -32.150 -10.372 1.00 86.12 351 PHE A CA 1
ATOM 2700 C C . PHE A 1 351 ? 13.612 -32.020 -9.090 1.00 86.12 351 PHE A C 1
ATOM 2702 O O . PHE A 1 351 ? 14.735 -32.523 -9.044 1.00 86.12 351 PHE A O 1
ATOM 2709 N N . LEU A 1 352 ? 13.046 -31.467 -8.007 1.00 84.88 352 LEU A N 1
ATOM 2710 C CA . LEU A 1 352 ? 13.712 -31.404 -6.696 1.00 84.88 352 LEU A CA 1
ATOM 2711 C C . LEU A 1 352 ? 14.033 -32.794 -6.129 1.00 84.88 352 LEU A C 1
ATOM 2713 O O . LEU A 1 352 ? 15.110 -33.006 -5.574 1.00 84.88 352 LEU A O 1
ATOM 2717 N N . GLY A 1 353 ? 13.122 -33.760 -6.288 1.00 82.31 353 GLY A N 1
ATOM 2718 C CA . GLY A 1 353 ? 13.361 -35.150 -5.892 1.00 82.31 353 GLY A CA 1
ATOM 2719 C C . GLY A 1 353 ? 14.500 -35.809 -6.678 1.00 82.31 353 GLY A C 1
ATOM 2720 O O . GLY A 1 353 ? 15.277 -36.578 -6.111 1.00 82.31 353 GLY A O 1
ATOM 2721 N N . GLY A 1 354 ? 14.635 -35.476 -7.965 1.00 82.56 354 GLY A N 1
ATOM 2722 C CA . GLY A 1 354 ? 15.757 -35.899 -8.803 1.00 82.56 354 GLY A CA 1
ATOM 2723 C C . GLY A 1 354 ? 17.091 -35.289 -8.365 1.00 82.56 354 GLY A C 1
ATOM 2724 O O . GLY A 1 354 ? 18.075 -36.016 -8.255 1.00 82.56 354 GLY A O 1
ATOM 2725 N N . LEU A 1 355 ? 17.111 -33.995 -8.023 1.00 82.50 355 LEU A N 1
ATOM 2726 C CA . LEU A 1 355 ? 18.292 -33.321 -7.465 1.00 82.50 355 LEU A CA 1
ATOM 2727 C C . LEU A 1 355 ? 18.700 -33.897 -6.100 1.00 82.50 355 LEU A C 1
ATOM 2729 O O . LEU A 1 355 ? 19.886 -34.106 -5.852 1.00 82.50 355 LEU A O 1
ATOM 2733 N N . GLU A 1 356 ? 17.732 -34.207 -5.228 1.00 82.25 356 GLU A N 1
ATOM 2734 C CA . GLU A 1 356 ? 17.985 -34.847 -3.929 1.00 82.25 356 GLU A CA 1
ATOM 2735 C C . GLU A 1 356 ? 18.636 -36.226 -4.108 1.00 82.25 356 GLU A C 1
ATOM 2737 O O . GLU A 1 356 ? 19.571 -36.567 -3.384 1.00 82.25 356 GLU A O 1
ATOM 2742 N N . ARG A 1 357 ? 18.190 -37.001 -5.105 1.00 80.44 357 ARG A N 1
ATOM 2743 C CA . ARG A 1 357 ? 18.776 -38.304 -5.440 1.00 80.44 357 ARG A CA 1
ATOM 2744 C C . ARG A 1 357 ? 20.180 -38.182 -6.032 1.00 80.44 357 ARG A C 1
ATOM 2746 O O . ARG A 1 357 ? 21.061 -38.926 -5.611 1.00 80.44 357 ARG A O 1
ATOM 2753 N N . PHE A 1 358 ? 20.402 -37.221 -6.923 1.00 81.38 358 PHE A N 1
ATOM 2754 C CA . PHE A 1 358 ? 21.713 -36.962 -7.517 1.00 81.38 358 PHE A CA 1
ATOM 2755 C C . PHE A 1 358 ? 22.753 -36.548 -6.462 1.00 81.38 358 PHE A C 1
ATOM 2757 O O . PHE A 1 358 ? 23.829 -37.135 -6.363 1.00 81.38 358 PHE A O 1
ATOM 2764 N N . VAL A 1 359 ? 22.414 -35.580 -5.606 1.00 80.94 359 VAL A N 1
ATOM 2765 C CA . VAL A 1 359 ? 23.310 -35.086 -4.546 1.00 80.94 359 VAL A CA 1
ATOM 2766 C C . VAL A 1 359 ? 23.452 -36.096 -3.399 1.00 80.94 359 VAL A C 1
ATOM 2768 O O . VAL A 1 359 ? 24.509 -36.186 -2.777 1.00 80.94 359 VAL A O 1
ATOM 2771 N N . GLY A 1 360 ? 22.398 -36.861 -3.103 1.00 74.00 360 GLY A N 1
ATOM 2772 C CA . GLY A 1 360 ? 22.375 -37.824 -2.004 1.00 74.00 360 GLY A CA 1
ATOM 2773 C C . GLY A 1 360 ? 23.070 -39.152 -2.310 1.00 74.00 360 GLY A C 1
ATOM 2774 O O . GLY A 1 360 ? 23.831 -39.634 -1.473 1.00 74.00 360 GLY A O 1
ATOM 2775 N N . ASN A 1 361 ? 22.823 -39.734 -3.488 1.00 74.25 361 ASN A N 1
ATOM 2776 C CA . ASN A 1 361 ? 23.267 -41.089 -3.830 1.00 74.25 361 ASN A CA 1
ATOM 2777 C C . ASN A 1 361 ? 24.397 -41.105 -4.864 1.00 74.25 361 ASN A C 1
ATOM 2779 O O . ASN A 1 361 ? 25.358 -41.851 -4.686 1.00 74.25 361 ASN A O 1
ATOM 2783 N N . ASP A 1 362 ? 24.302 -40.288 -5.916 1.00 69.81 362 ASP A N 1
ATOM 2784 C CA . ASP A 1 362 ? 25.255 -40.354 -7.031 1.00 69.81 362 ASP A CA 1
ATOM 2785 C C . ASP A 1 362 ? 26.540 -39.571 -6.715 1.00 69.81 362 ASP A C 1
ATOM 2787 O O . ASP A 1 362 ? 27.643 -40.014 -7.045 1.00 69.81 362 ASP A O 1
ATOM 2791 N N . LYS A 1 363 ? 26.420 -38.413 -6.043 1.00 75.25 363 LYS A N 1
ATOM 2792 C CA . LYS A 1 363 ? 27.542 -37.504 -5.746 1.00 75.25 363 LYS A CA 1
ATOM 2793 C C . LYS A 1 363 ? 27.464 -36.869 -4.348 1.00 75.25 363 LYS A C 1
ATOM 2795 O O . LYS A 1 363 ? 27.225 -35.664 -4.226 1.00 75.25 363 LYS A O 1
ATOM 2800 N N . PRO A 1 364 ? 27.791 -37.619 -3.277 1.00 74.06 364 PRO A N 1
ATOM 2801 C CA . PRO A 1 364 ? 27.724 -37.118 -1.899 1.00 74.06 364 PRO A CA 1
ATOM 2802 C C . PRO A 1 364 ? 28.680 -35.945 -1.608 1.00 74.06 364 PRO A C 1
ATOM 2804 O O . PRO A 1 364 ? 28.474 -35.198 -0.652 1.00 74.06 364 PRO A O 1
ATOM 2807 N N . ASN A 1 365 ? 29.703 -35.728 -2.445 1.00 75.75 365 ASN A N 1
ATOM 2808 C CA . ASN A 1 365 ? 30.617 -34.584 -2.335 1.00 75.75 365 ASN A CA 1
ATOM 2809 C C . ASN A 1 365 ? 29.915 -33.232 -2.566 1.00 75.75 365 ASN A C 1
ATOM 2811 O O . ASN A 1 365 ? 30.380 -32.207 -2.072 1.00 75.75 365 ASN A O 1
ATOM 2815 N N . LEU A 1 366 ? 28.784 -33.224 -3.282 1.00 75.19 366 LEU A N 1
ATOM 2816 C CA . LEU A 1 366 ? 28.026 -32.013 -3.609 1.00 75.19 366 LEU A CA 1
ATOM 2817 C C . LEU A 1 366 ? 27.015 -31.616 -2.526 1.00 75.19 366 LEU A C 1
ATOM 2819 O O . LEU A 1 366 ? 26.395 -30.560 -2.644 1.00 75.19 366 LEU A O 1
ATOM 2823 N N . ILE A 1 367 ? 26.876 -32.402 -1.448 1.00 75.62 367 ILE A N 1
ATOM 2824 C CA . ILE A 1 367 ? 25.954 -32.096 -0.340 1.00 75.62 367 ILE A CA 1
ATOM 2825 C C . ILE A 1 367 ? 26.246 -30.702 0.226 1.00 75.62 367 ILE A C 1
ATOM 2827 O O . ILE A 1 367 ? 25.320 -29.916 0.405 1.00 75.62 367 ILE A O 1
ATOM 2831 N N . ALA A 1 368 ? 27.524 -30.356 0.413 1.00 77.75 368 ALA A N 1
ATOM 2832 C CA . ALA A 1 368 ? 27.941 -29.040 0.906 1.00 77.75 368 ALA A CA 1
ATOM 2833 C C . ALA A 1 368 ? 27.574 -27.884 -0.046 1.00 77.75 368 ALA A C 1
ATOM 2835 O O . ALA A 1 368 ? 27.397 -26.748 0.390 1.00 77.75 368 ALA A O 1
ATOM 2836 N N . SER A 1 369 ? 27.432 -28.170 -1.342 1.00 79.44 369 SER A N 1
ATOM 2837 C CA . SER A 1 369 ? 27.071 -27.202 -2.380 1.00 79.44 369 SER A CA 1
ATOM 2838 C C . SER A 1 369 ? 25.564 -27.124 -2.638 1.00 79.44 369 SER A C 1
ATOM 2840 O O . SER A 1 369 ? 25.148 -26.324 -3.474 1.00 79.44 369 SER A O 1
ATOM 2842 N N . MET A 1 370 ? 24.731 -27.881 -1.909 1.00 82.62 370 MET A N 1
ATOM 2843 C CA . MET A 1 370 ? 23.275 -27.906 -2.106 1.00 82.62 370 MET A CA 1
ATOM 2844 C C . MET A 1 370 ? 22.635 -26.514 -2.005 1.00 82.62 370 MET A C 1
ATOM 2846 O O . MET A 1 370 ? 21.817 -26.160 -2.847 1.00 82.62 370 MET A O 1
ATOM 2850 N N . SER A 1 371 ? 23.054 -25.691 -1.037 1.00 82.88 371 SER A N 1
ATOM 2851 C CA . SER A 1 371 ? 22.576 -24.302 -0.913 1.00 82.88 371 SER A CA 1
ATOM 2852 C C . SER A 1 371 ? 22.873 -23.462 -2.166 1.00 82.88 371 SER A C 1
ATOM 2854 O O . SER A 1 371 ? 22.031 -22.689 -2.607 1.00 82.88 371 SER A O 1
ATOM 2856 N N . ALA A 1 372 ? 24.045 -23.643 -2.787 1.00 82.25 372 ALA A N 1
ATOM 2857 C CA . ALA A 1 372 ? 24.411 -22.931 -4.015 1.00 82.25 372 ALA A CA 1
ATOM 2858 C C . ALA A 1 372 ? 23.649 -23.454 -5.245 1.00 82.25 372 ALA A C 1
ATOM 2860 O O . ALA A 1 372 ? 23.343 -22.687 -6.154 1.00 82.25 372 ALA A O 1
ATOM 2861 N N . ILE A 1 373 ? 23.329 -24.751 -5.269 1.00 83.12 373 ILE A N 1
ATOM 2862 C CA . ILE A 1 373 ? 22.500 -25.369 -6.311 1.00 83.12 373 ILE A CA 1
ATOM 2863 C C . ILE A 1 373 ? 21.076 -24.810 -6.241 1.00 83.12 373 ILE A C 1
ATOM 2865 O O . ILE A 1 373 ? 20.564 -24.356 -7.260 1.00 83.12 373 ILE A O 1
ATOM 2869 N N . LEU A 1 374 ? 20.467 -24.779 -5.050 1.00 84.12 374 LEU A N 1
ATOM 2870 C CA . LEU A 1 374 ? 19.122 -24.226 -4.856 1.00 84.12 374 LEU A CA 1
ATOM 2871 C C . LEU A 1 374 ? 19.052 -22.739 -5.203 1.00 84.12 374 LEU A C 1
ATOM 2873 O O . LEU A 1 374 ? 18.101 -22.327 -5.856 1.00 84.12 374 LEU A O 1
ATOM 2877 N N . LEU A 1 375 ? 20.094 -21.966 -4.883 1.00 83.75 375 LEU A N 1
ATOM 2878 C CA . LEU A 1 375 ? 20.176 -20.567 -5.296 1.00 83.75 375 LEU A CA 1
ATOM 2879 C C . LEU A 1 375 ? 20.150 -20.414 -6.824 1.00 83.75 375 LEU A C 1
ATOM 2881 O O . LEU A 1 375 ? 19.456 -19.546 -7.336 1.00 83.75 375 LEU A O 1
ATOM 2885 N N . LYS A 1 376 ? 20.838 -21.281 -7.581 1.00 82.62 376 LYS A N 1
ATOM 2886 C CA . LYS A 1 376 ? 20.782 -21.250 -9.055 1.00 82.62 376 LYS A CA 1
ATOM 2887 C C . LYS A 1 376 ? 19.457 -21.739 -9.628 1.00 82.62 376 LYS A C 1
ATOM 2889 O O . LYS A 1 376 ? 19.060 -21.256 -10.685 1.00 82.62 376 LYS A O 1
ATOM 2894 N N . VAL A 1 377 ? 18.778 -22.664 -8.954 1.00 84.81 377 VAL A N 1
ATOM 2895 C CA . VAL A 1 377 ? 17.414 -23.088 -9.311 1.00 84.81 377 VAL A CA 1
ATOM 2896 C C . VAL A 1 377 ? 16.423 -21.938 -9.090 1.00 84.81 377 VAL A C 1
ATOM 2898 O O . VAL A 1 377 ? 15.574 -21.716 -9.951 1.00 84.81 377 VAL A O 1
ATOM 2901 N N . TYR A 1 378 ? 16.590 -21.185 -7.999 1.00 84.06 378 TYR A N 1
ATOM 2902 C CA . TYR A 1 378 ? 15.797 -20.002 -7.658 1.00 84.06 378 TYR A CA 1
ATOM 2903 C C . TYR A 1 378 ? 16.051 -18.828 -8.617 1.00 84.06 378 TYR A C 1
ATOM 2905 O O . TYR A 1 378 ? 15.119 -18.358 -9.251 1.00 84.06 378 TYR A O 1
ATOM 2913 N N . GLU A 1 379 ? 17.312 -18.431 -8.836 1.00 83.88 379 GLU A N 1
ATOM 2914 C CA . GLU A 1 379 ? 17.688 -17.345 -9.766 1.00 83.88 379 GLU A CA 1
ATOM 2915 C C . GLU A 1 379 ? 17.183 -17.557 -11.208 1.00 83.88 379 GLU A C 1
ATOM 2917 O O . GLU A 1 379 ? 17.116 -16.611 -11.988 1.00 83.88 379 GLU A O 1
ATOM 2922 N N . ASN A 1 380 ? 16.902 -18.806 -11.595 1.00 80.88 380 ASN A N 1
ATOM 2923 C CA . ASN A 1 380 ? 16.426 -19.165 -12.928 1.00 80.88 380 ASN A CA 1
ATOM 2924 C C . ASN A 1 380 ? 14.939 -19.559 -12.945 1.00 80.88 380 ASN A C 1
ATOM 2926 O O . ASN A 1 380 ? 14.536 -20.200 -13.908 1.00 80.88 380 ASN A O 1
ATOM 2930 N N . ASP A 1 381 ? 14.134 -19.226 -11.930 1.00 81.50 381 ASP A N 1
ATOM 2931 C CA . ASP A 1 381 ? 12.685 -19.507 -11.824 1.00 81.50 381 ASP A CA 1
ATOM 2932 C C . ASP A 1 381 ? 12.283 -20.938 -12.234 1.00 81.50 381 ASP A C 1
ATOM 2934 O O . ASP A 1 381 ? 11.339 -21.144 -13.001 1.00 81.50 381 ASP A O 1
ATOM 2938 N N . LEU A 1 382 ? 13.049 -21.948 -11.813 1.00 81.81 382 LEU A N 1
ATOM 2939 C CA . LEU A 1 382 ? 12.749 -23.342 -12.163 1.00 81.81 382 LEU A CA 1
ATOM 2940 C C . LEU A 1 382 ? 11.748 -23.995 -11.204 1.00 81.81 382 LEU A C 1
ATOM 2942 O O . LEU A 1 382 ? 11.129 -24.992 -11.565 1.00 81.81 382 LEU A O 1
ATOM 2946 N N . VAL A 1 383 ? 11.638 -23.484 -9.977 1.00 83.75 383 VAL A N 1
ATOM 2947 C CA . VAL A 1 383 ? 10.783 -24.016 -8.909 1.00 83.75 383 VAL A CA 1
ATOM 2948 C C . VAL A 1 383 ? 10.232 -22.849 -8.099 1.00 83.75 383 VAL A C 1
ATOM 2950 O O . VAL A 1 383 ? 10.983 -21.918 -7.805 1.00 83.75 383 VAL A O 1
ATOM 2953 N N . THR A 1 384 ? 8.954 -22.907 -7.718 1.00 83.50 384 THR A N 1
ATOM 2954 C CA . THR A 1 384 ? 8.332 -21.876 -6.882 1.00 83.50 384 THR A CA 1
ATOM 2955 C C . THR A 1 384 ? 8.855 -21.903 -5.448 1.00 83.50 384 THR A C 1
ATOM 2957 O O . THR A 1 384 ? 9.266 -22.938 -4.910 1.00 83.50 384 THR A O 1
ATOM 2960 N N . GLU A 1 385 ? 8.817 -20.747 -4.794 1.00 80.19 385 GLU A N 1
ATOM 2961 C CA . GLU A 1 385 ? 9.297 -20.594 -3.424 1.00 80.19 385 GLU A CA 1
ATOM 2962 C C . GLU A 1 385 ? 8.497 -21.438 -2.420 1.00 80.19 385 GLU A C 1
ATOM 2964 O O . GLU A 1 385 ? 9.077 -22.099 -1.553 1.00 80.19 385 GLU A O 1
ATOM 2969 N N . GLU A 1 386 ? 7.176 -21.520 -2.597 1.00 80.00 386 GLU A N 1
ATOM 2970 C CA . GLU A 1 386 ? 6.303 -22.380 -1.792 1.00 80.00 386 GLU A CA 1
ATOM 2971 C C . GLU A 1 386 ? 6.738 -23.852 -1.859 1.00 80.00 386 GLU A C 1
ATOM 2973 O O . GLU A 1 386 ? 6.820 -24.542 -0.836 1.00 80.00 386 GLU A O 1
ATOM 2978 N N . THR A 1 387 ? 7.094 -24.333 -3.055 1.00 81.88 387 THR A N 1
ATOM 2979 C CA . THR A 1 387 ? 7.562 -25.707 -3.262 1.00 81.88 387 THR A CA 1
ATOM 2980 C C . THR A 1 387 ? 8.939 -25.936 -2.632 1.00 81.88 387 THR A C 1
ATOM 2982 O O . THR A 1 387 ? 9.180 -27.012 -2.072 1.00 81.88 387 THR A O 1
ATOM 2985 N N . LEU A 1 388 ? 9.834 -24.939 -2.662 1.00 83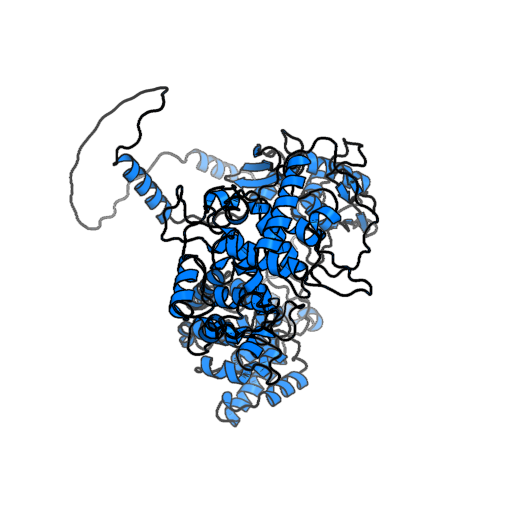.06 388 LEU A N 1
ATOM 2986 C CA . LEU A 1 388 ? 11.149 -24.995 -2.009 1.00 83.06 388 LEU A CA 1
ATOM 2987 C C . LEU A 1 388 ? 11.025 -25.065 -0.480 1.00 83.06 388 LEU A C 1
ATOM 2989 O O . LEU A 1 388 ? 11.652 -25.931 0.141 1.00 83.06 388 LEU A O 1
ATOM 2993 N N . LYS A 1 389 ? 10.168 -24.231 0.121 1.00 81.00 389 LYS A N 1
ATOM 2994 C CA . LYS A 1 389 ? 9.889 -24.249 1.568 1.00 81.00 389 LYS A CA 1
ATOM 2995 C C . LYS A 1 389 ? 9.223 -25.547 2.002 1.00 81.00 389 LYS A C 1
ATOM 2997 O O . LYS A 1 389 ? 9.664 -26.190 2.958 1.00 81.00 389 LYS A O 1
ATOM 3002 N N . ALA A 1 390 ? 8.214 -26.000 1.258 1.00 81.50 390 ALA A N 1
ATOM 3003 C CA . ALA A 1 390 ? 7.539 -27.267 1.526 1.00 81.50 390 ALA A CA 1
ATOM 3004 C C . ALA A 1 390 ? 8.499 -28.465 1.422 1.00 81.50 390 ALA A C 1
ATOM 3006 O O . ALA A 1 390 ? 8.422 -29.402 2.226 1.00 81.50 390 ALA A O 1
ATOM 3007 N N . TRP A 1 391 ? 9.430 -28.440 0.462 1.00 83.12 391 TRP A N 1
ATOM 3008 C CA . TRP A 1 391 ? 10.461 -29.467 0.327 1.00 83.12 391 TRP A CA 1
ATOM 3009 C C . TRP A 1 391 ? 11.465 -29.434 1.485 1.00 83.12 391 TRP A C 1
ATOM 3011 O O . TRP A 1 391 ? 11.818 -30.501 1.995 1.00 83.12 391 TRP A O 1
ATOM 3021 N N . ALA A 1 392 ? 11.898 -28.252 1.930 1.00 76.50 392 ALA A N 1
ATOM 3022 C CA . ALA A 1 392 ? 12.848 -28.098 3.029 1.00 76.50 392 ALA A CA 1
ATOM 3023 C C . ALA A 1 392 ? 12.267 -28.503 4.396 1.00 76.50 392 ALA A C 1
ATOM 3025 O O . ALA A 1 392 ? 12.968 -29.120 5.202 1.00 76.50 392 ALA A O 1
ATOM 3026 N N . GLY A 1 393 ? 10.981 -28.230 4.641 1.00 70.38 393 GLY A N 1
ATOM 3027 C CA . GLY A 1 393 ? 10.345 -28.432 5.947 1.00 70.38 393 GLY A CA 1
ATOM 3028 C C . GLY A 1 393 ? 10.122 -29.894 6.361 1.00 70.38 393 GLY A C 1
ATOM 3029 O O . GLY A 1 393 ? 10.148 -30.207 7.553 1.00 70.38 393 GLY A O 1
ATOM 3030 N N . LYS A 1 394 ? 9.917 -30.827 5.416 1.00 74.38 394 LYS A N 1
ATOM 3031 C CA . LYS A 1 394 ? 9.645 -32.245 5.731 1.00 74.38 394 LYS A CA 1
ATOM 3032 C C . LYS A 1 394 ? 10.626 -33.187 5.034 1.00 74.38 394 LYS A C 1
ATOM 3034 O O . LYS A 1 394 ? 10.553 -33.403 3.827 1.00 74.38 394 LYS A O 1
ATOM 3039 N N . ALA A 1 395 ? 11.495 -33.828 5.821 1.00 68.00 395 ALA A N 1
ATOM 3040 C CA . ALA A 1 395 ? 12.326 -34.928 5.335 1.00 68.00 395 ALA A CA 1
ATOM 3041 C C . ALA A 1 395 ? 11.441 -36.083 4.838 1.00 68.00 395 ALA A C 1
ATOM 3043 O O . ALA A 1 395 ? 10.487 -36.485 5.511 1.00 68.00 395 ALA A O 1
ATOM 3044 N N . SER A 1 396 ? 11.753 -36.613 3.657 1.00 69.69 396 SER A N 1
ATOM 3045 C CA . SER A 1 396 ? 10.906 -37.576 2.957 1.00 69.69 396 SER A CA 1
ATOM 3046 C C . SER A 1 396 ? 11.690 -38.826 2.587 1.00 69.69 396 SER A C 1
ATOM 3048 O O . SER A 1 396 ? 12.799 -38.739 2.076 1.00 69.69 396 SER A O 1
ATOM 3050 N N . LYS A 1 397 ? 11.074 -39.998 2.783 1.00 65.38 397 LYS A N 1
ATOM 3051 C CA . LYS A 1 397 ? 11.601 -41.292 2.317 1.00 65.38 397 LYS A CA 1
ATOM 3052 C C . LYS A 1 397 ? 11.272 -41.556 0.833 1.00 65.38 397 LYS A C 1
ATOM 3054 O O . LYS A 1 397 ? 11.564 -42.627 0.321 1.00 65.38 397 LYS A O 1
ATOM 3059 N N . LYS A 1 398 ? 10.612 -40.610 0.145 1.00 65.56 398 LYS A N 1
ATOM 3060 C CA . LYS A 1 398 ? 10.057 -40.812 -1.207 1.00 65.56 398 LYS A CA 1
ATOM 3061 C C . LYS A 1 398 ? 11.125 -40.998 -2.292 1.00 65.56 398 LYS A C 1
ATOM 3063 O O . LYS A 1 398 ? 10.888 -41.747 -3.231 1.00 65.56 398 LYS A O 1
ATOM 3068 N N . TYR A 1 399 ? 12.269 -40.323 -2.172 1.00 64.38 399 TYR A N 1
ATOM 3069 C CA . TYR A 1 399 ? 13.314 -40.325 -3.208 1.00 64.38 399 TYR A CA 1
ATOM 3070 C C . TYR A 1 399 ? 14.672 -40.843 -2.714 1.00 64.38 399 TYR A C 1
ATOM 3072 O O . TYR A 1 399 ? 15.411 -41.437 -3.497 1.00 64.38 399 TYR A O 1
ATOM 3080 N N . VAL A 1 400 ? 14.988 -40.649 -1.429 1.00 71.25 400 VAL A N 1
ATOM 3081 C CA . VAL A 1 400 ? 16.254 -41.035 -0.787 1.00 71.25 400 VAL A CA 1
ATOM 3082 C C . VAL A 1 400 ? 15.964 -41.554 0.632 1.00 71.25 400 VAL A C 1
ATOM 3084 O O . VAL A 1 400 ? 14.896 -41.288 1.190 1.00 71.25 400 VAL A O 1
ATOM 3087 N N . ASP A 1 401 ? 16.882 -42.320 1.228 1.00 76.75 401 ASP A N 1
ATOM 3088 C CA . ASP A 1 401 ? 16.757 -42.770 2.613 1.00 76.75 401 ASP A CA 1
ATOM 3089 C C . ASP A 1 401 ? 16.668 -41.591 3.605 1.00 76.75 401 ASP A C 1
ATOM 3091 O O . ASP A 1 401 ? 17.230 -40.512 3.404 1.00 76.75 401 ASP A O 1
ATOM 3095 N N . LEU A 1 402 ? 15.971 -41.808 4.725 1.00 71.69 402 LEU A N 1
ATOM 3096 C CA . LEU A 1 402 ? 15.667 -40.756 5.700 1.00 71.69 402 LEU A CA 1
ATOM 3097 C C . LEU A 1 402 ? 16.924 -40.147 6.362 1.00 71.69 402 LEU A C 1
ATOM 3099 O O . LEU A 1 402 ? 16.843 -39.063 6.946 1.00 71.69 402 LEU A O 1
ATOM 3103 N N . ALA A 1 403 ? 18.076 -40.825 6.342 1.00 71.88 403 ALA A N 1
ATOM 3104 C CA . ALA A 1 403 ? 19.314 -40.299 6.913 1.00 71.88 403 ALA A CA 1
ATOM 3105 C C . ALA A 1 403 ? 20.024 -39.358 5.930 1.00 71.88 403 ALA A C 1
ATOM 3107 O O . ALA A 1 403 ? 20.393 -38.246 6.313 1.00 71.88 403 ALA A O 1
ATOM 3108 N N . THR A 1 404 ? 20.155 -39.748 4.664 1.00 75.56 404 THR A N 1
ATOM 3109 C CA . THR A 1 404 ? 20.749 -38.913 3.606 1.00 75.56 404 THR A CA 1
ATOM 3110 C C . THR A 1 404 ? 19.860 -37.714 3.278 1.00 75.56 404 THR A C 1
ATOM 3112 O O . THR A 1 404 ? 20.337 -36.583 3.222 1.00 75.56 404 THR A O 1
ATOM 3115 N N . SER A 1 405 ? 18.546 -37.927 3.233 1.00 75.88 405 SER A N 1
ATOM 3116 C CA . SER A 1 405 ? 17.517 -36.893 3.091 1.00 75.88 405 SER A CA 1
ATOM 3117 C C . SER A 1 405 ? 17.616 -35.784 4.159 1.00 75.88 405 SER A C 1
ATOM 3119 O O . SER A 1 405 ? 17.459 -34.594 3.866 1.00 75.88 405 SER A O 1
ATOM 3121 N N . ARG A 1 406 ? 17.955 -36.153 5.406 1.00 77.31 406 ARG A N 1
ATOM 3122 C CA . ARG A 1 406 ? 18.227 -35.201 6.499 1.00 77.31 406 ARG A CA 1
ATOM 3123 C C . ARG A 1 406 ? 19.551 -34.457 6.327 1.00 77.31 406 ARG A C 1
ATOM 3125 O O . ARG A 1 406 ? 19.614 -33.277 6.655 1.00 77.31 406 ARG A O 1
ATOM 3132 N N . LYS A 1 407 ? 20.600 -35.109 5.814 1.00 78.06 407 LYS A N 1
ATOM 3133 C CA . LYS A 1 407 ? 21.905 -34.468 5.560 1.00 78.06 407 LYS A CA 1
ATOM 3134 C C . LYS A 1 407 ? 21.8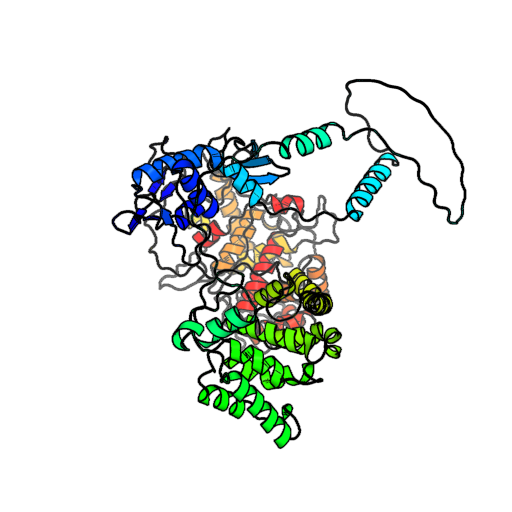22 -33.422 4.446 1.00 78.06 407 LYS A C 1
ATOM 3136 O O . LYS A 1 407 ? 22.339 -32.323 4.624 1.00 78.06 407 LYS A O 1
ATOM 3141 N N . VAL A 1 408 ? 21.137 -33.740 3.345 1.00 78.81 408 VAL A N 1
ATOM 3142 C CA . VAL A 1 408 ? 20.934 -32.817 2.214 1.00 78.81 408 VAL A CA 1
ATOM 3143 C C . VAL A 1 408 ? 20.143 -31.586 2.661 1.00 78.81 408 VAL A C 1
ATOM 3145 O O . VAL A 1 408 ? 20.596 -30.464 2.450 1.00 78.81 408 VAL A O 1
ATOM 3148 N N . ARG A 1 409 ? 19.022 -31.781 3.371 1.00 80.44 409 ARG A N 1
ATOM 3149 C CA . ARG A 1 409 ? 18.210 -30.668 3.899 1.00 80.44 409 ARG A CA 1
ATOM 3150 C C . ARG A 1 409 ? 18.946 -29.832 4.946 1.00 80.44 409 AR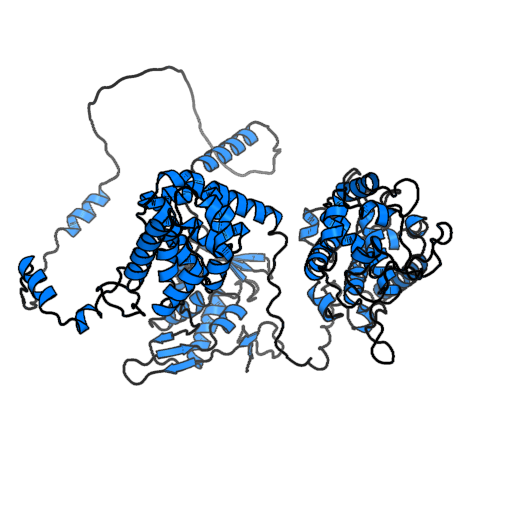G A C 1
ATOM 3152 O O . ARG A 1 409 ? 18.849 -28.614 4.909 1.00 80.44 409 ARG A O 1
ATOM 3159 N N . LYS A 1 410 ? 19.766 -30.445 5.808 1.00 80.56 410 LYS A N 1
ATOM 3160 C CA . LYS A 1 410 ? 20.621 -29.704 6.754 1.00 80.56 410 LYS A CA 1
ATOM 3161 C C . LYS A 1 410 ? 21.638 -28.805 6.043 1.00 80.56 410 LYS A C 1
ATOM 3163 O O . LYS A 1 410 ? 21.938 -27.718 6.511 1.00 80.56 410 LYS A O 1
ATOM 3168 N N . SER A 1 411 ? 22.161 -29.226 4.891 1.00 79.50 411 SER A N 1
ATOM 3169 C CA . SER A 1 411 ? 23.045 -28.369 4.091 1.00 79.50 411 SER A CA 1
ATOM 3170 C C . SER A 1 411 ? 22.301 -27.310 3.269 1.00 79.50 411 SER A C 1
ATOM 3172 O O . SER A 1 411 ? 22.944 -26.398 2.746 1.00 79.50 411 SER A O 1
ATOM 3174 N N . ALA A 1 412 ? 20.976 -27.425 3.142 1.00 80.62 412 ALA A N 1
ATOM 3175 C CA . ALA A 1 412 ? 20.090 -26.420 2.558 1.00 80.62 412 ALA A CA 1
ATOM 3176 C C . ALA A 1 412 ? 19.548 -25.426 3.605 1.00 80.62 412 ALA A C 1
ATOM 3178 O O . ALA A 1 412 ? 18.980 -24.413 3.222 1.00 80.62 412 ALA A O 1
ATOM 3179 N N . GLU A 1 413 ? 19.766 -25.666 4.903 1.00 78.62 413 GLU A N 1
ATOM 3180 C CA . GLU A 1 413 ? 19.293 -24.818 6.010 1.00 78.62 413 GLU A CA 1
ATOM 3181 C C . GLU A 1 413 ? 19.753 -23.361 5.863 1.00 78.62 413 GLU A C 1
ATOM 3183 O O . GLU A 1 413 ? 18.949 -22.457 6.018 1.00 78.62 413 GLU A O 1
ATOM 3188 N N . LYS A 1 414 ? 20.999 -23.126 5.425 1.00 79.06 414 LYS A N 1
ATOM 3189 C CA . LYS A 1 414 ? 21.515 -21.771 5.145 1.00 79.06 414 LYS A CA 1
ATOM 3190 C C . LYS A 1 414 ? 20.783 -21.058 4.007 1.00 79.06 414 LYS A C 1
ATOM 3192 O O . LYS A 1 414 ? 20.701 -19.838 4.006 1.00 79.06 414 LYS A O 1
ATOM 3197 N N . PHE A 1 415 ? 20.317 -21.808 3.012 1.00 81.56 415 PHE A N 1
ATOM 3198 C CA . PHE A 1 415 ? 19.533 -21.264 1.906 1.00 81.56 415 PHE A CA 1
ATOM 3199 C C . PHE A 1 415 ? 18.085 -21.008 2.331 1.00 81.56 415 PHE A C 1
ATOM 3201 O O . PHE A 1 415 ? 17.512 -20.012 1.921 1.00 81.56 415 PHE A O 1
ATOM 3208 N N . VAL A 1 416 ? 17.517 -21.860 3.187 1.00 79.81 416 VAL A N 1
ATOM 3209 C CA . VAL A 1 416 ? 16.176 -21.664 3.758 1.00 79.81 416 VAL A CA 1
ATOM 3210 C C . VAL A 1 416 ? 16.163 -20.474 4.711 1.00 79.81 416 VAL A C 1
ATOM 3212 O O . VAL A 1 416 ? 15.286 -19.642 4.595 1.00 79.81 416 VAL A O 1
ATOM 3215 N N . GLU A 1 417 ? 17.172 -20.327 5.569 1.00 79.81 417 GLU A N 1
ATOM 3216 C CA . GLU A 1 417 ? 17.355 -19.144 6.418 1.00 79.81 417 GLU A CA 1
ATOM 3217 C C . GLU A 1 417 ? 17.575 -17.879 5.573 1.00 79.81 417 GLU A C 1
ATOM 3219 O O . GLU A 1 417 ? 17.112 -16.804 5.931 1.00 79.81 417 GLU A O 1
ATOM 3224 N N . TRP A 1 418 ? 18.259 -17.983 4.428 1.00 82.19 418 TRP A N 1
ATOM 3225 C CA . TRP A 1 418 ? 18.360 -16.875 3.475 1.00 82.19 418 TRP A CA 1
ATOM 3226 C C . TRP A 1 418 ? 17.017 -16.557 2.803 1.00 82.19 418 TRP A C 1
ATOM 3228 O O . TRP A 1 418 ? 16.704 -15.382 2.685 1.00 82.19 418 TRP A O 1
ATOM 3238 N N . LEU A 1 419 ? 16.222 -17.563 2.418 1.00 75.25 419 LEU A N 1
ATOM 3239 C CA . LEU A 1 419 ? 14.870 -17.370 1.882 1.00 75.25 419 LEU A CA 1
ATOM 3240 C C . LEU A 1 419 ? 13.934 -16.761 2.930 1.00 75.25 419 LEU A C 1
ATOM 3242 O O . LEU A 1 419 ? 13.267 -15.793 2.625 1.00 75.25 419 LEU A O 1
ATOM 3246 N N . GLU A 1 420 ? 13.934 -17.262 4.166 1.00 72.38 420 GLU A N 1
ATOM 3247 C CA . GLU A 1 420 ? 13.116 -16.748 5.275 1.00 72.38 420 GLU A CA 1
ATOM 3248 C C . GLU A 1 420 ? 13.541 -15.336 5.705 1.00 72.38 420 GLU A C 1
ATOM 3250 O O . GLU A 1 420 ? 12.706 -14.552 6.136 1.00 72.38 420 GLU A O 1
ATOM 3255 N N . ASN A 1 421 ? 14.827 -14.980 5.593 1.00 69.12 421 ASN A N 1
ATOM 3256 C CA . ASN A 1 421 ? 15.291 -13.612 5.851 1.00 69.12 421 ASN A CA 1
ATOM 3257 C C . ASN A 1 421 ? 15.058 -12.676 4.655 1.00 69.12 421 ASN A C 1
ATOM 3259 O O . ASN A 1 421 ? 14.819 -11.492 4.863 1.00 69.12 421 ASN A O 1
ATOM 3263 N N . ALA A 1 422 ? 15.117 -13.187 3.421 1.00 58.09 422 ALA A N 1
ATOM 3264 C CA . ALA A 1 422 ? 14.677 -12.451 2.239 1.00 58.09 422 ALA A CA 1
ATOM 3265 C C . ALA A 1 422 ? 13.164 -12.192 2.309 1.00 58.09 422 ALA A C 1
ATOM 3267 O O . ALA A 1 422 ? 12.731 -11.078 2.049 1.00 58.09 422 ALA A O 1
ATOM 3268 N N . GLU A 1 423 ? 12.386 -13.162 2.796 1.00 42.22 423 GLU A N 1
ATOM 3269 C CA . GLU A 1 423 ? 10.981 -12.994 3.159 1.00 42.22 423 GLU A CA 1
ATOM 3270 C C . GLU A 1 423 ? 10.795 -12.080 4.368 1.00 42.22 423 GLU A C 1
ATOM 3272 O O . GLU A 1 423 ? 9.917 -11.247 4.351 1.00 42.22 423 GLU A O 1
ATOM 3277 N N . SER A 1 424 ? 11.622 -12.118 5.408 1.00 34.72 424 SER A N 1
ATOM 3278 C CA . SER A 1 424 ? 11.512 -11.158 6.520 1.00 34.72 424 SER A CA 1
ATOM 3279 C C . SER A 1 424 ? 11.632 -9.697 6.055 1.00 34.72 424 SER A C 1
ATOM 3281 O O . SER A 1 424 ? 11.113 -8.807 6.731 1.00 34.72 424 SER A O 1
ATOM 3283 N N . ASP A 1 425 ? 12.308 -9.452 4.929 1.00 34.62 425 ASP A N 1
ATOM 3284 C CA . ASP A 1 425 ? 12.417 -8.139 4.292 1.00 34.62 425 ASP A CA 1
ATOM 3285 C C . ASP A 1 425 ? 11.369 -7.917 3.162 1.00 34.62 425 ASP A C 1
ATOM 3287 O O . ASP A 1 425 ? 11.152 -6.769 2.769 1.00 34.62 425 ASP A O 1
ATOM 3291 N N . GLU A 1 426 ? 10.667 -8.958 2.676 1.00 36.69 426 GLU A N 1
ATOM 3292 C CA . GLU A 1 426 ? 9.665 -8.897 1.581 1.00 36.69 426 GLU A CA 1
ATOM 3293 C C . GLU A 1 426 ? 8.201 -9.253 2.000 1.00 36.69 426 GLU A C 1
ATOM 3295 O O . GLU A 1 426 ? 7.245 -8.746 1.407 1.00 36.69 426 GLU A O 1
ATOM 3300 N N . GLU A 1 427 ? 7.972 -10.003 3.083 1.00 34.09 427 GLU A N 1
ATOM 3301 C CA . GLU A 1 427 ? 6.681 -10.465 3.656 1.00 34.09 427 GLU A CA 1
ATOM 3302 C C . GLU A 1 427 ? 5.920 -9.386 4.431 1.00 34.09 427 GLU A C 1
ATOM 3304 O O . GLU A 1 427 ? 4.808 -9.623 4.911 1.00 34.09 427 GLU A O 1
ATOM 3309 N N . GLU A 1 428 ? 6.442 -8.163 4.516 1.00 33.28 428 GLU A N 1
ATOM 3310 C CA . GLU A 1 428 ? 5.577 -7.024 4.827 1.00 33.28 428 GLU A CA 1
ATOM 3311 C C . GLU A 1 428 ? 4.780 -6.555 3.586 1.00 33.28 428 GLU A C 1
ATOM 3313 O O . GLU A 1 428 ? 3.976 -5.626 3.702 1.00 33.28 428 GLU A O 1
ATOM 3318 N N . SER A 1 429 ? 4.940 -7.195 2.409 1.00 33.59 429 SER A N 1
ATOM 3319 C CA . SER A 1 429 ? 4.425 -6.650 1.141 1.00 33.59 429 SER A CA 1
ATOM 3320 C C . SER A 1 429 ? 3.679 -7.560 0.147 1.00 33.59 429 SER A C 1
ATOM 3322 O O . SER A 1 429 ? 3.186 -7.017 -0.841 1.00 33.59 429 SER A O 1
ATOM 3324 N N . GLU A 1 430 ? 3.426 -8.850 0.401 1.00 33.09 430 GLU A N 1
ATOM 3325 C CA . GLU A 1 430 ? 2.535 -9.650 -0.472 1.00 33.09 430 GLU A CA 1
ATOM 3326 C C . GLU A 1 430 ? 1.282 -10.176 0.248 1.00 33.09 430 GLU A C 1
ATOM 3328 O O . GLU A 1 430 ? 1.259 -11.225 0.885 1.00 33.09 430 GLU A O 1
ATOM 3333 N N . ILE A 1 431 ? 0.187 -9.419 0.113 1.00 31.92 431 ILE A N 1
ATOM 3334 C CA . ILE A 1 431 ? -1.181 -9.920 0.291 1.00 31.92 431 ILE A CA 1
ATOM 3335 C C . ILE A 1 431 ? -1.772 -10.103 -1.104 1.00 31.92 431 ILE A C 1
ATOM 3337 O O . ILE A 1 431 ? -1.838 -9.156 -1.884 1.00 31.92 431 ILE A O 1
ATOM 3341 N N . ASP A 1 432 ? -2.219 -11.324 -1.377 1.00 28.52 432 ASP A N 1
ATOM 3342 C CA . ASP A 1 432 ? -2.837 -11.789 -2.615 1.00 28.52 432 ASP A CA 1
ATOM 3343 C C . ASP A 1 432 ? -4.046 -10.922 -3.045 1.00 28.52 432 ASP A C 1
ATOM 3345 O O . ASP A 1 432 ? -5.100 -10.897 -2.399 1.00 28.52 432 ASP A O 1
ATOM 3349 N N . VAL A 1 433 ? -3.879 -10.180 -4.149 1.00 34.44 433 VAL A N 1
ATOM 3350 C CA . VAL A 1 433 ? -4.902 -9.353 -4.817 1.00 34.44 433 VAL A CA 1
ATOM 3351 C C . VAL A 1 433 ? -5.264 -9.983 -6.167 1.00 34.44 433 VAL A C 1
ATOM 3353 O O . VAL A 1 433 ? -5.068 -9.366 -7.209 1.00 34.44 433 VAL A O 1
ATOM 3356 N N . TYR A 1 434 ? -5.794 -11.211 -6.193 1.00 33.00 434 TYR A N 1
ATOM 3357 C CA . TYR A 1 434 ? -6.317 -11.803 -7.439 1.00 33.00 434 TYR A CA 1
ATOM 3358 C C . TYR A 1 434 ? -7.636 -12.589 -7.303 1.00 33.00 434 TYR A C 1
ATOM 3360 O O . TYR A 1 434 ? -7.847 -13.594 -7.975 1.00 33.00 434 TYR A O 1
ATOM 3368 N N . SER A 1 435 ? -8.615 -12.084 -6.538 1.00 29.19 435 SER A N 1
ATOM 3369 C CA . SER A 1 435 ? -10.002 -12.592 -6.640 1.00 29.19 435 SER A CA 1
ATOM 3370 C C . SER A 1 435 ? -11.099 -11.520 -6.538 1.00 29.19 435 SER A C 1
ATOM 3372 O O . SER A 1 435 ? -12.082 -11.681 -5.813 1.00 29.19 435 SER A O 1
ATOM 3374 N N . LEU A 1 436 ? -10.989 -10.436 -7.312 1.00 32.69 436 LEU A N 1
ATOM 3375 C CA . LEU A 1 436 ? -12.112 -9.519 -7.568 1.00 32.69 436 LEU A CA 1
ATOM 3376 C C . LEU A 1 436 ? -12.253 -9.237 -9.066 1.00 32.69 436 LEU A C 1
ATOM 3378 O O . LEU A 1 436 ? -12.094 -8.115 -9.518 1.00 32.69 436 LEU A O 1
ATOM 3382 N N . ASN A 1 437 ? -12.564 -10.276 -9.838 1.00 32.97 437 ASN A N 1
ATOM 3383 C CA . ASN A 1 437 ? -13.131 -10.135 -11.178 1.00 32.97 437 ASN A CA 1
ATOM 3384 C C . ASN A 1 437 ? -14.211 -11.204 -11.374 1.00 32.97 437 ASN A C 1
ATOM 3386 O O . ASN A 1 437 ? -14.020 -12.203 -12.060 1.00 32.97 437 ASN A O 1
ATOM 3390 N N . ALA A 1 438 ? -15.368 -10.991 -10.750 1.00 27.39 438 ALA A N 1
ATOM 3391 C CA . ALA A 1 438 ? -16.609 -11.627 -11.165 1.00 27.39 438 ALA A CA 1
ATOM 3392 C C . ALA A 1 438 ? -17.711 -10.568 -11.148 1.00 27.39 438 ALA A C 1
ATOM 3394 O O . ALA A 1 438 ? -18.036 -9.988 -10.115 1.00 27.39 438 ALA A O 1
ATOM 3395 N N . ALA A 1 439 ? -18.231 -10.283 -12.338 1.00 35.25 439 ALA A N 1
ATOM 3396 C CA . ALA A 1 439 ? -19.263 -9.301 -12.595 1.00 35.25 439 ALA A CA 1
ATOM 3397 C C . ALA A 1 439 ? -20.517 -9.546 -11.739 1.00 35.25 439 ALA A C 1
ATOM 3399 O O . ALA A 1 439 ? -21.220 -10.536 -11.928 1.00 35.25 439 ALA A O 1
ATOM 3400 N N . THR A 1 440 ? -20.856 -8.597 -10.869 1.00 28.78 440 THR A N 1
ATOM 3401 C CA . THR A 1 440 ? -22.227 -8.429 -10.376 1.00 28.78 440 THR A CA 1
ATOM 3402 C C . THR A 1 440 ? -22.565 -6.947 -10.366 1.00 28.78 440 THR A C 1
ATOM 3404 O O . THR A 1 440 ? -21.901 -6.146 -9.716 1.00 28.78 440 THR A O 1
ATOM 3407 N N . THR A 1 441 ? -23.593 -6.601 -11.133 1.00 27.92 441 THR A N 1
ATOM 3408 C CA . THR A 1 441 ? -24.211 -5.276 -11.245 1.00 27.92 441 THR A CA 1
ATOM 3409 C C . THR A 1 441 ? -24.465 -4.619 -9.880 1.00 27.92 441 THR A C 1
ATOM 3411 O O . THR A 1 441 ? -24.878 -5.323 -8.953 1.00 27.92 441 THR A O 1
ATOM 3414 N N . PRO A 1 442 ? -24.297 -3.289 -9.749 1.00 27.11 442 PRO A N 1
ATOM 3415 C CA . PRO A 1 442 ? -24.471 -2.596 -8.476 1.00 27.11 442 PRO A CA 1
ATOM 3416 C C . PRO A 1 442 ? -25.945 -2.629 -8.035 1.00 27.11 442 PRO A C 1
ATOM 3418 O O . PRO A 1 442 ? -26.830 -2.366 -8.855 1.00 27.11 442 PRO A O 1
ATOM 3421 N N . PRO A 1 443 ? -26.252 -2.936 -6.760 1.00 29.97 443 PRO A N 1
ATOM 3422 C CA . PRO A 1 443 ? -27.603 -2.793 -6.248 1.00 29.97 443 PRO A CA 1
ATOM 3423 C C . PRO A 1 443 ? -27.956 -1.307 -6.132 1.00 29.97 443 PRO A C 1
ATOM 3425 O O . PRO A 1 443 ? -27.199 -0.488 -5.615 1.00 29.97 443 PRO A O 1
ATOM 3428 N N . THR A 1 444 ? -29.143 -0.975 -6.621 1.00 32.69 444 THR A N 1
ATOM 3429 C CA . THR A 1 444 ? -29.787 0.331 -6.501 1.00 32.69 444 THR A CA 1
ATOM 3430 C C . THR A 1 444 ? -29.989 0.708 -5.029 1.00 32.69 444 THR A C 1
ATOM 3432 O O . THR A 1 444 ? -30.699 -0.005 -4.324 1.00 32.69 444 THR A O 1
ATOM 3435 N N . ASN A 1 445 ? -29.409 1.845 -4.623 1.00 34.38 445 ASN A N 1
ATOM 3436 C CA . ASN A 1 445 ? -29.553 2.568 -3.348 1.00 34.38 445 ASN A CA 1
ATOM 3437 C C . ASN A 1 445 ? -29.308 1.776 -2.041 1.00 34.38 445 ASN A C 1
ATOM 3439 O O . ASN A 1 445 ? -30.143 0.960 -1.644 1.00 34.38 445 ASN A O 1
ATOM 3443 N N . PRO A 1 446 ? -28.229 2.070 -1.285 1.00 32.12 446 PRO A N 1
ATOM 3444 C CA . PRO A 1 446 ? -28.029 1.481 0.033 1.00 32.12 446 PRO A CA 1
ATOM 3445 C C . PRO A 1 446 ? -28.977 2.091 1.081 1.00 32.12 446 PRO A C 1
ATOM 3447 O O . PRO A 1 446 ? -29.322 3.272 1.038 1.00 32.12 446 PRO A O 1
ATOM 3450 N N . ALA A 1 447 ? -29.406 1.248 2.023 1.00 32.19 447 ALA A N 1
ATOM 3451 C CA . ALA A 1 447 ? -30.301 1.591 3.124 1.00 32.19 447 ALA A CA 1
ATOM 3452 C C . ALA A 1 447 ? -29.673 2.603 4.102 1.00 32.19 447 ALA A C 1
ATOM 3454 O O . ALA A 1 447 ? -28.472 2.564 4.366 1.00 32.19 447 ALA A O 1
ATOM 3455 N N . ALA A 1 448 ? -30.514 3.477 4.663 1.00 32.06 448 ALA A N 1
ATOM 3456 C CA . ALA A 1 448 ? -30.120 4.501 5.627 1.00 32.06 448 ALA A CA 1
ATOM 3457 C C . ALA A 1 448 ? -29.580 3.900 6.946 1.00 32.06 448 ALA A C 1
ATOM 3459 O O . ALA A 1 448 ? -30.064 2.847 7.381 1.00 32.06 448 ALA A O 1
ATOM 3460 N N . PRO A 1 449 ? -28.615 4.564 7.609 1.00 35.34 449 PRO A N 1
ATOM 3461 C CA . PRO A 1 449 ? -28.072 4.111 8.886 1.00 35.34 449 PRO A CA 1
ATOM 3462 C C . PRO A 1 449 ? -29.117 4.169 10.020 1.00 35.34 449 PRO A C 1
ATOM 3464 O O . PRO A 1 449 ? -30.042 4.987 9.976 1.00 35.34 449 PRO A O 1
ATOM 3467 N N . PRO A 1 450 ? -28.988 3.329 11.068 1.00 34.09 450 PRO A N 1
ATOM 3468 C CA . PRO A 1 450 ? -29.909 3.335 12.201 1.00 34.09 450 PRO A CA 1
ATOM 3469 C C . PRO A 1 450 ? -29.833 4.651 12.982 1.00 34.09 450 PRO A C 1
ATOM 3471 O O . PRO A 1 450 ? -28.749 5.181 13.233 1.00 34.09 450 PRO A O 1
ATOM 3474 N N . ALA A 1 451 ? -30.985 5.144 13.437 1.00 26.89 451 ALA A N 1
ATOM 3475 C CA . ALA A 1 451 ? -31.068 6.357 14.242 1.00 26.89 451 ALA A CA 1
ATOM 3476 C C . ALA A 1 451 ? -30.230 6.236 15.535 1.00 26.89 451 ALA A C 1
ATOM 3478 O O . ALA A 1 451 ? -30.495 5.372 16.369 1.00 26.89 451 ALA A O 1
ATOM 3479 N N . GLY A 1 452 ? -29.236 7.120 15.707 1.00 33.25 452 GLY A N 1
ATOM 3480 C CA . GLY A 1 452 ? -28.497 7.293 16.969 1.00 33.25 452 GLY A CA 1
ATOM 3481 C C . GLY A 1 452 ? -26.986 7.025 16.948 1.00 33.25 452 GLY A C 1
ATOM 3482 O O . GLY A 1 452 ? -26.352 7.147 17.993 1.00 33.25 452 GLY A O 1
ATOM 3483 N N . TRP A 1 453 ? -26.373 6.703 15.807 1.00 31.09 453 TRP A N 1
ATOM 3484 C CA . TRP A 1 453 ? -24.918 6.508 15.732 1.00 31.09 453 TRP A CA 1
ATOM 3485 C C . TRP A 1 453 ? -24.171 7.852 15.626 1.00 31.09 453 TRP A C 1
ATOM 3487 O O . TRP A 1 453 ? -24.221 8.520 14.600 1.00 31.09 453 TRP A O 1
ATOM 3497 N N . ARG A 1 454 ? -23.478 8.254 16.704 1.00 39.31 454 ARG A N 1
ATOM 3498 C CA . ARG A 1 454 ? -22.614 9.457 16.798 1.00 39.31 454 ARG A CA 1
ATOM 3499 C C . ARG A 1 454 ? -21.139 9.138 17.117 1.00 39.31 454 ARG A C 1
ATOM 3501 O O . ARG A 1 454 ? -20.466 9.912 17.786 1.00 39.31 454 ARG A O 1
ATOM 3508 N N . ALA A 1 455 ? -20.607 8.015 16.640 1.00 33.09 455 ALA A N 1
ATOM 3509 C CA . ALA A 1 455 ? -19.178 7.700 16.751 1.00 33.09 455 ALA A CA 1
ATOM 3510 C C . ALA A 1 455 ? -18.672 7.067 15.448 1.00 33.09 455 ALA A C 1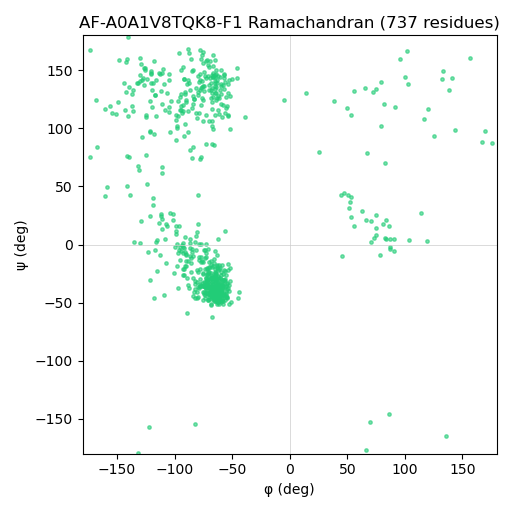
ATOM 3512 O O . ALA A 1 455 ? -19.362 6.220 14.882 1.00 33.09 455 ALA A O 1
ATOM 3513 N N . LEU A 1 456 ? -17.500 7.515 14.976 1.00 40.16 456 LEU A N 1
ATOM 3514 C CA . LEU A 1 456 ? -16.863 7.122 13.712 1.00 40.16 456 LEU A CA 1
ATOM 3515 C C . LEU A 1 456 ? -16.754 5.594 13.572 1.00 40.16 456 LEU A C 1
ATOM 3517 O O . LEU A 1 456 ? -15.829 4.965 14.077 1.00 40.16 456 LEU A O 1
ATOM 3521 N N . GLY A 1 457 ? -17.679 4.998 12.826 1.00 44.69 457 GLY A N 1
ATOM 3522 C CA . GLY A 1 457 ? -17.342 3.901 11.927 1.00 44.69 457 GLY A CA 1
ATOM 3523 C C . GLY A 1 457 ? -16.929 4.502 10.587 1.00 44.69 457 GLY A C 1
ATOM 3524 O O . GLY A 1 457 ? -17.227 5.663 10.324 1.00 44.69 457 GLY A O 1
ATOM 3525 N N . CYS A 1 458 ? -16.290 3.723 9.721 1.00 53.53 458 CYS A N 1
ATOM 3526 C CA . CYS A 1 458 ? -15.835 4.100 8.374 1.00 53.53 458 CYS A CA 1
ATOM 3527 C C . CYS A 1 458 ? -16.925 4.642 7.417 1.00 53.53 458 CYS A C 1
ATOM 3529 O O . CYS A 1 458 ? -16.716 4.753 6.217 1.00 53.53 458 CYS A O 1
ATOM 3531 N N . TYR A 1 459 ? -18.113 4.957 7.920 1.00 50.50 459 TYR A N 1
ATOM 3532 C CA . TYR A 1 459 ? -19.284 5.345 7.173 1.00 50.50 459 TYR A CA 1
ATOM 3533 C C . TYR A 1 459 ? -19.723 6.741 7.628 1.00 50.50 459 TYR A C 1
ATOM 3535 O O . TYR A 1 459 ? -20.403 6.885 8.636 1.00 50.50 459 TYR A O 1
ATOM 3543 N N . THR A 1 460 ? -19.314 7.774 6.894 1.00 47.81 460 THR A N 1
ATOM 3544 C CA . THR A 1 460 ? -19.974 9.089 6.920 1.00 47.81 460 THR A CA 1
ATOM 3545 C C . THR A 1 460 ? -21.087 9.093 5.873 1.00 47.81 460 THR A C 1
ATOM 3547 O O . THR A 1 460 ? -20.943 8.479 4.822 1.00 47.81 460 THR A O 1
ATOM 3550 N N . ASP A 1 461 ? -22.235 9.701 6.123 1.00 41.12 461 ASP A N 1
ATOM 3551 C CA . ASP A 1 461 ? -23.357 9.598 5.183 1.00 41.12 461 ASP A CA 1
ATOM 3552 C C . ASP A 1 461 ? -23.137 10.454 3.920 1.00 41.12 461 ASP A C 1
ATOM 3554 O O . ASP A 1 461 ? -22.487 11.497 3.974 1.00 41.12 461 ASP A O 1
ATOM 3558 N N . ASP A 1 462 ? -23.683 9.954 2.805 1.00 41.00 462 ASP A N 1
ATOM 3559 C CA . ASP A 1 462 ? -23.691 10.444 1.412 1.00 41.00 462 ASP A CA 1
ATOM 3560 C C . ASP A 1 462 ? -22.343 10.517 0.640 1.00 41.00 462 ASP A C 1
ATOM 3562 O O . ASP A 1 462 ? -21.305 10.982 1.111 1.00 41.00 462 ASP A O 1
ATOM 3566 N N . ALA A 1 463 ? -22.359 10.037 -0.608 1.00 38.84 463 ALA A N 1
ATOM 3567 C CA . ALA A 1 463 ? -21.210 10.014 -1.518 1.00 38.84 463 ALA A CA 1
ATOM 3568 C C . ALA A 1 463 ? -20.752 11.434 -1.923 1.00 38.84 463 ALA A C 1
ATOM 3570 O O . ALA A 1 463 ? -19.563 11.662 -2.163 1.00 38.84 463 ALA A O 1
ATOM 3571 N N . GLY A 1 464 ? -21.664 12.417 -1.933 1.00 38.78 464 GLY A N 1
ATOM 3572 C CA . GLY A 1 464 ? -21.353 13.828 -2.215 1.00 38.78 464 GLY A CA 1
ATOM 3573 C C . GLY A 1 464 ? -20.584 14.548 -1.094 1.00 38.78 464 GLY A C 1
ATOM 3574 O O . GLY A 1 464 ? -19.831 15.499 -1.329 1.00 38.78 464 GLY A O 1
ATOM 3575 N N . THR A 1 465 ? -20.722 14.085 0.145 1.00 44.75 465 THR A N 1
ATOM 3576 C CA . THR A 1 465 ? -19.948 14.542 1.309 1.00 44.75 465 THR A CA 1
ATOM 3577 C C . THR A 1 465 ? -18.580 13.867 1.332 1.00 44.75 465 THR A C 1
ATOM 3579 O O . THR A 1 465 ? -17.561 14.554 1.428 1.00 44.75 465 THR A O 1
ATOM 3582 N N . ARG A 1 466 ? -18.528 12.546 1.115 1.00 48.44 466 ARG A N 1
ATOM 3583 C CA . ARG A 1 466 ? -17.278 11.761 1.117 1.00 48.44 466 ARG A CA 1
ATOM 3584 C C . ARG A 1 466 ? -16.273 12.172 0.050 1.00 48.44 466 ARG A C 1
ATOM 3586 O O . ARG A 1 466 ? -15.078 12.114 0.299 1.00 48.44 466 ARG A O 1
ATOM 3593 N N . THR A 1 467 ? -16.741 12.616 -1.110 1.00 48.94 467 THR A N 1
ATOM 3594 C CA . THR A 1 467 ? -15.856 13.020 -2.205 1.00 48.94 467 THR A CA 1
ATOM 3595 C C . THR A 1 467 ? -15.141 14.342 -1.954 1.00 48.94 467 THR A C 1
ATOM 3597 O O . THR A 1 467 ? -14.248 14.649 -2.714 1.00 48.94 467 THR A O 1
ATOM 3600 N N . LEU A 1 468 ? -15.464 15.161 -0.940 1.00 51.41 468 LEU A N 1
ATOM 3601 C CA . LEU A 1 468 ? -14.813 16.478 -0.740 1.00 51.41 468 LEU A CA 1
ATOM 3602 C C . LEU A 1 468 ? -14.835 17.397 -1.991 1.00 51.41 468 LEU A C 1
ATOM 3604 O O . LEU A 1 468 ? -14.018 18.303 -2.106 1.00 51.41 468 LEU A O 1
ATOM 3608 N N . GLY A 1 469 ? -15.777 17.196 -2.923 1.00 47.00 469 GLY A N 1
ATOM 3609 C CA . GLY A 1 469 ? -15.791 17.895 -4.221 1.00 47.00 469 GLY A CA 1
ATOM 3610 C C . GLY A 1 469 ? -14.900 17.256 -5.299 1.00 47.00 469 GLY A C 1
ATOM 3611 O O . GLY A 1 469 ? -14.783 17.778 -6.403 1.00 47.00 469 GLY A O 1
ATOM 3612 N N . MET A 1 470 ? -14.298 16.110 -4.998 1.00 50.81 470 MET A N 1
ATOM 3613 C CA . MET A 1 470 ? -13.547 15.238 -5.894 1.00 50.81 470 MET A CA 1
ATOM 3614 C C . MET A 1 470 ? -14.530 14.306 -6.603 1.00 50.81 470 MET A C 1
ATOM 3616 O O . MET A 1 470 ? -14.719 13.151 -6.235 1.00 50.81 470 MET A O 1
ATOM 3620 N N . GLN A 1 471 ? -15.261 14.862 -7.561 1.00 45.22 471 GLN A N 1
ATOM 3621 C CA . GLN A 1 471 ? -16.162 14.078 -8.397 1.00 45.22 471 GLN A CA 1
ATOM 3622 C C . GLN A 1 471 ? -15.357 13.332 -9.465 1.00 45.22 471 GLN A C 1
ATOM 3624 O O . GLN A 1 471 ? -14.454 13.907 -10.071 1.00 45.22 471 GLN A O 1
ATOM 3629 N N . ASN A 1 472 ? -15.755 12.092 -9.752 1.00 43.12 472 ASN A N 1
ATOM 3630 C CA . ASN A 1 472 ? -15.324 11.344 -10.939 1.00 43.12 472 ASN A CA 1
ATOM 3631 C C . ASN A 1 472 ? -16.090 11.764 -12.209 1.00 43.12 472 ASN A C 1
ATOM 3633 O O . ASN A 1 472 ? -16.096 11.029 -13.194 1.00 43.12 472 ASN A O 1
ATOM 3637 N N . GLU A 1 473 ? -16.755 12.923 -12.219 1.00 41.88 473 GLU A N 1
ATOM 3638 C CA . GLU A 1 473 ? -17.612 13.319 -13.336 1.00 41.88 473 GLU A CA 1
ATOM 3639 C C . GLU A 1 473 ? -17.229 14.687 -13.902 1.00 41.88 473 GLU A C 1
ATOM 3641 O O . GLU A 1 473 ? -17.450 15.735 -13.298 1.00 41.88 473 GLU A O 1
ATOM 3646 N N . GLY A 1 474 ? -16.669 14.660 -15.113 1.00 37.09 474 GLY A N 1
ATOM 3647 C CA . GLY A 1 474 ? -16.658 15.803 -16.022 1.00 37.09 474 GLY A CA 1
ATOM 3648 C C . GLY A 1 474 ? -17.871 15.754 -16.967 1.00 37.09 474 GLY A C 1
ATOM 3649 O O . GLY A 1 474 ? -18.343 14.658 -17.292 1.00 37.09 474 GLY A O 1
ATOM 3650 N N . PRO A 1 475 ? -18.369 16.894 -17.485 1.00 34.41 475 PRO A N 1
ATOM 3651 C CA . PRO A 1 475 ? -19.366 16.903 -18.555 1.00 34.41 475 PRO A CA 1
ATOM 3652 C C . PRO A 1 475 ? -18.746 16.301 -19.826 1.00 34.41 475 PRO A C 1
ATOM 3654 O O . PRO A 1 475 ? -17.828 16.878 -20.402 1.00 34.41 475 PRO A O 1
ATOM 3657 N N . GLY A 1 476 ? -19.220 15.119 -20.231 1.00 41.00 476 GLY A N 1
ATOM 3658 C CA . GLY A 1 476 ? -18.620 14.308 -21.302 1.00 41.00 476 GLY A CA 1
ATOM 3659 C C . GLY A 1 476 ? -17.798 13.099 -20.829 1.00 41.00 476 GLY A C 1
ATOM 3660 O O . GLY A 1 476 ? -17.236 12.409 -21.670 1.00 41.00 476 GLY A O 1
ATOM 3661 N N . GLY A 1 477 ? -17.741 12.802 -19.525 1.00 43.91 477 GLY A N 1
ATOM 3662 C CA . GLY A 1 477 ? -17.155 11.548 -19.030 1.00 43.91 477 GLY A CA 1
ATOM 3663 C C . GLY A 1 477 ? -15.632 11.531 -18.860 1.00 43.91 477 GLY A C 1
ATOM 3664 O O . GLY A 1 477 ? -15.056 10.453 -18.782 1.00 43.91 477 GLY A O 1
ATOM 3665 N N . THR A 1 478 ? -14.963 12.682 -18.748 1.00 43.09 478 THR A N 1
ATOM 3666 C CA . THR A 1 478 ? -13.546 12.734 -18.335 1.00 43.09 478 THR A CA 1
ATOM 3667 C C . THR A 1 478 ? -13.223 14.017 -17.581 1.00 43.09 478 THR A C 1
ATOM 3669 O O . THR A 1 478 ? -13.404 15.096 -18.138 1.00 43.09 478 THR A O 1
ATOM 3672 N N . LEU A 1 479 ? -12.716 13.875 -16.348 1.00 46.06 479 LEU A N 1
ATOM 3673 C CA . LEU A 1 479 ? -11.632 14.662 -15.727 1.00 46.06 479 LEU A CA 1
ATOM 3674 C C . LEU A 1 479 ? -11.287 14.037 -14.357 1.00 46.06 479 LEU A C 1
ATOM 3676 O O . LEU A 1 479 ? -11.667 14.540 -13.303 1.00 46.06 479 LEU A O 1
ATOM 3680 N N . LEU A 1 480 ? -10.580 12.908 -14.387 1.00 67.00 480 LEU A N 1
ATOM 3681 C CA . LEU A 1 480 ? -10.001 12.271 -13.202 1.00 67.00 480 LEU A CA 1
ATOM 3682 C C . LEU A 1 480 ? -8.690 13.007 -12.835 1.00 67.00 480 LEU A C 1
ATOM 3684 O O . LEU A 1 480 ? -7.992 13.505 -13.718 1.00 67.00 480 LEU A O 1
ATOM 3688 N N . CYS A 1 481 ? -8.384 13.131 -11.539 1.00 78.06 481 CYS A N 1
ATOM 3689 C CA . CYS A 1 481 ? -7.287 13.935 -10.970 1.00 78.06 481 CYS A CA 1
ATOM 3690 C C . CYS A 1 481 ? -7.426 15.476 -11.128 1.00 78.06 481 CYS A C 1
ATOM 3692 O O . CYS A 1 481 ? -6.792 16.115 -11.978 1.00 78.06 481 CYS A O 1
ATOM 3694 N N . THR A 1 482 ? -8.249 16.122 -10.291 1.00 83.81 482 THR A N 1
ATOM 3695 C CA . THR A 1 482 ? -8.435 17.593 -10.273 1.00 83.81 482 THR A CA 1
ATOM 3696 C C . THR A 1 482 ? -7.285 18.328 -9.573 1.00 83.81 482 THR A C 1
ATOM 3698 O O . THR A 1 482 ? -6.494 17.722 -8.859 1.00 83.81 482 THR A O 1
ATOM 3701 N N . ASP A 1 483 ? -7.191 19.657 -9.711 1.00 84.81 483 ASP A N 1
ATOM 3702 C CA . ASP A 1 483 ? -6.185 20.435 -8.963 1.00 84.81 483 ASP A CA 1
ATOM 3703 C C . ASP A 1 483 ? -6.390 20.343 -7.436 1.00 84.81 483 ASP A C 1
ATOM 3705 O O . ASP A 1 483 ? -5.414 20.408 -6.690 1.00 84.81 483 ASP A O 1
ATOM 3709 N N . PHE A 1 484 ? -7.623 20.105 -6.969 1.00 84.38 484 PHE A N 1
ATOM 3710 C CA . PHE A 1 484 ? -7.892 19.791 -5.562 1.00 84.38 484 PHE A CA 1
ATOM 3711 C C . PHE A 1 484 ? -7.377 18.410 -5.166 1.00 84.38 484 PHE A C 1
ATOM 3713 O O . PHE A 1 484 ? -6.847 18.279 -4.070 1.00 84.38 484 PHE A O 1
ATOM 3720 N N . ALA A 1 485 ? -7.452 17.413 -6.054 1.00 87.31 485 ALA A N 1
ATOM 3721 C CA . ALA A 1 485 ? -6.841 16.109 -5.808 1.00 87.31 485 ALA A CA 1
ATOM 3722 C C . ALA A 1 485 ? -5.322 16.233 -5.638 1.00 87.31 485 ALA A C 1
ATOM 3724 O O . ALA A 1 485 ? -4.769 15.795 -4.631 1.00 87.31 485 ALA A O 1
ATOM 3725 N N . ARG A 1 486 ? -4.656 16.940 -6.559 1.00 90.31 486 ARG A N 1
ATOM 3726 C CA . ARG A 1 486 ? -3.209 17.206 -6.470 1.00 90.31 486 ARG A CA 1
ATOM 3727 C C . ARG A 1 486 ? -2.851 17.938 -5.178 1.00 90.31 486 ARG A C 1
ATOM 3729 O O . ARG A 1 486 ? -1.877 17.597 -4.507 1.00 90.31 486 ARG A O 1
ATOM 3736 N N . ALA A 1 487 ? -3.658 18.935 -4.811 1.00 91.50 487 ALA A N 1
ATOM 3737 C CA . ALA A 1 487 ? -3.478 19.666 -3.567 1.00 91.50 487 ALA A CA 1
ATOM 3738 C C . ALA A 1 487 ? -3.679 18.770 -2.340 1.00 91.50 487 ALA A C 1
ATOM 3740 O O . ALA A 1 487 ? -2.885 18.880 -1.419 1.00 91.50 487 ALA A O 1
ATOM 3741 N N . ALA A 1 488 ? -4.665 17.869 -2.334 1.00 92.88 488 ALA A N 1
ATOM 3742 C CA . ALA A 1 488 ? -4.933 16.940 -1.239 1.00 92.88 488 ALA A CA 1
ATOM 3743 C C . ALA A 1 488 ? -3.800 15.924 -1.030 1.00 92.88 488 ALA A C 1
ATOM 3745 O O . ALA A 1 488 ? -3.386 15.714 0.109 1.00 92.88 488 ALA A O 1
ATOM 3746 N N . ILE A 1 489 ? -3.248 15.360 -2.114 1.00 94.75 489 ILE A N 1
ATOM 3747 C CA . ILE A 1 489 ? -2.071 14.472 -2.067 1.00 94.75 489 ILE A CA 1
ATOM 3748 C C . ILE A 1 489 ? -0.893 15.208 -1.424 1.00 94.75 489 ILE A C 1
ATOM 3750 O O . ILE A 1 489 ? -0.301 14.730 -0.455 1.00 94.75 489 ILE A O 1
ATOM 3754 N N . ARG A 1 490 ? -0.595 16.419 -1.917 1.00 95.88 490 ARG A N 1
ATOM 3755 C CA . ARG A 1 490 ? 0.459 17.266 -1.350 1.00 95.88 490 ARG A CA 1
ATOM 3756 C C . ARG A 1 490 ? 0.158 17.632 0.106 1.00 95.88 490 ARG A C 1
ATOM 3758 O O . ARG A 1 490 ? 1.051 17.576 0.935 1.00 95.88 490 ARG A O 1
ATOM 3765 N N . TYR A 1 491 ? -1.076 17.986 0.442 1.00 96.00 491 TYR A N 1
ATOM 3766 C CA . TYR A 1 491 ? -1.454 18.405 1.792 1.00 96.00 491 TYR A CA 1
ATOM 3767 C C . TYR A 1 491 ? -1.271 17.277 2.814 1.00 96.00 491 TYR A C 1
ATOM 3769 O O . TYR A 1 491 ? -0.744 17.524 3.892 1.00 96.00 491 TYR A O 1
ATOM 3777 N N . ALA A 1 492 ? -1.625 16.038 2.456 1.00 96.25 492 ALA A N 1
ATOM 3778 C CA . ALA A 1 492 ? -1.395 14.866 3.300 1.00 96.25 492 ALA A CA 1
ATOM 3779 C C . ALA A 1 492 ? 0.100 14.602 3.544 1.00 96.25 492 ALA A C 1
ATOM 3781 O O . ALA A 1 492 ? 0.483 14.267 4.667 1.00 96.25 492 ALA A O 1
ATOM 3782 N N . PHE A 1 493 ? 0.946 14.812 2.526 1.00 97.06 493 PHE A N 1
ATOM 3783 C CA . PHE A 1 493 ? 2.400 14.776 2.689 1.00 97.06 493 PHE A CA 1
ATOM 3784 C C . PHE A 1 493 ? 2.905 15.910 3.582 1.00 97.06 493 PHE A C 1
ATOM 3786 O O . PHE A 1 493 ? 3.678 15.651 4.491 1.00 97.06 493 PHE A O 1
ATOM 3793 N N . HIS A 1 494 ? 2.464 17.148 3.363 1.00 96.00 494 HIS A N 1
ATOM 3794 C CA . HIS A 1 494 ? 2.931 18.310 4.123 1.00 96.00 494 HIS A CA 1
ATOM 3795 C C . HIS A 1 494 ? 2.485 18.301 5.594 1.00 96.00 494 HIS A C 1
ATOM 3797 O O . HIS A 1 494 ? 3.187 18.868 6.418 1.00 96.00 494 HIS A O 1
ATOM 3803 N N . ASP A 1 495 ? 1.372 17.642 5.927 1.00 95.31 495 ASP A N 1
ATOM 3804 C CA . ASP A 1 495 ? 0.984 17.320 7.308 1.00 95.31 495 ASP A CA 1
ATOM 3805 C C . ASP A 1 495 ? 1.968 16.294 7.900 1.00 95.31 495 ASP A C 1
ATOM 3807 O O . ASP A 1 495 ? 2.747 16.588 8.804 1.00 95.31 495 ASP A O 1
ATOM 3811 N N . ALA A 1 496 ? 2.033 15.104 7.297 1.00 94.56 496 ALA A N 1
ATOM 3812 C CA . ALA A 1 496 ? 2.729 13.958 7.872 1.00 94.56 496 ALA A CA 1
ATOM 3813 C C . ALA A 1 496 ? 4.265 14.028 7.832 1.00 94.56 496 ALA A C 1
ATOM 3815 O O . ALA A 1 496 ? 4.951 13.544 8.736 1.00 94.56 496 ALA A O 1
ATOM 3816 N N . ALA A 1 497 ? 4.833 14.606 6.774 1.00 94.19 497 ALA A N 1
ATOM 3817 C CA . ALA A 1 497 ? 6.273 14.636 6.546 1.00 94.19 497 ALA A CA 1
ATOM 3818 C C . ALA A 1 497 ? 7.000 15.613 7.474 1.00 94.19 497 ALA A C 1
ATOM 3820 O O . ALA A 1 497 ? 8.225 15.621 7.486 1.00 94.19 497 ALA A O 1
ATOM 3821 N N . THR A 1 498 ? 6.295 16.380 8.303 1.00 91.94 498 THR A N 1
ATOM 3822 C CA . THR A 1 498 ? 6.912 17.182 9.366 1.00 91.94 498 THR A CA 1
ATOM 3823 C C . THR A 1 498 ? 7.426 16.333 10.534 1.00 91.94 498 THR A C 1
ATOM 3825 O O . THR A 1 498 ? 8.002 16.878 11.467 1.00 91.94 498 THR A O 1
ATOM 3828 N N . TYR A 1 499 ? 7.277 15.003 10.487 1.00 91.50 499 TYR A N 1
ATOM 3829 C CA . TYR A 1 499 ? 7.809 14.101 11.507 1.00 91.50 499 TYR A CA 1
ATOM 3830 C C . TYR A 1 499 ? 9.352 14.045 11.558 1.00 91.50 499 TYR A C 1
ATOM 3832 O O . TYR A 1 499 ? 10.004 14.038 10.515 1.00 91.50 499 TYR A O 1
ATOM 3840 N N . SER A 1 500 ? 9.957 13.907 12.740 1.00 89.81 500 SER A N 1
ATOM 3841 C CA . SER A 1 500 ? 11.387 13.594 12.911 1.00 89.81 500 SER A CA 1
ATOM 3842 C C . SER A 1 500 ? 11.625 12.645 14.083 1.00 89.81 500 SER A C 1
ATOM 3844 O O . SER A 1 500 ? 11.162 12.904 15.196 1.00 89.81 500 SER A O 1
ATOM 3846 N N . SER A 1 501 ? 12.401 11.575 13.861 1.00 85.88 501 SER A N 1
ATOM 3847 C CA . SER A 1 501 ? 12.788 10.641 14.931 1.00 85.88 501 SER A CA 1
ATOM 3848 C C . SER A 1 501 ? 13.813 11.232 15.907 1.00 85.88 501 SER A C 1
ATOM 3850 O O . SER A 1 501 ? 13.929 10.774 17.044 1.00 85.88 501 SER A O 1
ATOM 3852 N N . LYS A 1 502 ? 14.541 12.273 15.481 1.00 82.62 502 LYS A N 1
ATOM 3853 C CA . LYS A 1 502 ? 15.547 12.990 16.283 1.00 82.62 502 LYS A CA 1
ATOM 3854 C C . LYS A 1 502 ? 14.941 13.960 17.295 1.00 82.62 502 LYS A C 1
ATOM 3856 O O . LYS A 1 502 ? 15.656 14.424 18.184 1.00 82.62 502 LYS A O 1
ATOM 3861 N N . LEU A 1 503 ? 13.659 14.297 17.156 1.00 75.38 503 LEU A N 1
ATOM 3862 C CA . LEU A 1 503 ? 12.965 15.212 18.057 1.00 75.38 503 LEU A CA 1
ATOM 3863 C C . LEU A 1 503 ? 12.231 14.449 19.173 1.00 75.38 503 LEU A C 1
ATOM 3865 O O . LEU A 1 503 ? 11.807 13.312 18.967 1.00 75.38 503 LEU A O 1
ATOM 3869 N N . PRO A 1 504 ? 12.065 15.051 20.367 1.00 64.00 504 PRO A N 1
ATOM 3870 C CA . PRO A 1 504 ? 11.381 14.404 21.482 1.00 64.00 504 PRO A CA 1
ATOM 3871 C C . PRO A 1 504 ? 9.959 13.973 21.108 1.00 64.00 504 PRO A C 1
ATOM 3873 O O . PRO A 1 504 ? 9.243 14.687 20.412 1.00 64.00 504 PRO A O 1
ATOM 3876 N N . THR A 1 505 ? 9.518 12.828 21.630 1.00 57.66 505 THR A N 1
ATOM 3877 C CA . THR A 1 505 ? 8.175 12.265 21.402 1.00 57.66 505 THR A CA 1
ATOM 3878 C C . THR A 1 505 ? 7.080 12.889 22.287 1.00 57.66 505 THR A C 1
ATOM 3880 O O . THR A 1 505 ? 5.981 12.342 22.363 1.00 57.66 505 THR A O 1
ATOM 3883 N N . TYR A 1 506 ? 7.355 13.998 22.992 1.00 54.12 506 TYR A N 1
ATOM 3884 C CA . TYR A 1 506 ? 6.385 14.726 23.829 1.00 54.12 506 TYR A CA 1
ATOM 3885 C C . TYR A 1 506 ? 6.298 16.211 23.446 1.00 54.12 506 TYR A C 1
ATOM 3887 O O . TYR A 1 506 ? 7.257 16.770 22.926 1.00 54.12 506 TYR A O 1
ATOM 3895 N N . ALA A 1 507 ? 5.127 16.822 23.679 1.00 43.00 507 ALA A N 1
ATOM 3896 C CA . ALA A 1 507 ? 4.756 18.151 23.185 1.00 43.00 507 ALA A CA 1
ATOM 3897 C C . ALA A 1 507 ? 5.813 19.242 23.504 1.00 43.00 507 ALA A C 1
ATOM 3899 O O . ALA A 1 507 ? 6.159 19.395 24.679 1.00 43.00 507 ALA A O 1
ATOM 3900 N N . PRO A 1 508 ? 6.290 20.026 22.510 1.00 53.34 508 PRO A N 1
ATOM 3901 C CA . PRO A 1 508 ? 6.017 19.878 21.077 1.00 53.34 508 PRO A CA 1
ATOM 3902 C C . PRO A 1 508 ? 6.705 18.622 20.528 1.00 53.34 508 PRO A C 1
ATOM 3904 O O . PRO A 1 508 ? 7.927 18.590 20.399 1.00 53.34 508 PRO A O 1
ATOM 3907 N N . ALA A 1 509 ? 5.918 17.581 20.242 1.00 54.66 509 ALA A N 1
ATOM 3908 C CA . ALA A 1 509 ? 6.407 16.244 19.944 1.00 54.66 509 ALA A CA 1
ATOM 3909 C C . ALA A 1 509 ? 6.514 16.075 18.442 1.00 54.66 509 ALA A C 1
ATOM 3911 O O . ALA A 1 509 ? 5.488 16.092 17.775 1.00 54.66 509 ALA A O 1
ATOM 3912 N N . SER A 1 510 ? 7.734 15.884 17.956 1.00 64.56 510 SER A N 1
ATOM 3913 C CA . SER A 1 510 ? 8.132 15.293 16.673 1.00 64.56 510 SER A CA 1
ATOM 3914 C C . SER A 1 510 ? 7.457 15.674 15.341 1.00 64.56 510 SER A C 1
ATOM 3916 O O . SER A 1 510 ? 8.043 15.272 14.352 1.00 64.56 510 SER A O 1
ATOM 3918 N N . GLY A 1 511 ? 6.345 16.415 15.244 1.00 76.25 511 GLY A N 1
ATOM 3919 C CA . GLY A 1 511 ? 5.540 16.554 14.011 1.00 76.25 511 GLY A CA 1
ATOM 3920 C C . GLY A 1 511 ? 4.871 15.234 13.589 1.00 76.25 511 GLY A C 1
ATOM 3921 O O . GLY A 1 511 ? 5.022 14.218 14.276 1.00 76.25 511 GLY A O 1
ATOM 3922 N N . GLY A 1 512 ? 4.162 15.211 12.456 1.00 89.00 512 GLY A N 1
ATOM 3923 C CA . GLY A 1 512 ? 3.568 13.986 11.904 1.00 89.00 512 GLY A CA 1
ATOM 3924 C C . GLY A 1 512 ? 2.137 14.135 11.402 1.00 89.00 512 GLY A C 1
ATOM 3925 O O . GLY A 1 512 ? 1.651 15.230 11.166 1.00 89.00 512 GLY A O 1
ATOM 3926 N N . ALA A 1 513 ? 1.464 13.001 11.189 1.00 92.44 513 ALA A N 1
ATOM 3927 C CA . ALA A 1 513 ? 0.082 12.967 10.715 1.00 92.44 513 ALA A CA 1
ATOM 3928 C C . ALA A 1 513 ? -0.875 13.303 11.874 1.00 92.44 513 ALA A C 1
ATOM 3930 O O . ALA A 1 513 ? -1.487 12.412 12.468 1.00 92.44 513 ALA A O 1
ATOM 3931 N N . ASP A 1 514 ? -0.944 14.579 12.242 1.00 91.12 514 ASP A N 1
ATOM 3932 C CA . ASP A 1 514 ? -1.622 15.077 13.445 1.00 91.12 514 ASP A CA 1
ATOM 3933 C C . ASP A 1 514 ? -2.581 16.251 13.177 1.00 91.12 514 ASP A C 1
ATOM 3935 O O . ASP A 1 514 ? -3.255 16.736 14.091 1.00 91.12 514 ASP A O 1
ATOM 3939 N N . GLY A 1 515 ? -2.711 16.672 11.917 1.00 92.50 515 GLY A N 1
ATOM 3940 C CA . GLY A 1 515 ? -3.628 17.721 11.495 1.00 92.50 515 GLY A CA 1
ATOM 3941 C C . GLY A 1 515 ? -3.193 19.135 11.866 1.00 92.50 515 GLY A C 1
ATOM 3942 O O . GLY A 1 515 ? -3.963 20.079 11.648 1.00 92.50 515 GLY A O 1
ATOM 3943 N N . SER A 1 516 ? -1.970 19.301 12.377 1.00 92.94 516 SER A N 1
ATOM 3944 C CA . SER A 1 516 ? -1.383 20.591 12.748 1.00 92.94 516 SER A CA 1
ATOM 3945 C C . SER A 1 516 ? -1.443 21.609 11.612 1.00 92.94 516 SER A C 1
ATOM 3947 O O . SER A 1 516 ? -1.836 22.750 11.848 1.00 92.94 516 SER A O 1
ATOM 3949 N N . ILE A 1 517 ? -1.196 21.209 10.361 1.00 93.88 517 ILE A N 1
ATOM 3950 C CA . ILE A 1 517 ? -1.261 22.115 9.201 1.00 93.88 517 ILE A CA 1
ATOM 3951 C C . ILE A 1 517 ? -2.659 22.720 8.966 1.00 93.88 517 ILE A C 1
ATOM 3953 O O . ILE A 1 517 ? -2.774 23.811 8.404 1.00 93.88 517 ILE A O 1
ATOM 3957 N N . LEU A 1 518 ? -3.737 22.032 9.370 1.00 94.25 518 LEU A N 1
ATOM 3958 C CA . LEU A 1 518 ? -5.112 22.542 9.269 1.00 94.25 518 LEU A CA 1
ATOM 3959 C C . LEU A 1 518 ? -5.518 23.354 10.504 1.00 94.25 518 LEU A C 1
ATOM 3961 O O . LEU A 1 518 ? -6.269 24.318 10.378 1.00 94.25 518 LEU A O 1
ATOM 3965 N N . LEU A 1 519 ? -5.038 22.958 11.683 1.00 93.00 519 LEU A N 1
ATOM 3966 C CA . LEU A 1 519 ? -5.469 23.512 12.967 1.00 93.00 519 LEU A CA 1
ATOM 3967 C C . LEU A 1 519 ? -4.602 24.677 13.467 1.00 93.00 519 LEU A C 1
ATOM 3969 O O . LEU A 1 519 ? -5.086 25.524 14.218 1.00 93.00 519 LEU A O 1
ATOM 3973 N N . SER A 1 520 ? -3.335 24.735 13.063 1.00 91.38 520 SER A N 1
ATOM 3974 C CA . SER A 1 520 ? -2.404 25.808 13.399 1.00 91.38 520 SER A CA 1
ATOM 3975 C C . SER A 1 520 ? -2.512 26.968 12.412 1.00 91.38 520 SER A C 1
ATOM 3977 O O . SER A 1 520 ? -2.442 26.795 11.195 1.00 91.38 520 SER A O 1
ATOM 3979 N N . SER A 1 521 ? -2.584 28.194 12.932 1.00 86.81 521 SER A N 1
ATOM 3980 C CA . SER A 1 521 ? -2.618 29.408 12.109 1.00 86.81 521 SER A CA 1
ATOM 3981 C C . SER A 1 521 ? -1.263 29.787 11.499 1.00 86.81 521 SER A C 1
ATOM 3983 O O . SER A 1 521 ? -1.213 30.654 10.628 1.00 86.81 521 SER A O 1
ATOM 3985 N N . THR A 1 522 ? -0.157 29.211 11.981 1.00 89.81 522 THR A N 1
ATOM 3986 C CA . THR A 1 522 ? 1.204 29.582 11.552 1.00 89.81 522 THR A CA 1
ATOM 3987 C C . THR A 1 522 ? 1.799 28.610 10.545 1.00 89.81 522 THR A C 1
ATOM 3989 O O . THR A 1 522 ? 2.674 28.984 9.774 1.00 89.81 522 THR A O 1
ATOM 3992 N N . GLU A 1 523 ? 1.339 27.365 10.524 1.00 91.88 523 GLU A N 1
ATOM 3993 C CA . GLU A 1 523 ? 1.972 26.330 9.716 1.00 91.88 523 GLU A CA 1
ATOM 3994 C C . GLU A 1 523 ? 1.688 26.504 8.222 1.00 91.88 523 GLU A C 1
ATOM 3996 O O . GLU A 1 523 ? 2.602 26.453 7.399 1.00 91.88 523 GLU A O 1
ATOM 4001 N N . ILE A 1 524 ? 0.442 26.813 7.857 1.00 93.31 524 ILE A N 1
ATOM 4002 C CA . ILE A 1 524 ? 0.046 27.038 6.461 1.00 93.31 524 ILE A CA 1
ATOM 4003 C C . ILE A 1 524 ? 0.713 28.270 5.824 1.00 93.31 524 ILE A C 1
ATOM 4005 O O . ILE A 1 524 ? 0.802 28.361 4.600 1.00 93.31 524 ILE A O 1
ATOM 4009 N N . THR A 1 525 ? 1.192 29.224 6.630 1.00 92.19 525 THR A N 1
ATOM 4010 C CA . THR A 1 525 ? 1.829 30.457 6.135 1.00 92.19 525 THR A CA 1
ATOM 4011 C C . THR A 1 525 ? 3.317 30.283 5.832 1.00 92.19 525 THR A C 1
ATOM 4013 O O . THR A 1 525 ? 3.934 31.190 5.269 1.00 92.19 525 THR A O 1
ATOM 4016 N N . ARG A 1 526 ? 3.894 29.120 6.162 1.00 91.00 526 ARG A N 1
ATOM 4017 C CA . ARG A 1 526 ? 5.295 28.798 5.881 1.00 91.00 526 ARG A CA 1
ATOM 4018 C C . ARG A 1 526 ? 5.579 28.778 4.375 1.00 91.00 526 ARG A C 1
ATOM 4020 O O . ARG A 1 526 ? 4.739 28.293 3.610 1.00 91.00 526 ARG A O 1
ATOM 4027 N N . PRO A 1 527 ? 6.779 29.210 3.940 1.00 89.31 527 PRO A N 1
ATOM 4028 C CA . PRO A 1 527 ? 7.175 29.162 2.531 1.00 89.31 527 PRO A CA 1
ATOM 4029 C C . PRO A 1 527 ? 7.042 27.769 1.901 1.00 89.31 527 PRO A C 1
ATOM 4031 O O . PRO A 1 527 ? 6.572 27.655 0.771 1.00 89.31 527 PRO A O 1
ATOM 4034 N N . ASP A 1 528 ? 7.353 26.708 2.649 1.00 89.06 528 ASP A N 1
ATOM 4035 C CA . ASP A 1 528 ? 7.273 25.319 2.168 1.00 89.06 528 ASP A CA 1
ATOM 4036 C C . ASP A 1 528 ? 5.831 24.904 1.811 1.00 89.06 528 ASP A C 1
ATOM 4038 O O . ASP A 1 528 ? 5.592 24.114 0.894 1.00 89.06 528 ASP A O 1
ATOM 4042 N N . ASN A 1 529 ? 4.842 25.503 2.479 1.00 92.38 529 ASN A N 1
ATOM 4043 C CA . ASN A 1 529 ? 3.414 25.258 2.269 1.00 92.38 529 ASN A CA 1
ATOM 4044 C C . ASN A 1 529 ? 2.791 26.201 1.224 1.00 92.38 529 ASN A C 1
ATOM 4046 O O . ASN A 1 529 ? 1.579 26.160 0.976 1.00 92.38 529 ASN A O 1
ATOM 4050 N N . ALA A 1 530 ? 3.606 27.022 0.548 1.00 90.25 530 ALA A N 1
ATOM 4051 C CA . ALA A 1 530 ? 3.137 27.946 -0.474 1.00 90.25 530 ALA A CA 1
ATOM 4052 C C . ALA A 1 530 ? 2.314 27.223 -1.553 1.00 90.25 530 ALA A C 1
ATOM 4054 O O . ALA A 1 530 ? 2.704 26.192 -2.113 1.00 90.25 530 ALA A O 1
ATOM 4055 N N . GLY A 1 531 ? 1.136 27.776 -1.838 1.00 86.69 531 GLY A N 1
ATOM 4056 C CA . GLY A 1 531 ? 0.181 27.232 -2.800 1.00 86.69 531 GLY A CA 1
ATOM 4057 C C . GLY A 1 531 ? -0.860 26.264 -2.250 1.00 86.69 531 GLY A C 1
ATOM 4058 O O . GLY A 1 531 ? -1.790 25.936 -2.981 1.00 86.69 531 GLY A O 1
ATOM 4059 N N . LEU A 1 532 ? -0.782 25.872 -0.975 1.00 91.75 532 LEU A N 1
ATOM 4060 C CA . LEU A 1 532 ? -1.820 25.058 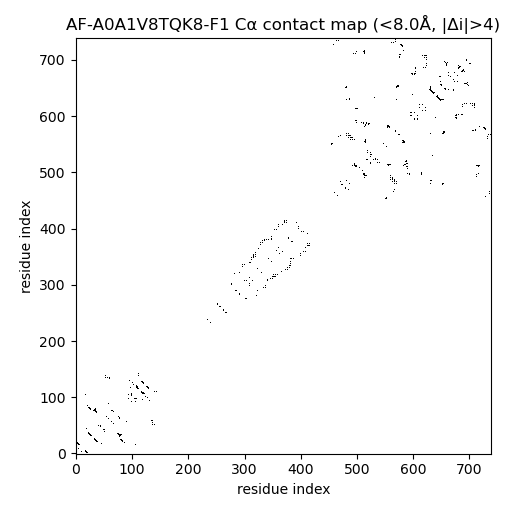-0.332 1.00 91.75 532 LEU A CA 1
ATOM 4061 C C . LEU A 1 532 ? -2.975 25.886 0.251 1.00 91.75 532 LEU A C 1
ATOM 4063 O O . LEU A 1 532 ? -4.020 25.325 0.560 1.00 91.75 532 LEU A O 1
ATOM 4067 N N . GLY A 1 533 ? -2.847 27.215 0.341 1.00 90.38 533 GLY A N 1
ATOM 4068 C CA . GLY A 1 533 ? -3.826 28.078 1.019 1.00 90.38 533 GLY A CA 1
ATOM 4069 C C . GLY A 1 533 ? -5.262 27.998 0.477 1.00 90.38 533 GLY A C 1
ATOM 4070 O O . GLY A 1 533 ? -6.215 28.045 1.249 1.00 90.38 533 GLY A O 1
ATOM 4071 N N . THR A 1 534 ? -5.446 27.822 -0.839 1.00 89.19 534 THR A N 1
ATOM 4072 C CA . THR A 1 534 ? -6.801 27.670 -1.414 1.00 89.19 534 THR A CA 1
ATOM 4073 C C . THR A 1 534 ? -7.453 26.368 -0.952 1.00 89.19 534 THR A C 1
ATOM 4075 O O . THR A 1 534 ? -8.605 26.380 -0.525 1.00 89.19 534 THR A O 1
ATOM 4078 N N . TYR A 1 535 ? -6.708 25.261 -0.997 1.00 89.94 535 TYR A N 1
ATOM 4079 C CA . TYR A 1 535 ? -7.188 23.961 -0.538 1.00 89.94 535 TYR A CA 1
ATOM 4080 C C . TYR A 1 535 ? -7.377 23.934 0.984 1.00 89.94 535 TYR A C 1
ATOM 4082 O O . TYR A 1 535 ? -8.409 23.469 1.452 1.00 89.94 535 TYR A O 1
ATOM 4090 N N . HIS A 1 536 ? -6.452 24.529 1.744 1.00 92.62 536 HIS A N 1
ATOM 4091 C CA . HIS A 1 536 ? -6.571 24.706 3.192 1.00 92.62 536 HIS A CA 1
ATOM 4092 C C . HIS A 1 536 ? -7.899 25.373 3.564 1.00 92.62 536 HIS A C 1
ATOM 4094 O O . HIS A 1 536 ? -8.660 24.823 4.348 1.00 92.62 536 HIS A O 1
ATOM 4100 N N . ASN A 1 537 ? -8.240 26.506 2.939 1.00 90.38 537 ASN A N 1
ATOM 4101 C CA . ASN A 1 537 ? -9.494 27.208 3.226 1.00 90.38 537 ASN A CA 1
ATOM 4102 C C . ASN A 1 537 ? -10.734 26.344 2.952 1.00 90.38 537 ASN A C 1
ATOM 4104 O O . ASN A 1 537 ? -11.696 26.384 3.720 1.00 90.38 537 ASN A O 1
ATOM 4108 N N . GLN A 1 538 ? -10.720 25.554 1.877 1.00 86.69 538 GLN A N 1
ATOM 4109 C CA . GLN A 1 538 ? -11.820 24.641 1.567 1.00 86.69 538 GLN A CA 1
ATOM 4110 C C . GLN A 1 538 ? -11.916 23.493 2.569 1.00 86.69 538 GLN A C 1
ATOM 4112 O O . GLN A 1 538 ? -13.012 23.175 3.033 1.00 86.69 538 GLN A O 1
ATOM 4117 N N . LEU A 1 539 ? -10.779 22.900 2.935 1.00 86.44 539 LEU A N 1
ATOM 4118 C CA . LEU A 1 539 ? -10.732 21.824 3.912 1.00 86.44 539 LEU A CA 1
ATOM 4119 C C . LEU A 1 539 ? -11.184 22.320 5.290 1.00 86.44 539 LEU A C 1
ATOM 4121 O O . LEU A 1 539 ? -11.972 21.640 5.937 1.00 86.44 539 LEU A O 1
ATOM 4125 N N . THR A 1 540 ? -10.801 23.536 5.688 1.00 89.94 540 THR A N 1
ATOM 4126 C CA . THR A 1 540 ? -11.253 24.192 6.926 1.00 89.94 540 THR A CA 1
ATOM 4127 C C . THR A 1 540 ? -12.760 24.428 6.921 1.00 89.94 540 THR A C 1
ATOM 4129 O O . THR A 1 540 ? -13.440 24.121 7.900 1.00 89.94 540 THR A O 1
ATOM 4132 N N . GLN A 1 541 ? -13.322 24.923 5.812 1.00 86.62 541 GLN A N 1
ATOM 4133 C CA . GLN A 1 541 ? -14.773 25.088 5.676 1.00 86.62 541 GLN A CA 1
ATOM 4134 C C . GLN A 1 541 ? -15.500 23.748 5.784 1.00 86.62 541 GLN A C 1
ATOM 4136 O O . GLN A 1 541 ? -16.504 23.642 6.487 1.00 86.62 541 GLN A O 1
ATOM 4141 N N . ARG A 1 542 ? -14.982 22.707 5.127 1.00 81.50 542 ARG A N 1
ATOM 4142 C CA . ARG A 1 542 ? -15.569 21.368 5.177 1.00 81.50 542 ARG A CA 1
ATOM 4143 C C . ARG A 1 542 ? -15.452 20.745 6.566 1.00 81.50 542 ARG A C 1
ATOM 4145 O O . ARG A 1 542 ? -16.413 20.155 7.049 1.00 81.50 542 ARG A O 1
ATOM 4152 N N . PHE A 1 543 ? -14.316 20.919 7.230 1.00 84.88 543 PHE A N 1
ATOM 4153 C CA . PHE A 1 543 ? -14.116 20.496 8.608 1.00 84.88 543 PHE A CA 1
ATOM 4154 C C . PHE A 1 543 ? -15.140 21.163 9.535 1.00 84.88 543 PHE A C 1
ATOM 4156 O O . PHE A 1 543 ? -15.850 20.471 10.260 1.00 84.88 543 PHE A O 1
ATOM 4163 N N . ALA A 1 544 ? -15.326 22.483 9.432 1.00 85.50 544 ALA A N 1
ATOM 4164 C CA . ALA A 1 544 ? -16.339 23.214 10.194 1.00 85.50 544 ALA A CA 1
ATOM 4165 C C . ALA A 1 544 ? -17.779 22.753 9.882 1.00 85.50 544 ALA A C 1
ATOM 4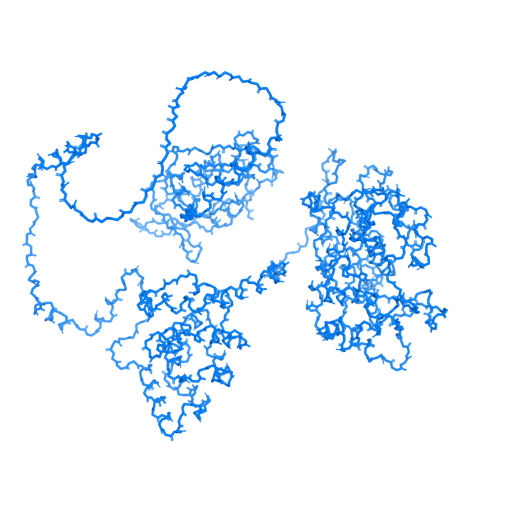167 O O . ALA A 1 544 ? -18.624 22.684 10.779 1.00 85.50 544 ALA A O 1
ATOM 4168 N N . GLN A 1 545 ? -18.071 22.383 8.632 1.00 81.12 545 GLN A N 1
ATOM 4169 C CA . GLN A 1 545 ? -19.355 21.775 8.265 1.00 81.12 545 GLN A CA 1
ATOM 4170 C C . GLN A 1 545 ? -19.552 20.421 8.953 1.00 81.12 545 GLN A C 1
ATOM 4172 O O . GLN A 1 545 ? -20.624 20.173 9.499 1.00 81.12 545 GLN A O 1
ATOM 4177 N N . TYR A 1 546 ? -18.528 19.565 8.994 1.00 79.38 546 TYR A N 1
ATOM 4178 C CA . TYR A 1 546 ? -18.627 18.278 9.683 1.00 79.38 546 TYR A CA 1
ATOM 4179 C C . TYR A 1 546 ? -18.807 18.432 11.191 1.00 79.38 546 TYR A C 1
ATOM 4181 O O . TYR A 1 546 ? -19.674 17.775 11.768 1.00 79.38 546 TYR A O 1
ATOM 4189 N N . GLN A 1 547 ? -18.071 19.362 11.800 1.00 80.31 547 GLN A N 1
ATOM 4190 C CA . GLN A 1 547 ? -18.228 19.699 13.213 1.00 80.31 547 GLN A CA 1
ATOM 4191 C C . GLN A 1 547 ? -19.638 20.230 13.513 1.00 80.31 547 GLN A C 1
ATOM 4193 O O . GLN A 1 547 ? -20.285 19.779 14.457 1.00 80.31 547 GLN A O 1
ATOM 4198 N N . SER A 1 548 ? -20.166 21.139 12.683 1.00 76.38 548 SER A N 1
ATOM 4199 C CA . SER A 1 548 ? -21.506 21.717 12.894 1.00 76.38 548 SER A CA 1
ATOM 4200 C C . SER A 1 548 ? -22.648 20.725 12.650 1.00 76.38 548 SER A C 1
ATOM 4202 O O . SER A 1 548 ? -23.672 20.795 13.327 1.00 76.38 548 SER A O 1
ATOM 4204 N N . ALA A 1 549 ? -22.459 19.747 11.761 1.00 73.06 549 ALA A N 1
ATOM 4205 C CA . ALA A 1 549 ? -23.380 18.627 11.575 1.00 73.06 549 ALA A CA 1
ATOM 4206 C C . ALA A 1 549 ? -23.304 17.574 12.705 1.00 73.06 549 ALA A C 1
ATOM 4208 O O . ALA A 1 549 ? -24.108 16.643 12.740 1.00 73.06 549 ALA A O 1
ATOM 4209 N N . GLY A 1 550 ? -22.378 17.730 13.659 1.00 71.88 550 GLY A N 1
ATOM 4210 C CA . GLY A 1 550 ? -22.225 16.843 14.812 1.00 71.88 550 GLY A CA 1
ATOM 4211 C C . GLY A 1 550 ? -21.455 15.556 14.517 1.00 71.88 550 GLY A C 1
ATOM 4212 O O . GLY A 1 550 ? -21.558 14.608 15.299 1.00 71.88 550 GLY A O 1
ATOM 4213 N N . TYR A 1 551 ? -20.700 15.508 13.415 1.00 72.00 551 TYR A N 1
ATOM 4214 C CA . TYR A 1 551 ? -19.787 14.406 13.133 1.00 72.00 551 TYR A CA 1
ATOM 4215 C C . TYR A 1 551 ? -18.491 14.584 13.927 1.00 72.00 551 TYR A C 1
ATOM 4217 O O . TYR A 1 551 ? -17.862 15.637 13.880 1.00 72.00 551 TYR A O 1
ATOM 4225 N N . ALA A 1 552 ? -18.050 13.529 14.608 1.00 73.00 552 ALA A N 1
ATOM 4226 C CA . ALA A 1 552 ? -16.821 13.526 15.404 1.00 73.00 552 ALA A CA 1
ATOM 4227 C C . ALA A 1 552 ? -15.544 13.343 14.549 1.00 73.00 552 ALA A C 1
ATOM 4229 O O . ALA A 1 552 ? -14.674 12.552 14.897 1.00 73.00 552 ALA A O 1
ATOM 4230 N N . VAL A 1 553 ? -15.446 14.012 13.395 1.00 78.50 553 VAL A N 1
ATOM 4231 C CA . VAL A 1 553 ? -14.306 13.872 12.467 1.00 78.50 553 VAL A CA 1
ATOM 4232 C C . VAL A 1 553 ? -13.100 14.639 13.008 1.00 78.50 553 VAL A C 1
ATOM 4234 O O . VAL A 1 553 ? -13.222 15.832 13.265 1.00 78.50 553 VAL A O 1
ATOM 4237 N N . GLY A 1 554 ? -11.948 13.980 13.149 1.00 85.19 554 GLY A N 1
ATOM 4238 C CA . GLY A 1 554 ? -10.673 14.642 13.451 1.00 85.19 554 GLY A CA 1
ATOM 4239 C C . GLY A 1 554 ? -10.065 15.309 12.214 1.00 85.19 554 GLY A C 1
ATOM 4240 O O . GLY A 1 554 ? -10.229 14.820 11.093 1.00 85.19 554 GLY A O 1
ATOM 4241 N N . ALA A 1 555 ? -9.367 16.425 12.403 1.00 89.19 555 ALA A N 1
ATOM 4242 C CA . ALA A 1 555 ? -8.661 17.139 11.341 1.00 89.19 555 ALA A CA 1
ATOM 4243 C C . ALA A 1 555 ? -7.574 16.266 10.697 1.00 89.19 555 ALA A C 1
ATOM 4245 O O . ALA A 1 555 ? -7.482 16.205 9.471 1.00 89.19 555 ALA A O 1
ATOM 4246 N N . ALA A 1 556 ? -6.805 15.544 11.515 1.00 90.81 556 ALA A N 1
ATOM 4247 C CA . ALA A 1 556 ? -5.740 14.655 11.065 1.00 90.81 556 ALA A CA 1
ATOM 4248 C C . ALA A 1 556 ? -6.278 13.522 10.176 1.00 90.81 556 ALA A C 1
ATOM 4250 O O . ALA A 1 556 ? -5.749 13.235 9.102 1.00 90.81 556 ALA A O 1
ATOM 4251 N N . ASP A 1 557 ? -7.384 12.899 10.590 1.00 89.31 557 ASP A N 1
ATOM 4252 C CA . ASP A 1 557 ? -8.028 11.846 9.805 1.00 89.31 557 ASP A CA 1
ATOM 4253 C C . ASP A 1 557 ? -8.641 12.392 8.517 1.00 89.31 557 ASP A C 1
ATOM 4255 O O . ASP A 1 557 ? -8.512 11.764 7.466 1.00 89.31 557 ASP A O 1
ATOM 4259 N N . LEU A 1 558 ? -9.258 13.576 8.571 1.00 87.94 558 LEU A N 1
ATOM 4260 C CA . LEU A 1 558 ? -9.813 14.233 7.391 1.00 87.94 558 LEU A CA 1
ATOM 4261 C C . LEU A 1 558 ? -8.738 14.466 6.320 1.00 87.94 558 LEU A C 1
ATOM 4263 O O . LEU A 1 558 ? -8.991 14.202 5.147 1.00 87.94 558 LEU A O 1
ATOM 4267 N N . ILE A 1 559 ? -7.546 14.919 6.713 1.00 92.69 559 ILE A N 1
ATOM 4268 C CA . ILE A 1 559 ? -6.424 15.159 5.796 1.00 92.69 559 ILE A CA 1
ATOM 4269 C C . ILE A 1 559 ? -5.956 13.864 5.131 1.00 92.69 559 ILE A C 1
ATOM 4271 O O . ILE A 1 559 ? -5.850 13.802 3.906 1.00 92.69 559 ILE A O 1
ATOM 4275 N N . GLN A 1 560 ? -5.690 12.825 5.924 1.00 93.19 560 GLN A N 1
ATOM 4276 C CA . GLN A 1 560 ? -5.116 11.581 5.407 1.00 93.19 560 GLN A CA 1
ATOM 4277 C C . GLN A 1 560 ? -6.130 10.797 4.558 1.00 93.19 560 GLN A C 1
ATOM 4279 O O . GLN A 1 560 ? -5.775 10.245 3.515 1.00 93.19 560 GLN A O 1
ATOM 4284 N N . VAL A 1 561 ? -7.416 10.820 4.933 1.00 88.50 561 VAL A N 1
ATOM 4285 C CA . VAL A 1 561 ? -8.499 10.258 4.110 1.00 88.50 561 VAL A CA 1
ATOM 4286 C C . VAL A 1 561 ? -8.659 11.042 2.806 1.00 88.50 561 VAL A C 1
ATOM 4288 O O . VAL A 1 561 ? -8.811 10.425 1.753 1.00 88.50 561 VAL A O 1
ATOM 4291 N N . ALA A 1 562 ? -8.576 12.377 2.840 1.00 87.38 562 ALA A N 1
ATOM 4292 C CA . ALA A 1 562 ? -8.622 13.200 1.632 1.00 87.38 562 ALA A CA 1
ATOM 4293 C C . ALA A 1 562 ? -7.465 12.879 0.675 1.00 87.38 562 ALA A C 1
ATOM 4295 O O . ALA A 1 562 ? -7.687 12.751 -0.525 1.00 87.38 562 ALA A O 1
ATOM 4296 N N . GLY A 1 563 ? -6.249 12.697 1.199 1.00 91.00 563 GLY A N 1
ATOM 4297 C CA . GLY A 1 563 ? -5.088 12.288 0.409 1.00 91.00 563 GLY A CA 1
ATOM 4298 C C . GLY A 1 563 ? -5.275 10.919 -0.252 1.00 91.00 563 GLY A C 1
ATOM 4299 O O . GLY A 1 563 ? -5.025 10.777 -1.445 1.00 91.00 563 GLY A O 1
ATOM 4300 N N . ALA A 1 564 ? -5.781 9.924 0.482 1.00 90.44 564 ALA A N 1
ATOM 4301 C CA . ALA A 1 564 ? -6.043 8.593 -0.072 1.00 90.44 564 ALA A CA 1
ATOM 4302 C C . ALA A 1 564 ? -7.141 8.608 -1.152 1.00 90.44 564 ALA A C 1
ATOM 4304 O O . ALA A 1 564 ? -6.977 8.024 -2.224 1.00 90.44 564 ALA A O 1
ATOM 4305 N N . LEU A 1 565 ? -8.240 9.326 -0.900 1.00 84.94 565 LEU A N 1
ATOM 4306 C CA . LEU A 1 565 ? -9.287 9.566 -1.895 1.00 84.94 565 LEU A CA 1
ATOM 4307 C C . LEU A 1 565 ? -8.721 10.261 -3.136 1.00 84.94 565 LEU A C 1
ATOM 4309 O O . LEU A 1 565 ? -9.098 9.933 -4.255 1.00 84.94 565 LEU A O 1
ATOM 4313 N N . ALA A 1 566 ? -7.782 11.183 -2.953 1.00 87.75 566 ALA A N 1
ATOM 4314 C CA . ALA A 1 566 ? -7.153 11.896 -4.046 1.00 87.75 566 ALA A CA 1
ATOM 4315 C C . ALA A 1 566 ? -6.264 11.044 -4.935 1.00 87.75 566 ALA A C 1
ATOM 4317 O O . ALA A 1 566 ? -6.321 11.209 -6.150 1.00 87.75 566 ALA A O 1
ATOM 4318 N N . VAL A 1 567 ? -5.515 10.109 -4.355 1.00 90.81 567 VAL A N 1
ATOM 4319 C CA . VAL A 1 567 ? -4.770 9.117 -5.135 1.00 90.81 567 VAL A CA 1
ATOM 4320 C C . VAL A 1 567 ? -5.738 8.273 -5.967 1.00 90.81 567 VAL A C 1
ATOM 4322 O O . VAL A 1 567 ? -5.526 8.123 -7.164 1.00 90.81 567 VAL A O 1
ATOM 4325 N N . LEU A 1 568 ? -6.837 7.788 -5.376 1.00 85.56 568 LEU A N 1
ATOM 4326 C CA . LEU A 1 568 ? -7.851 6.995 -6.091 1.00 85.56 568 LEU A CA 1
ATOM 4327 C C . LEU A 1 568 ? -8.627 7.782 -7.154 1.00 85.56 568 LEU A C 1
ATOM 4329 O O . LEU A 1 568 ? -9.081 7.202 -8.136 1.00 85.56 568 LEU A O 1
ATOM 4333 N N . ALA A 1 569 ? -8.771 9.096 -6.979 1.00 83.19 569 ALA A N 1
ATOM 4334 C CA . ALA A 1 569 ? -9.392 9.972 -7.968 1.00 83.19 569 ALA A CA 1
ATOM 4335 C C . ALA A 1 569 ? -8.546 10.125 -9.241 1.00 83.19 569 ALA A C 1
ATOM 4337 O O . ALA A 1 569 ? -9.049 10.622 -10.251 1.00 83.19 569 ALA A O 1
ATOM 4338 N N . CYS A 1 570 ? -7.257 9.778 -9.193 1.00 86.38 570 CYS A N 1
ATOM 4339 C CA . CYS A 1 570 ? -6.352 9.830 -10.332 1.00 86.38 570 CYS A CA 1
ATOM 4340 C C . CYS A 1 570 ? -6.298 8.442 -11.013 1.00 86.38 570 CYS A C 1
ATOM 4342 O O . CYS A 1 570 ? -6.081 7.442 -10.329 1.00 86.38 570 CYS A O 1
ATOM 4344 N N . PRO A 1 571 ? -6.477 8.336 -12.346 1.00 86.50 571 PRO A N 1
ATOM 4345 C CA . PRO A 1 571 ? -6.486 7.055 -13.053 1.00 86.50 571 PRO A CA 1
ATOM 4346 C C . PRO A 1 571 ? -5.171 6.301 -12.872 1.00 86.50 571 PRO A C 1
ATOM 4348 O O . PRO A 1 571 ? -4.114 6.872 -13.114 1.00 86.50 571 PRO A O 1
ATOM 4351 N N . GLY A 1 572 ? -5.230 5.028 -12.489 1.00 84.88 572 GLY A N 1
ATOM 4352 C CA . GLY A 1 572 ? -4.052 4.213 -12.161 1.00 84.88 572 GLY A CA 1
ATOM 4353 C C . GLY A 1 572 ? -3.598 4.321 -10.701 1.00 84.88 572 GLY A C 1
ATOM 4354 O O . GLY A 1 572 ? -2.664 3.620 -10.299 1.00 84.88 572 GLY A O 1
ATOM 4355 N N . GLY A 1 573 ? -4.271 5.159 -9.905 1.00 87.75 573 GLY A N 1
ATOM 4356 C CA . GLY A 1 573 ? -4.015 5.355 -8.488 1.00 87.75 573 GLY A CA 1
ATOM 4357 C C . GLY A 1 573 ? -4.274 4.098 -7.670 1.00 87.75 573 GLY A C 1
ATOM 4358 O O . GLY A 1 573 ? -5.282 3.410 -7.837 1.00 87.75 573 GLY A O 1
ATOM 4359 N N . ARG A 1 574 ? -3.353 3.798 -6.754 1.00 86.00 574 ARG A N 1
ATOM 4360 C CA . ARG A 1 574 ? -3.465 2.685 -5.806 1.00 86.00 574 ARG A CA 1
ATOM 4361 C C . ARG A 1 574 ? -3.147 3.180 -4.407 1.00 86.00 574 ARG A C 1
ATOM 4363 O O . ARG A 1 574 ? -2.205 3.945 -4.219 1.00 86.00 574 ARG A O 1
ATOM 4370 N N . ILE A 1 575 ? -3.917 2.717 -3.430 1.00 86.31 575 ILE A N 1
ATOM 4371 C CA . ILE A 1 575 ? -3.723 3.054 -2.020 1.00 86.31 575 ILE A CA 1
ATOM 4372 C C . ILE A 1 575 ? -3.481 1.797 -1.192 1.00 86.31 575 ILE A C 1
ATOM 4374 O O . ILE A 1 575 ? -3.992 0.724 -1.513 1.00 86.31 575 ILE A O 1
ATOM 4378 N N . GLY A 1 576 ? -2.696 1.955 -0.127 1.00 87.06 576 GLY A N 1
ATOM 4379 C CA . GLY A 1 576 ? -2.564 0.962 0.933 1.00 87.06 576 GLY A CA 1
ATOM 4380 C C . GLY A 1 576 ? -3.702 1.085 1.946 1.00 87.06 576 GLY A C 1
ATOM 4381 O O . GLY A 1 576 ? -4.786 1.593 1.639 1.00 87.06 576 GLY A O 1
ATOM 4382 N N . ARG A 1 577 ? -3.452 0.653 3.186 1.00 88.69 577 ARG A N 1
ATOM 4383 C CA . ARG A 1 577 ? -4.456 0.754 4.252 1.00 88.69 577 ARG A CA 1
ATOM 4384 C C . ARG A 1 577 ? -4.727 2.209 4.623 1.00 88.69 577 ARG A C 1
ATOM 4386 O O . ARG A 1 577 ? -3.803 2.954 4.946 1.00 88.69 577 ARG A O 1
ATOM 4393 N N . VAL A 1 578 ? -6.002 2.585 4.671 1.00 87.25 578 VAL A N 1
ATOM 4394 C CA . VAL A 1 578 ? -6.441 3.891 5.178 1.00 87.25 578 VAL A CA 1
ATOM 4395 C C . VAL A 1 578 ? -6.891 3.734 6.615 1.00 87.25 578 VAL A C 1
ATOM 4397 O O . VAL A 1 578 ? -7.988 3.258 6.902 1.00 87.25 578 VAL A O 1
ATOM 4400 N N . LEU A 1 579 ? -6.013 4.137 7.522 1.00 86.38 579 LEU A N 1
ATOM 4401 C CA . LEU A 1 579 ? -6.249 4.074 8.955 1.00 86.38 579 LEU A CA 1
ATOM 4402 C C . LEU A 1 579 ? -6.856 5.390 9.447 1.00 86.38 579 LEU A C 1
ATOM 4404 O O . LEU A 1 579 ? -6.450 6.452 8.976 1.00 86.38 579 LEU A O 1
ATOM 4408 N N . VAL A 1 580 ? -7.789 5.329 10.397 1.00 86.06 580 VAL A N 1
ATOM 4409 C CA . VAL A 1 580 ? -8.386 6.493 11.082 1.00 86.06 580 VAL A CA 1
ATOM 4410 C C . VAL A 1 580 ? -8.356 6.312 12.602 1.00 86.06 580 VAL A C 1
ATOM 4412 O O . VAL A 1 580 ? -8.223 5.193 13.098 1.00 86.06 580 VAL A O 1
ATOM 4415 N N . GLY A 1 581 ? -8.483 7.404 13.352 1.00 83.00 581 GLY A N 1
ATOM 4416 C CA . GLY A 1 581 ? -8.375 7.446 14.812 1.00 83.00 581 GLY A CA 1
ATOM 4417 C C . GLY A 1 581 ? -7.165 8.240 15.309 1.00 83.00 581 GLY A C 1
ATOM 4418 O O . GLY A 1 581 ? -6.632 7.941 16.381 1.00 83.00 581 GLY A O 1
ATOM 4419 N N . ARG A 1 582 ? -6.687 9.213 14.525 1.00 86.88 582 ARG A N 1
ATOM 4420 C CA . ARG A 1 582 ? -5.567 10.086 14.904 1.00 86.88 582 ARG A CA 1
ATOM 4421 C C . ARG A 1 582 ? -5.972 11.056 16.010 1.00 86.88 582 ARG A C 1
ATOM 4423 O O . ARG A 1 582 ? -7.140 11.383 16.193 1.00 86.88 582 ARG A O 1
ATOM 4430 N N . THR A 1 583 ? -4.983 11.497 16.783 1.00 86.44 583 THR A N 1
ATOM 4431 C CA . THR A 1 583 ? -5.175 12.557 17.778 1.00 86.44 583 THR A CA 1
ATOM 4432 C C . THR A 1 583 ? -4.794 13.884 17.144 1.00 86.44 583 THR A C 1
ATOM 4434 O O . THR A 1 583 ? -3.647 14.047 16.742 1.00 86.44 583 THR A O 1
ATOM 4437 N N . ASP A 1 584 ? -5.750 14.803 17.077 1.00 89.62 584 ASP A N 1
ATOM 4438 C CA . ASP A 1 584 ? -5.528 16.146 16.550 1.00 89.62 584 ASP A CA 1
ATOM 4439 C C . ASP A 1 584 ? -4.605 16.968 17.461 1.00 89.62 584 ASP A C 1
ATOM 4441 O O . ASP A 1 584 ? -4.678 16.877 18.693 1.00 89.62 584 ASP A O 1
ATOM 4445 N N . THR A 1 585 ? -3.792 17.834 16.858 1.00 87.88 585 THR A N 1
ATOM 4446 C CA . THR A 1 585 ? -3.023 18.857 17.573 1.00 87.88 585 THR A CA 1
ATOM 4447 C C . THR A 1 585 ? -3.206 20.237 16.950 1.00 87.88 585 THR A C 1
ATOM 4449 O O . THR A 1 585 ? -3.231 20.403 15.736 1.00 87.88 585 THR A O 1
ATOM 4452 N N . THR A 1 586 ? -3.306 21.266 17.790 1.00 89.50 586 THR A N 1
ATOM 4453 C CA . THR A 1 586 ? -3.288 22.674 17.355 1.00 89.50 586 THR A CA 1
ATOM 4454 C C . THR A 1 586 ? -1.879 23.267 17.380 1.00 89.50 586 THR A C 1
ATOM 4456 O O . THR A 1 586 ? -1.691 24.448 17.092 1.00 89.50 586 THR A O 1
ATOM 4459 N N . GLN A 1 587 ? -0.887 22.485 17.808 1.00 87.44 587 GLN A N 1
ATOM 4460 C CA . GLN A 1 587 ? 0.498 22.917 17.893 1.00 87.44 587 GLN A CA 1
ATOM 4461 C C . GLN A 1 587 ? 1.167 22.765 16.529 1.00 87.44 587 GLN A C 1
ATOM 4463 O O . GLN A 1 587 ? 1.155 21.677 15.968 1.00 87.44 587 GLN A O 1
ATOM 4468 N N . ALA A 1 588 ? 1.759 23.847 16.020 1.00 89.00 588 ALA A N 1
ATOM 4469 C CA . ALA A 1 588 ? 2.490 23.817 14.757 1.00 89.00 588 ALA A CA 1
ATOM 4470 C C . ALA A 1 588 ? 3.649 22.813 14.816 1.00 89.00 588 ALA A C 1
ATOM 4472 O O . ALA A 1 588 ? 4.392 22.790 15.807 1.00 89.00 588 ALA A O 1
ATOM 4473 N N . ALA A 1 589 ? 3.847 22.054 13.740 1.00 89.00 589 ALA A N 1
ATOM 4474 C CA . ALA A 1 589 ? 4.997 21.170 13.628 1.00 89.00 589 ALA A CA 1
ATOM 4475 C C . ALA A 1 589 ? 6.318 21.971 13.585 1.00 89.00 589 ALA A C 1
ATOM 4477 O O . ALA A 1 589 ? 6.294 23.157 13.251 1.00 89.00 589 ALA A O 1
ATOM 4478 N N . PRO A 1 590 ? 7.484 21.390 13.910 1.00 86.75 590 PRO A N 1
ATOM 4479 C CA . PRO A 1 590 ? 8.767 22.099 13.843 1.00 86.75 590 PRO A CA 1
ATOM 4480 C C . PRO A 1 590 ? 9.153 22.534 12.412 1.00 86.75 590 PRO A C 1
ATOM 4482 O O . PRO A 1 590 ? 8.791 21.883 11.433 1.00 86.75 590 PRO A O 1
ATOM 4485 N N . ASP A 1 591 ? 9.904 23.634 12.289 1.00 87.56 591 ASP A N 1
ATOM 4486 C CA . ASP A 1 591 ? 10.395 24.143 10.996 1.00 87.56 591 ASP A CA 1
ATOM 4487 C C . ASP A 1 591 ? 11.520 23.265 10.412 1.00 87.56 591 ASP A C 1
ATOM 4489 O O . ASP A 1 591 ? 12.240 22.582 11.141 1.00 87.56 591 ASP A O 1
ATOM 4493 N N . GLY A 1 592 ? 11.722 23.334 9.090 1.00 88.25 592 GLY A N 1
ATOM 4494 C CA . GLY A 1 592 ? 12.879 22.725 8.417 1.00 88.25 592 GLY A CA 1
ATOM 4495 C C . GLY A 1 592 ? 12.818 21.202 8.264 1.00 88.25 592 GLY A C 1
ATOM 4496 O O . GLY A 1 592 ? 13.832 20.578 7.963 1.00 88.25 592 GLY A O 1
ATOM 4497 N N . LEU A 1 593 ? 11.644 20.597 8.469 1.00 91.12 593 LEU A N 1
ATOM 4498 C CA . LEU A 1 593 ? 11.440 19.147 8.371 1.00 91.12 593 LEU A CA 1
ATOM 4499 C C . LEU A 1 593 ? 10.855 18.683 7.029 1.00 91.12 593 LEU A C 1
ATOM 4501 O O . LEU A 1 593 ? 10.673 17.478 6.839 1.00 91.12 593 LEU A O 1
ATOM 4505 N N . LEU A 1 594 ? 10.601 19.617 6.105 1.00 93.62 594 LEU A N 1
ATOM 4506 C CA . LEU A 1 594 ? 10.139 19.368 4.739 1.00 93.62 594 LEU A CA 1
ATOM 4507 C C . LEU A 1 594 ? 11.280 19.558 3.721 1.00 93.62 594 LEU A C 1
ATOM 4509 O O . LEU A 1 594 ? 12.148 20.410 3.927 1.00 93.62 594 LEU A O 1
ATOM 4513 N N . PRO A 1 595 ? 11.298 18.779 2.622 1.00 94.69 595 PRO A N 1
ATOM 4514 C CA . PRO A 1 595 ? 12.351 18.864 1.615 1.00 94.69 595 PRO A CA 1
ATOM 4515 C C . PRO A 1 595 ? 12.264 20.159 0.797 1.00 94.69 595 PRO A C 1
ATOM 4517 O O . PRO A 1 595 ? 11.175 20.637 0.475 1.00 94.69 595 PRO A O 1
ATOM 4520 N N . GLN A 1 596 ? 13.424 20.693 0.410 1.00 92.75 596 GLN A N 1
ATOM 4521 C CA . GLN A 1 596 ? 13.525 21.851 -0.478 1.00 92.75 596 GLN A CA 1
ATOM 4522 C C . GLN A 1 596 ? 13.612 21.399 -1.938 1.00 92.75 596 GLN A C 1
ATOM 4524 O O . GLN A 1 596 ? 14.420 20.539 -2.284 1.00 92.75 596 GLN A O 1
ATOM 4529 N N . ALA A 1 597 ? 12.799 22.004 -2.807 1.00 92.25 597 ALA A N 1
ATOM 4530 C CA . ALA A 1 597 ? 12.780 21.678 -4.237 1.00 92.25 597 ALA A CA 1
ATOM 4531 C C . ALA A 1 597 ? 13.928 22.337 -5.030 1.00 92.25 597 ALA A C 1
ATOM 4533 O O . ALA A 1 597 ? 14.299 21.854 -6.099 1.00 92.25 597 ALA A O 1
ATOM 4534 N N . PHE A 1 598 ? 14.473 23.442 -4.511 1.00 93.31 598 PHE A N 1
ATOM 4535 C CA . PHE A 1 598 ? 15.486 24.277 -5.161 1.00 93.31 598 PHE A CA 1
ATOM 4536 C C . PHE A 1 598 ? 16.502 24.800 -4.146 1.00 93.31 598 PHE A C 1
ATOM 4538 O O . PHE A 1 598 ? 16.191 24.949 -2.964 1.00 93.31 598 PHE A O 1
ATOM 4545 N N . GLY A 1 599 ? 17.696 25.154 -4.623 1.00 89.81 599 GLY A N 1
ATOM 4546 C CA . GLY A 1 599 ? 18.717 25.816 -3.810 1.00 89.81 599 GLY A CA 1
ATOM 4547 C C . GLY A 1 599 ? 19.341 24.912 -2.742 1.00 89.81 599 GLY A C 1
ATOM 4548 O O . GLY A 1 599 ? 19.441 23.694 -2.907 1.00 89.81 599 GLY A O 1
ATOM 4549 N N . THR A 1 600 ? 19.819 25.515 -1.653 1.00 89.88 600 THR A N 1
ATOM 4550 C CA . THR A 1 600 ? 20.509 24.796 -0.572 1.00 89.88 600 THR A CA 1
ATOM 4551 C C . THR A 1 600 ? 19.578 23.787 0.101 1.00 89.88 600 THR A C 1
ATOM 4553 O O . THR A 1 600 ? 18.505 24.153 0.572 1.00 89.88 600 THR A O 1
ATOM 4556 N N . GLY A 1 601 ? 20.011 22.527 0.179 1.00 90.19 601 GLY A N 1
ATOM 4557 C CA . GLY A 1 601 ? 19.230 21.426 0.751 1.00 90.19 601 GLY A CA 1
ATOM 4558 C C . GLY A 1 601 ? 18.350 20.671 -0.250 1.00 90.19 601 GLY A C 1
ATOM 4559 O O . GLY A 1 601 ? 17.622 19.771 0.159 1.00 90.19 601 GLY A O 1
ATOM 4560 N N . SER A 1 602 ? 18.433 21.003 -1.546 1.00 94.25 602 SER A N 1
ATOM 4561 C CA . SER A 1 602 ? 17.814 20.228 -2.637 1.00 94.25 602 SER A CA 1
ATOM 4562 C C . SER A 1 602 ? 18.701 19.088 -3.167 1.00 94.25 602 SER A C 1
ATOM 4564 O O . SER A 1 602 ? 18.364 18.432 -4.154 1.00 94.25 602 SER A O 1
ATOM 4566 N N . ASP A 1 603 ? 19.863 18.854 -2.555 1.00 95.50 603 ASP A N 1
ATOM 4567 C CA . ASP A 1 603 ? 20.770 17.776 -2.940 1.00 95.50 603 ASP A CA 1
ATOM 4568 C C . ASP A 1 603 ? 20.290 16.403 -2.437 1.00 95.50 603 ASP A C 1
ATOM 4570 O O . ASP A 1 603 ? 19.502 16.288 -1.494 1.00 95.50 603 ASP A O 1
ATOM 4574 N N . HIS A 1 604 ? 20.794 15.348 -3.083 1.00 95.44 604 HIS A N 1
ATOM 4575 C CA . HIS A 1 604 ? 20.409 13.970 -2.786 1.00 95.44 604 HIS A CA 1
ATOM 4576 C C . HIS A 1 604 ? 20.628 13.600 -1.314 1.00 95.44 604 HIS A C 1
ATOM 4578 O O . HIS A 1 604 ? 19.736 13.019 -0.702 1.00 95.44 604 HIS A O 1
ATOM 4584 N N . ASP A 1 605 ? 21.796 13.913 -0.748 1.00 95.44 605 ASP A N 1
ATOM 4585 C CA . ASP A 1 605 ? 22.184 13.422 0.576 1.00 95.44 605 ASP A CA 1
ATOM 4586 C C . ASP A 1 605 ? 21.397 14.126 1.681 1.00 95.44 605 ASP A C 1
ATOM 4588 O O . ASP A 1 605 ? 20.947 13.470 2.623 1.00 95.44 605 ASP A O 1
ATOM 4592 N N . THR A 1 606 ? 21.150 15.431 1.538 1.00 95.88 606 THR A N 1
ATOM 4593 C CA . THR A 1 606 ? 20.312 16.192 2.471 1.00 95.88 606 THR A CA 1
ATOM 4594 C C . THR A 1 606 ? 18.876 15.671 2.484 1.00 95.88 606 THR A C 1
ATOM 4596 O O . THR A 1 606 ? 18.336 15.384 3.557 1.00 95.88 606 THR A O 1
ATOM 4599 N N . ILE A 1 607 ? 18.251 15.493 1.312 1.00 96.25 607 ILE A N 1
ATOM 4600 C CA . ILE A 1 607 ? 16.869 14.994 1.246 1.00 96.25 607 ILE A CA 1
ATOM 4601 C C . ILE A 1 607 ? 16.803 13.535 1.706 1.00 96.25 607 ILE A C 1
ATOM 4603 O O . ILE A 1 607 ? 15.919 13.171 2.481 1.00 96.25 607 ILE A O 1
ATOM 4607 N N . PHE A 1 608 ? 17.748 12.690 1.292 1.00 96.75 608 PHE A N 1
ATOM 4608 C CA . PHE A 1 608 ? 17.770 11.299 1.731 1.00 96.75 608 PHE A CA 1
ATOM 4609 C C . PHE A 1 608 ? 17.933 11.191 3.253 1.00 96.75 608 PHE A C 1
ATOM 4611 O O . PHE A 1 608 ? 17.208 10.425 3.883 1.00 96.75 608 PHE A O 1
ATOM 4618 N N . ALA A 1 609 ? 18.795 12.003 3.872 1.00 95.50 609 ALA A N 1
ATOM 4619 C CA . ALA A 1 609 ? 18.944 12.041 5.326 1.00 95.50 609 ALA A CA 1
ATOM 4620 C C . ALA A 1 609 ? 17.661 12.492 6.050 1.00 95.50 609 ALA A C 1
ATOM 4622 O O . ALA A 1 609 ? 17.367 11.989 7.138 1.00 95.50 609 ALA A O 1
ATOM 4623 N N . LEU A 1 610 ? 16.889 13.409 5.453 1.00 94.38 610 LEU A N 1
ATOM 4624 C CA . LEU A 1 610 ? 15.590 13.850 5.968 1.00 94.38 610 LEU A CA 1
ATOM 4625 C C . LEU A 1 610 ? 14.566 12.704 5.975 1.00 94.38 610 LEU A C 1
ATOM 4627 O O . LEU A 1 610 ? 13.828 12.541 6.942 1.00 94.38 610 LEU A O 1
ATOM 4631 N N . PHE A 1 611 ? 14.514 11.904 4.911 1.00 96.12 611 PHE A N 1
ATOM 4632 C CA . PHE A 1 611 ? 13.581 10.777 4.798 1.00 96.12 611 PHE A CA 1
ATOM 4633 C C . PHE A 1 611 ? 14.035 9.551 5.595 1.00 96.12 611 PHE A C 1
ATOM 4635 O O . PHE A 1 611 ? 13.205 8.887 6.215 1.00 96.12 611 PHE A O 1
ATOM 4642 N N . ALA A 1 612 ? 15.341 9.296 5.668 1.00 95.44 612 ALA A N 1
ATOM 4643 C CA . ALA A 1 612 ? 15.907 8.253 6.517 1.00 95.44 612 ALA A CA 1
ATOM 4644 C C . ALA A 1 612 ? 15.610 8.511 8.005 1.00 95.44 612 ALA A C 1
ATOM 4646 O O . ALA A 1 612 ? 15.289 7.581 8.738 1.00 95.44 612 ALA A O 1
ATOM 4647 N N . ASP A 1 613 ? 15.620 9.776 8.444 1.00 92.94 613 ASP A N 1
ATOM 4648 C CA . ASP A 1 613 ? 15.184 10.173 9.792 1.00 92.94 613 ASP A CA 1
ATOM 4649 C C . ASP A 1 613 ? 13.697 9.879 10.071 1.00 92.94 613 ASP A C 1
ATOM 4651 O O . ASP A 1 613 ? 13.283 9.755 11.220 1.00 92.94 613 ASP A O 1
ATOM 4655 N N . LYS A 1 614 ? 12.881 9.737 9.025 1.00 92.06 614 LYS A N 1
ATOM 4656 C CA . LYS A 1 614 ? 11.462 9.360 9.123 1.00 92.06 614 LYS A CA 1
ATOM 4657 C C . LYS A 1 614 ? 11.248 7.848 8.989 1.00 92.06 614 LYS A C 1
ATOM 4659 O O . LYS A 1 614 ? 10.113 7.393 9.081 1.00 92.06 614 LYS A O 1
ATOM 4664 N N . GLY A 1 615 ? 12.322 7.080 8.794 1.00 92.69 615 GLY A N 1
ATOM 4665 C CA . GLY A 1 615 ? 12.284 5.629 8.623 1.00 92.69 615 GLY A CA 1
ATOM 4666 C C . GLY A 1 615 ? 12.036 5.159 7.188 1.00 92.69 615 GLY A C 1
ATOM 4667 O O . GLY A 1 615 ? 11.702 3.995 7.002 1.00 92.69 615 GLY A O 1
ATOM 4668 N N . PHE A 1 616 ? 12.188 6.023 6.180 1.00 96.62 616 PHE A N 1
ATOM 4669 C CA . PHE A 1 616 ? 12.018 5.630 4.779 1.00 96.62 616 PHE A CA 1
ATOM 4670 C C . PHE A 1 616 ? 13.304 5.085 4.163 1.00 96.62 616 PHE A C 1
ATOM 4672 O O . PHE A 1 616 ? 14.391 5.646 4.332 1.00 96.62 616 PHE A O 1
ATOM 4679 N N . SER A 1 617 ? 13.161 4.020 3.376 1.00 97.25 617 SER A N 1
ATOM 4680 C CA . SER A 1 617 ? 14.235 3.480 2.548 1.00 97.25 617 SER A CA 1
ATOM 4681 C C . SER A 1 617 ? 14.483 4.351 1.300 1.00 97.25 617 SER A C 1
ATOM 4683 O O . SER A 1 617 ? 13.637 5.167 0.916 1.00 97.25 617 SER A O 1
ATOM 4685 N N . PRO A 1 618 ? 15.614 4.162 0.585 1.00 97.31 618 PRO A N 1
ATOM 4686 C CA . PRO A 1 618 ? 15.827 4.810 -0.711 1.00 97.31 618 PRO A CA 1
ATOM 4687 C C . PRO A 1 618 ? 14.724 4.493 -1.729 1.00 97.31 618 PRO A C 1
ATOM 4689 O O . PRO A 1 618 ? 14.425 5.316 -2.594 1.00 97.31 618 PRO A O 1
ATOM 4692 N N . ARG A 1 619 ? 14.126 3.296 -1.633 1.00 97.44 619 ARG A N 1
ATOM 4693 C CA . ARG A 1 619 ? 13.043 2.858 -2.513 1.00 97.44 619 ARG A CA 1
ATOM 4694 C C . ARG A 1 619 ? 11.743 3.583 -2.195 1.00 97.44 619 ARG A C 1
ATOM 4696 O O . ARG A 1 619 ? 11.082 4.031 -3.126 1.00 97.44 619 ARG A O 1
ATOM 4703 N N . ASP A 1 620 ? 11.429 3.770 -0.916 1.00 97.81 620 ASP A N 1
ATOM 4704 C CA . ASP A 1 620 ? 10.234 4.507 -0.495 1.00 97.81 620 ASP A CA 1
ATOM 4705 C C . ASP A 1 620 ? 10.304 5.970 -0.920 1.00 97.81 620 ASP A C 1
ATOM 4707 O O . ASP A 1 620 ? 9.336 6.501 -1.457 1.00 97.81 620 ASP A O 1
ATOM 4711 N N . LEU A 1 621 ? 11.466 6.614 -0.753 1.00 97.81 621 LEU A N 1
ATOM 4712 C CA . LEU A 1 621 ? 11.672 7.984 -1.222 1.00 97.81 621 LEU A CA 1
ATOM 4713 C C . LEU A 1 621 ? 11.479 8.082 -2.744 1.00 97.81 621 LEU A C 1
ATOM 4715 O O . LEU A 1 621 ? 10.732 8.937 -3.217 1.00 97.81 621 LEU A O 1
ATOM 4719 N N . ALA A 1 622 ? 12.091 7.176 -3.514 1.00 98.00 622 ALA A N 1
ATOM 4720 C CA . ALA A 1 622 ? 11.897 7.128 -4.962 1.00 98.00 622 ALA A CA 1
ATOM 4721 C C . ALA A 1 622 ? 10.430 6.865 -5.356 1.00 98.00 622 ALA A C 1
ATOM 4723 O O . ALA A 1 622 ? 9.963 7.401 -6.363 1.00 98.00 622 ALA A O 1
ATOM 4724 N N . ALA A 1 623 ? 9.700 6.062 -4.578 1.00 97.75 623 ALA A N 1
ATOM 4725 C CA . ALA A 1 623 ? 8.293 5.769 -4.816 1.00 97.75 623 ALA A CA 1
ATOM 4726 C C . ALA A 1 623 ? 7.406 6.989 -4.526 1.00 97.75 623 ALA A C 1
ATOM 4728 O O . ALA A 1 623 ? 6.602 7.357 -5.381 1.00 97.75 623 ALA A O 1
ATOM 4729 N N . LEU A 1 624 ? 7.595 7.653 -3.376 1.00 97.44 624 LEU A N 1
ATOM 4730 C CA . LEU A 1 624 ? 6.866 8.865 -2.976 1.00 97.44 624 LEU A CA 1
ATOM 4731 C C . LEU A 1 624 ? 7.075 10.021 -3.961 1.00 97.44 624 LEU A C 1
ATOM 4733 O O . LEU A 1 624 ? 6.118 10.733 -4.260 1.00 97.44 624 LEU A O 1
ATOM 4737 N N . LEU A 1 625 ? 8.282 10.159 -4.525 1.00 97.25 625 LEU A N 1
ATOM 4738 C CA . LEU A 1 625 ? 8.562 11.112 -5.608 1.00 97.25 625 LEU A CA 1
ATOM 4739 C C . LEU A 1 625 ? 7.641 10.915 -6.820 1.00 97.25 625 LEU A C 1
ATOM 4741 O O . LEU A 1 625 ? 7.328 11.879 -7.510 1.00 97.25 625 LEU A O 1
ATOM 4745 N N . GLY A 1 626 ? 7.171 9.690 -7.068 1.00 96.62 626 GLY A N 1
ATOM 4746 C CA . GLY A 1 626 ? 6.247 9.391 -8.159 1.00 96.62 626 GLY A CA 1
ATOM 4747 C C . GLY A 1 626 ? 4.902 10.112 -8.054 1.00 96.62 626 GLY A C 1
ATOM 4748 O O . GLY A 1 626 ? 4.234 10.270 -9.070 1.00 96.62 626 GLY A O 1
ATOM 4749 N N . ALA A 1 627 ? 4.522 10.641 -6.882 1.00 96.62 627 ALA A N 1
ATOM 4750 C CA . ALA A 1 627 ? 3.354 11.519 -6.764 1.00 96.62 627 ALA A CA 1
ATOM 4751 C C . ALA A 1 627 ? 3.446 12.754 -7.685 1.00 96.62 627 ALA A C 1
ATOM 4753 O O . ALA A 1 627 ? 2.416 13.318 -8.058 1.00 96.62 627 ALA A O 1
ATOM 4754 N N . HIS A 1 628 ? 4.658 13.146 -8.103 1.00 96.56 628 HIS A N 1
ATOM 4755 C CA . HIS A 1 628 ? 4.868 14.207 -9.088 1.00 96.56 628 HIS A CA 1
ATOM 4756 C C . HIS A 1 628 ? 4.340 13.862 -10.494 1.00 96.56 628 HIS A C 1
ATOM 4758 O O . HIS A 1 628 ? 4.137 14.771 -11.295 1.00 96.56 628 HIS A O 1
ATOM 4764 N N . SER A 1 629 ? 3.991 12.600 -10.781 1.00 95.06 629 SER A N 1
ATOM 4765 C CA . SER A 1 629 ? 3.238 12.247 -11.998 1.00 95.06 629 SER A CA 1
ATOM 4766 C C . SER A 1 629 ? 1.861 12.921 -12.056 1.00 95.06 629 SER A C 1
ATOM 4768 O O . SER A 1 629 ? 1.303 13.158 -13.117 1.00 95.06 629 SER A O 1
ATOM 4770 N N . THR A 1 630 ? 1.329 13.347 -10.908 1.00 92.69 630 THR A N 1
ATOM 4771 C CA . THR A 1 630 ? 0.089 14.124 -10.843 1.00 92.69 630 THR A CA 1
ATOM 4772 C C . THR A 1 630 ? 0.310 15.503 -10.230 1.00 92.69 630 THR A C 1
ATOM 4774 O O . THR A 1 630 ? -0.522 15.985 -9.469 1.00 92.69 630 THR A O 1
ATOM 4777 N N . SER A 1 631 ? 1.415 16.197 -10.533 1.00 92.50 631 SER A N 1
ATOM 4778 C CA . SER A 1 631 ? 1.685 17.534 -9.974 1.00 92.50 631 SER A CA 1
ATOM 4779 C C . SER A 1 631 ? 1.788 18.657 -11.009 1.00 92.50 631 SER A C 1
ATOM 4781 O O . SER A 1 631 ? 2.021 18.445 -12.197 1.00 92.50 631 SER A O 1
ATOM 4783 N N . LYS A 1 632 ? 1.573 19.892 -10.527 1.00 92.06 632 LYS A N 1
ATOM 4784 C CA . LYS A 1 632 ? 1.796 21.144 -11.266 1.00 92.06 632 LYS A CA 1
ATOM 4785 C C . LYS A 1 632 ? 2.484 22.171 -10.373 1.00 92.06 632 LYS A C 1
ATOM 4787 O O . LYS A 1 632 ? 1.994 22.488 -9.284 1.00 92.06 632 LYS A O 1
ATOM 4792 N N . ALA A 1 633 ? 3.562 22.770 -10.863 1.00 92.06 633 ALA A N 1
ATOM 4793 C CA . ALA A 1 633 ? 4.288 23.818 -10.163 1.00 92.06 633 ALA A CA 1
ATOM 4794 C C . ALA A 1 633 ? 3.594 25.175 -10.355 1.00 92.06 633 ALA A C 1
ATOM 4796 O O . ALA A 1 633 ? 3.555 25.724 -11.450 1.00 92.06 633 ALA A O 1
ATOM 4797 N N . ASN A 1 634 ? 3.042 25.745 -9.282 1.00 88.44 634 ASN A N 1
ATOM 4798 C CA . ASN A 1 634 ? 2.286 27.006 -9.347 1.00 88.44 634 ASN A CA 1
ATOM 4799 C C . ASN A 1 634 ? 3.012 28.223 -8.750 1.00 88.44 634 ASN A C 1
ATOM 4801 O O . ASN A 1 634 ? 2.606 29.355 -9.005 1.00 88.44 634 ASN A O 1
ATOM 4805 N N . PHE A 1 635 ? 4.060 28.000 -7.954 1.00 86.25 635 PHE A N 1
ATOM 4806 C CA . PHE A 1 635 ? 4.709 29.034 -7.133 1.00 86.25 635 PHE A CA 1
ATOM 4807 C C . PHE A 1 635 ? 6.231 29.083 -7.324 1.00 86.25 635 PHE A C 1
ATOM 4809 O O . PHE A 1 635 ? 6.942 29.618 -6.486 1.00 86.25 635 PHE A O 1
ATOM 4816 N N . GLN A 1 636 ? 6.729 28.539 -8.439 1.00 89.25 636 GLN A N 1
ATOM 4817 C CA . GLN A 1 636 ? 8.163 28.391 -8.715 1.00 89.25 636 GLN A CA 1
ATOM 4818 C C . GLN A 1 636 ? 8.657 29.300 -9.850 1.00 89.25 636 GLN A C 1
ATOM 4820 O O . GLN A 1 636 ? 9.710 29.067 -10.435 1.00 89.25 636 GLN A O 1
ATOM 4825 N N . THR A 1 637 ? 7.929 30.385 -10.133 1.00 88.25 637 THR A N 1
ATOM 4826 C CA . THR A 1 637 ? 8.303 31.372 -11.161 1.00 88.25 637 THR A CA 1
ATOM 4827 C C . THR A 1 637 ? 9.623 32.068 -10.850 1.00 88.25 637 THR A C 1
ATOM 4829 O O . THR A 1 637 ? 10.375 32.375 -11.768 1.00 88.25 637 THR A O 1
ATOM 4832 N N . ALA A 1 638 ? 9.935 32.271 -9.565 1.00 87.88 638 ALA A N 1
ATOM 4833 C CA . ALA A 1 638 ? 11.231 32.793 -9.126 1.00 87.88 638 ALA A CA 1
ATOM 4834 C C . ALA A 1 638 ? 12.396 31.835 -9.443 1.00 87.88 638 ALA A C 1
ATOM 4836 O O . ALA A 1 638 ? 13.521 32.286 -9.621 1.00 87.88 638 ALA A O 1
ATOM 4837 N N . ASN A 1 639 ? 12.104 30.537 -9.574 1.00 88.31 639 ASN A N 1
ATOM 4838 C CA . ASN A 1 639 ? 13.054 29.475 -9.904 1.00 88.31 639 ASN A CA 1
ATOM 4839 C C . ASN A 1 639 ? 13.013 29.101 -11.399 1.00 88.31 639 ASN A C 1
ATOM 4841 O O . ASN A 1 639 ? 13.494 28.045 -11.795 1.00 88.31 639 ASN A O 1
ATOM 4845 N N . GLY A 1 640 ? 12.415 29.949 -12.245 1.00 87.81 640 GLY A N 1
ATOM 4846 C CA . GLY A 1 640 ? 12.384 29.757 -13.698 1.00 87.81 640 GLY A CA 1
ATOM 4847 C C . GLY A 1 640 ? 11.297 28.810 -14.217 1.00 87.81 640 GLY A C 1
ATOM 4848 O O . GLY A 1 640 ? 11.261 28.553 -15.418 1.00 87.81 640 GLY A O 1
ATOM 4849 N N . LEU A 1 641 ? 10.387 28.324 -13.363 1.00 90.94 641 LEU A N 1
ATOM 4850 C CA . LEU A 1 641 ? 9.273 27.469 -13.785 1.00 90.94 641 LEU A CA 1
ATOM 4851 C C . LEU A 1 641 ? 7.976 28.272 -13.992 1.00 90.94 641 LEU A C 1
ATOM 4853 O O . LEU A 1 641 ? 7.502 28.922 -13.053 1.00 90.94 641 LEU A O 1
ATOM 4857 N N . PRO A 1 642 ? 7.349 28.214 -15.184 1.00 91.69 642 PRO A N 1
ATOM 4858 C CA . PRO A 1 642 ? 6.056 28.845 -15.428 1.00 91.69 642 PRO A CA 1
ATOM 4859 C C . PRO A 1 642 ? 4.970 28.350 -14.469 1.00 91.69 642 PRO A C 1
ATOM 4861 O O . PRO A 1 642 ? 4.923 27.179 -14.096 1.00 91.69 642 PRO A O 1
ATOM 4864 N N . LYS A 1 643 ? 4.041 29.235 -14.099 1.00 92.44 643 LYS A N 1
ATOM 4865 C CA . LYS A 1 643 ? 2.900 28.858 -13.261 1.00 92.44 643 LYS A CA 1
ATOM 4866 C C . LYS A 1 643 ? 2.024 27.825 -13.978 1.00 92.44 643 LYS A C 1
ATOM 4868 O O . LYS A 1 643 ? 1.558 28.068 -15.086 1.00 92.44 643 LYS A O 1
ATOM 4873 N N . GLY A 1 644 ? 1.745 26.722 -13.292 1.00 90.06 644 GLY A N 1
ATOM 4874 C CA . GLY A 1 644 ? 0.902 25.630 -13.768 1.00 90.06 644 GLY A CA 1
ATOM 4875 C C . GLY A 1 644 ? 1.650 24.569 -14.575 1.00 90.06 644 GLY A C 1
ATOM 4876 O O . GLY A 1 644 ? 0.991 23.658 -15.074 1.00 90.06 644 GLY A O 1
ATOM 4877 N N . ILE A 1 645 ? 2.981 24.660 -14.696 1.00 93.69 645 ILE A N 1
ATOM 4878 C CA . ILE A 1 645 ? 3.764 23.692 -15.470 1.00 93.69 645 ILE A CA 1
ATOM 4879 C C . ILE A 1 645 ? 3.767 22.313 -14.778 1.00 93.69 645 ILE A C 1
ATOM 4881 O O . ILE A 1 645 ? 4.081 22.238 -13.582 1.00 93.69 645 ILE A O 1
ATOM 4885 N N . PRO A 1 646 ? 3.382 21.230 -15.474 1.00 95.12 646 PRO A N 1
ATOM 4886 C CA . PRO A 1 646 ? 3.375 19.888 -14.903 1.00 95.12 646 PRO A CA 1
ATOM 4887 C C . PRO A 1 646 ? 4.786 19.296 -14.816 1.00 95.12 646 PRO A C 1
ATOM 4889 O O . PRO A 1 646 ? 5.714 19.803 -15.445 1.00 95.12 646 PRO A O 1
ATOM 4892 N N . GLN A 1 647 ? 4.958 18.244 -14.016 1.00 95.06 647 GLN A N 1
ATOM 4893 C CA . GLN A 1 647 ? 6.243 17.539 -13.873 1.00 95.06 647 GLN A CA 1
ATOM 4894 C C . GLN A 1 647 ? 6.398 16.391 -14.887 1.00 95.06 647 GLN A C 1
ATOM 4896 O O . GLN A 1 647 ? 7.515 15.935 -15.126 1.00 95.06 647 GLN A O 1
ATOM 4901 N N . ASP A 1 648 ? 5.306 15.988 -15.537 1.00 95.25 648 ASP A N 1
ATOM 4902 C CA . ASP A 1 648 ? 5.283 15.091 -16.689 1.00 95.25 648 ASP A CA 1
ATOM 4903 C C . ASP A 1 648 ? 4.234 15.546 -17.727 1.00 95.25 648 ASP A C 1
ATOM 4905 O O . ASP A 1 648 ? 3.539 16.552 -17.557 1.00 95.25 648 ASP A O 1
ATOM 4909 N N . THR A 1 649 ? 4.133 14.835 -18.848 1.00 93.94 649 THR A N 1
ATOM 4910 C CA . THR A 1 649 ? 3.156 15.135 -19.907 1.00 93.94 649 THR A CA 1
ATOM 4911 C C . THR A 1 649 ? 1.732 14.679 -19.585 1.00 93.94 649 THR A C 1
ATOM 4913 O O . THR A 1 649 ? 0.805 15.010 -20.326 1.00 93.94 649 THR A O 1
ATOM 4916 N N . THR A 1 650 ? 1.544 13.892 -18.528 1.00 91.94 650 THR A N 1
ATOM 4917 C CA . THR A 1 650 ? 0.287 13.231 -18.165 1.00 91.94 650 THR A CA 1
ATOM 4918 C C . THR A 1 650 ? -0.154 13.597 -16.740 1.00 91.94 650 THR A C 1
ATOM 4920 O O . THR A 1 650 ? -0.597 12.723 -16.004 1.00 91.94 650 THR A O 1
ATOM 4923 N N . PRO A 1 651 ? -0.237 14.897 -16.365 1.00 89.00 651 PRO A N 1
ATOM 4924 C CA . PRO A 1 651 ? -0.476 15.327 -14.978 1.00 89.00 651 PRO A CA 1
ATOM 4925 C C . PRO A 1 651 ? -1.848 14.937 -14.405 1.00 89.00 651 PRO A C 1
ATOM 4927 O O . PRO A 1 651 ? -2.157 15.246 -13.250 1.00 89.00 651 PRO A O 1
ATOM 4930 N N . GLY A 1 652 ? -2.717 14.361 -15.238 1.00 87.25 652 GLY A N 1
ATOM 4931 C CA . GLY A 1 652 ? -4.026 13.832 -14.876 1.00 87.25 652 GLY A CA 1
ATOM 4932 C C . GLY A 1 652 ? -4.062 12.316 -14.684 1.00 87.25 652 GLY A C 1
ATOM 4933 O O . GLY A 1 652 ? -5.131 11.814 -14.365 1.00 87.25 652 GLY A O 1
ATOM 4934 N N . ALA A 1 653 ? -2.955 11.600 -14.891 1.00 88.19 653 ALA A N 1
ATOM 4935 C CA . ALA A 1 653 ? -2.842 10.153 -14.758 1.00 88.19 653 ALA A CA 1
ATOM 4936 C C . ALA A 1 653 ? -1.821 9.802 -13.674 1.00 88.19 653 ALA A C 1
ATOM 4938 O O . ALA A 1 653 ? -0.785 10.438 -13.552 1.00 88.19 653 ALA A O 1
ATOM 4939 N N . TRP A 1 654 ? -2.131 8.794 -12.868 1.00 92.06 654 TRP A N 1
ATOM 4940 C CA . TRP A 1 654 ? -1.228 8.247 -11.867 1.00 92.06 654 TRP A CA 1
ATOM 4941 C C . TRP A 1 654 ? -0.359 7.175 -12.531 1.00 92.06 654 TRP A C 1
ATOM 4943 O O . TRP A 1 654 ? -0.669 5.979 -12.477 1.00 92.06 654 TRP A O 1
ATOM 4953 N N . ASP A 1 655 ? 0.701 7.602 -13.219 1.00 93.88 655 ASP A N 1
ATOM 4954 C CA . ASP A 1 655 ? 1.522 6.736 -14.064 1.00 93.88 655 ASP A CA 1
ATOM 4955 C C . ASP A 1 655 ? 3.041 6.878 -13.820 1.00 93.88 655 ASP A C 1
ATOM 4957 O O . ASP A 1 655 ? 3.507 7.586 -12.929 1.00 93.88 655 ASP A O 1
ATOM 4961 N N . VAL A 1 656 ? 3.838 6.124 -14.581 1.00 96.19 656 VAL A N 1
ATOM 4962 C CA . VAL A 1 656 ? 5.308 6.115 -14.478 1.00 96.19 656 VAL A CA 1
ATOM 4963 C C . VAL A 1 656 ? 6.016 6.981 -15.532 1.00 96.19 656 VAL A C 1
ATOM 4965 O O . VAL A 1 656 ? 7.237 6.874 -15.685 1.00 96.19 656 VAL A O 1
ATOM 4968 N N . GLN A 1 657 ? 5.301 7.838 -16.273 1.00 95.06 657 GLN A N 1
ATOM 4969 C CA . GLN A 1 657 ? 5.907 8.721 -17.281 1.00 95.06 657 GLN A CA 1
ATOM 4970 C C . GLN A 1 657 ? 6.879 9.710 -16.650 1.00 95.06 657 GLN A C 1
ATOM 4972 O O . GLN A 1 657 ? 7.976 9.908 -17.183 1.00 95.06 657 GLN A O 1
ATOM 4977 N N . TYR A 1 658 ? 6.527 10.245 -15.480 1.00 96.88 658 TYR A N 1
ATOM 4978 C CA . TYR A 1 658 ? 7.388 11.100 -14.666 1.00 96.88 658 TYR A CA 1
ATOM 4979 C C . TYR A 1 658 ? 8.824 10.569 -14.533 1.00 96.88 658 TYR A C 1
ATOM 4981 O O . TYR A 1 658 ? 9.783 11.311 -14.762 1.00 96.88 658 TYR A O 1
ATOM 4989 N N . TYR A 1 659 ? 9.007 9.274 -14.252 1.00 97.56 659 TYR A N 1
ATOM 4990 C CA . TYR A 1 659 ? 10.340 8.692 -14.061 1.00 97.56 659 TYR A CA 1
ATOM 4991 C C . TYR A 1 659 ? 11.206 8.787 -15.323 1.00 97.56 659 TYR A C 1
ATOM 4993 O O . TYR A 1 659 ? 12.375 9.171 -15.259 1.00 97.56 659 TYR A O 1
ATOM 5001 N N . ASN A 1 660 ? 10.644 8.467 -16.491 1.00 95.56 660 ASN A N 1
ATOM 5002 C CA . ASN A 1 660 ? 11.382 8.551 -17.750 1.00 95.56 660 ASN A CA 1
ATOM 5003 C C . ASN A 1 660 ? 11.638 10.011 -18.152 1.00 95.56 660 ASN A C 1
ATOM 5005 O O . ASN A 1 660 ? 12.742 10.374 -18.555 1.00 95.56 660 ASN A O 1
ATOM 5009 N N . GLN A 1 661 ? 10.627 10.864 -17.999 1.00 95.81 661 GLN A N 1
ATOM 5010 C CA . GLN A 1 661 ? 10.679 12.262 -18.422 1.00 95.81 661 GLN A CA 1
ATOM 5011 C C . GLN A 1 661 ? 11.542 13.142 -17.513 1.00 95.81 661 GLN A C 1
ATOM 5013 O O . GLN A 1 661 ? 12.078 14.156 -17.959 1.00 95.81 661 GLN A O 1
ATOM 5018 N N . THR A 1 662 ? 11.785 12.715 -16.274 1.00 95.75 662 THR A N 1
ATOM 5019 C CA . THR A 1 662 ? 12.803 13.335 -15.419 1.00 95.75 662 THR A CA 1
ATOM 5020 C C . THR A 1 662 ? 14.199 13.188 -16.037 1.00 95.75 662 THR A C 1
ATOM 5022 O O . THR A 1 662 ? 14.964 14.158 -16.056 1.00 95.75 662 THR A O 1
ATOM 5025 N N . TYR A 1 663 ? 14.520 12.023 -16.619 1.00 93.56 663 TYR A N 1
ATOM 5026 C CA . TYR A 1 663 ? 15.784 11.802 -17.334 1.00 93.56 663 TYR A CA 1
ATOM 5027 C C . TYR A 1 663 ? 15.811 12.465 -18.710 1.00 93.56 663 TYR A C 1
ATOM 5029 O O . TYR A 1 663 ? 16.795 13.116 -19.067 1.00 93.56 663 TYR A O 1
ATOM 5037 N N . LEU A 1 664 ? 14.749 12.262 -19.485 1.00 92.62 664 LEU A N 1
ATOM 5038 C CA . LEU A 1 664 ? 14.642 12.662 -20.882 1.00 92.62 664 LEU A CA 1
ATOM 5039 C C . LEU A 1 664 ? 13.392 13.531 -21.058 1.00 92.62 664 LEU A C 1
ATOM 5041 O O . LEU A 1 664 ? 12.365 13.039 -21.532 1.00 92.62 664 LEU A O 1
ATOM 5045 N N . PRO A 1 665 ? 13.452 14.813 -20.655 1.00 92.88 665 PRO A N 1
ATOM 5046 C CA . PRO A 1 665 ? 12.317 15.709 -20.795 1.00 92.88 665 PRO A CA 1
ATOM 5047 C C . PRO A 1 665 ? 12.032 15.978 -22.282 1.00 92.88 665 PRO A C 1
ATOM 5049 O O . PRO A 1 665 ? 12.972 16.092 -23.078 1.00 92.88 665 PRO A O 1
ATOM 5052 N N . PRO A 1 666 ? 10.757 16.134 -22.672 1.00 91.50 666 PRO A N 1
ATOM 5053 C CA . PRO A 1 666 ? 10.392 16.626 -23.993 1.00 91.50 666 PRO A CA 1
ATOM 5054 C C . PRO A 1 666 ? 11.068 17.969 -24.320 1.00 91.50 666 PRO A C 1
ATOM 5056 O O . PRO A 1 666 ? 11.143 18.873 -23.488 1.00 91.50 666 PRO A O 1
ATOM 5059 N N . ALA A 1 667 ? 11.549 18.116 -25.557 1.00 89.19 667 ALA A N 1
ATOM 5060 C CA . ALA A 1 667 ? 12.247 19.326 -26.009 1.00 89.19 667 ALA A CA 1
ATOM 5061 C C . ALA A 1 667 ? 11.320 20.540 -26.225 1.00 89.19 667 ALA A C 1
ATOM 5063 O O . ALA A 1 667 ? 11.798 21.641 -26.486 1.00 89.19 667 ALA A O 1
ATOM 5064 N N . ASP A 1 668 ? 10.004 20.346 -26.135 1.00 89.12 668 ASP A N 1
ATOM 5065 C CA . ASP A 1 668 ? 8.977 21.373 -26.337 1.00 89.12 668 ASP A CA 1
ATOM 5066 C C . ASP A 1 668 ? 8.735 22.257 -25.100 1.00 89.12 668 ASP A C 1
ATOM 5068 O O . ASP A 1 668 ? 7.974 23.222 -25.174 1.00 89.12 668 ASP A O 1
ATOM 5072 N N . GLY A 1 669 ? 9.382 21.952 -23.968 1.00 86.00 669 GLY A N 1
ATOM 5073 C CA . GLY A 1 669 ? 9.204 22.687 -22.715 1.00 86.00 669 GLY A CA 1
ATOM 5074 C C . GLY A 1 669 ? 7.839 22.461 -22.059 1.00 86.00 669 GLY A C 1
ATOM 5075 O O . GLY A 1 669 ? 7.419 23.275 -21.238 1.00 86.00 669 GLY A O 1
ATOM 5076 N N . SER A 1 670 ? 7.143 21.375 -22.412 1.00 89.88 670 SER A N 1
ATOM 5077 C CA . SER A 1 670 ? 5.829 21.022 -21.856 1.00 89.88 670 SER A CA 1
ATOM 5078 C C . SER A 1 670 ? 5.858 20.655 -20.369 1.00 89.88 670 SER A C 1
ATOM 5080 O O . SER A 1 670 ? 4.817 20.723 -19.715 1.00 89.88 670 SER A O 1
ATOM 5082 N N . ILE A 1 671 ? 7.032 20.313 -19.825 1.00 94.56 671 ILE A N 1
ATOM 5083 C CA . ILE A 1 671 ? 7.213 19.894 -18.430 1.00 94.56 671 ILE A CA 1
ATOM 5084 C C . ILE A 1 671 ? 8.273 20.737 -17.712 1.00 94.56 671 ILE A C 1
ATOM 5086 O O . ILE A 1 671 ? 9.242 21.205 -18.313 1.00 94.56 671 ILE A O 1
ATOM 5090 N N . GLY A 1 672 ? 8.108 20.896 -16.401 1.00 93.75 672 GLY A N 1
ATOM 5091 C CA . GLY A 1 672 ? 9.031 21.584 -15.507 1.00 93.75 672 GLY A CA 1
ATOM 5092 C C . GLY A 1 672 ? 9.587 20.619 -14.469 1.00 93.75 672 GLY A C 1
ATOM 5093 O O . GLY A 1 672 ? 8.821 19.943 -13.787 1.00 93.75 672 GLY A O 1
ATOM 5094 N N . ARG A 1 673 ? 10.912 20.580 -14.325 1.00 94.06 673 ARG A N 1
ATOM 5095 C CA . ARG A 1 673 ? 11.608 19.709 -13.367 1.00 94.06 673 ARG A CA 1
ATOM 5096 C C . ARG A 1 673 ? 12.114 20.522 -12.181 1.00 94.06 673 ARG A C 1
ATOM 5098 O O . ARG A 1 673 ? 12.584 21.643 -12.371 1.00 94.06 673 ARG A O 1
ATOM 5105 N N . PHE A 1 674 ? 12.031 19.951 -10.985 1.00 95.38 674 PHE A N 1
ATOM 5106 C CA . PHE A 1 674 ? 12.661 20.507 -9.789 1.00 95.38 674 PHE A CA 1
ATOM 5107 C C . PHE A 1 674 ? 14.125 20.062 -9.696 1.00 95.38 674 PHE A C 1
ATOM 5109 O O . PHE A 1 674 ? 14.464 18.957 -10.128 1.00 95.38 674 PHE A O 1
ATOM 5116 N N . ASP A 1 675 ? 14.987 20.895 -9.106 1.00 95.69 675 ASP A N 1
ATOM 5117 C CA . ASP A 1 675 ? 16.397 20.540 -8.898 1.00 95.69 675 ASP A CA 1
ATOM 5118 C C . ASP A 1 675 ? 16.511 19.307 -7.990 1.00 95.69 675 ASP A C 1
ATOM 5120 O O . ASP A 1 675 ? 17.306 18.407 -8.264 1.00 95.69 675 ASP A O 1
ATOM 5124 N N . SER A 1 676 ? 15.650 19.214 -6.969 1.00 96.62 676 SER A N 1
ATOM 5125 C CA . SER A 1 676 ? 15.540 18.042 -6.094 1.00 96.62 676 SER A CA 1
ATOM 5126 C C . SER A 1 676 ? 15.280 16.749 -6.860 1.00 96.62 676 SER A C 1
ATOM 5128 O O . SER A 1 676 ? 15.929 15.737 -6.602 1.00 96.62 676 SER A O 1
ATOM 5130 N N . ASP A 1 677 ? 14.362 16.775 -7.825 1.00 97.12 677 ASP A N 1
ATOM 5131 C CA . ASP A 1 677 ? 13.956 15.589 -8.584 1.00 97.12 677 ASP A CA 1
ATOM 5132 C C . ASP A 1 677 ? 15.098 15.132 -9.499 1.00 97.12 677 ASP A C 1
ATOM 5134 O O . ASP A 1 677 ? 15.416 13.943 -9.577 1.00 97.12 677 ASP A O 1
ATOM 5138 N N . ILE A 1 678 ? 15.790 16.088 -10.126 1.00 96.31 678 ILE A N 1
ATOM 5139 C CA . ILE A 1 678 ? 16.986 15.824 -10.933 1.00 96.31 678 ILE A CA 1
ATOM 5140 C C . ILE A 1 678 ? 18.085 15.203 -10.060 1.00 96.31 678 ILE A C 1
ATOM 5142 O O . ILE A 1 678 ? 18.642 14.165 -10.424 1.00 96.31 678 ILE A O 1
ATOM 5146 N N . ASN A 1 679 ? 18.359 15.786 -8.892 1.00 96.62 679 ASN A N 1
ATOM 5147 C CA . ASN A 1 679 ? 19.395 15.313 -7.975 1.00 96.62 679 ASN A CA 1
ATOM 5148 C C . ASN A 1 679 ? 19.088 13.912 -7.420 1.00 96.62 679 ASN A C 1
ATOM 5150 O O . ASN A 1 679 ? 19.974 13.055 -7.381 1.00 96.62 679 ASN A O 1
ATOM 5154 N N . LEU A 1 680 ? 17.835 13.651 -7.037 1.00 97.12 680 LEU A N 1
ATOM 5155 C CA . LEU A 1 680 ? 17.391 12.357 -6.510 1.00 97.12 680 LEU A CA 1
ATOM 5156 C C . LEU A 1 680 ? 17.328 11.268 -7.585 1.00 97.12 680 LEU A C 1
ATOM 5158 O O . LEU A 1 680 ? 17.584 10.103 -7.284 1.00 97.12 680 LEU A O 1
ATOM 5162 N N . SER A 1 681 ? 17.048 11.630 -8.840 1.00 96.75 681 SER A N 1
ATOM 5163 C CA . SER A 1 681 ? 17.004 10.679 -9.958 1.00 96.75 681 SER A CA 1
ATOM 5164 C C . SER A 1 681 ? 18.386 10.195 -10.417 1.00 96.75 681 SER A C 1
ATOM 5166 O O . SER A 1 681 ? 18.471 9.229 -11.182 1.00 96.75 681 SER A O 1
ATOM 5168 N N . ASN A 1 682 ? 19.482 10.820 -9.969 1.00 96.06 682 ASN A N 1
ATOM 5169 C CA . ASN A 1 682 ? 20.832 10.506 -10.437 1.00 96.06 682 ASN A CA 1
ATOM 5170 C C . ASN A 1 682 ? 21.185 9.016 -10.256 1.00 96.06 682 ASN A C 1
ATOM 5172 O O . ASN A 1 682 ? 21.384 8.535 -9.146 1.00 96.06 682 ASN A O 1
ATOM 5176 N N . LYS A 1 683 ? 21.359 8.289 -11.367 1.00 94.06 683 LYS A N 1
ATOM 5177 C CA . LYS A 1 683 ? 21.566 6.828 -11.392 1.00 94.06 683 LYS A CA 1
ATOM 5178 C C . LYS A 1 683 ? 22.786 6.333 -10.601 1.00 94.06 683 LYS A C 1
ATOM 5180 O O . LYS A 1 683 ? 22.871 5.140 -10.317 1.00 94.06 683 LYS A O 1
ATOM 5185 N N . SER A 1 684 ? 23.739 7.204 -10.260 1.00 94.06 684 SER A N 1
ATOM 5186 C CA . SER A 1 684 ? 24.880 6.826 -9.420 1.00 94.06 684 SER A CA 1
ATOM 5187 C C . SER A 1 684 ? 24.539 6.727 -7.929 1.00 94.06 684 SER A C 1
ATOM 5189 O O . SER A 1 684 ? 25.270 6.065 -7.193 1.00 94.06 684 SER A O 1
ATOM 5191 N N . THR A 1 685 ? 23.460 7.366 -7.472 1.00 95.56 685 THR A N 1
ATOM 5192 C CA . THR A 1 685 ? 23.073 7.423 -6.056 1.00 95.56 685 THR A CA 1
ATOM 5193 C C . THR A 1 685 ? 22.190 6.239 -5.651 1.00 95.56 685 THR A C 1
ATOM 5195 O O . THR A 1 685 ? 21.718 5.464 -6.487 1.00 95.56 685 THR A O 1
ATOM 5198 N N . THR A 1 686 ? 21.983 6.051 -4.346 1.00 94.38 686 THR A N 1
ATOM 5199 C CA . THR A 1 686 ? 21.138 4.971 -3.811 1.00 94.38 686 THR A CA 1
ATOM 5200 C C . THR A 1 686 ? 19.674 5.150 -4.206 1.00 94.38 686 THR A C 1
ATOM 5202 O O . THR A 1 686 ? 19.055 4.188 -4.661 1.00 94.38 686 THR A O 1
ATOM 5205 N N . VAL A 1 687 ? 19.141 6.371 -4.097 1.00 96.50 687 VAL A N 1
ATOM 5206 C CA . VAL A 1 687 ? 17.761 6.690 -4.494 1.00 96.50 687 VAL A CA 1
ATOM 5207 C C . VAL A 1 687 ? 17.613 6.618 -6.010 1.00 96.50 687 VAL A C 1
ATOM 5209 O O . VAL A 1 687 ? 16.667 6.005 -6.495 1.00 96.50 687 VAL A O 1
ATOM 5212 N N . GLY A 1 688 ? 18.573 7.140 -6.779 1.00 96.56 688 GLY A N 1
ATOM 5213 C CA . GLY A 1 688 ? 18.467 7.171 -8.238 1.00 96.56 688 GLY A CA 1
ATOM 5214 C C . GLY A 1 688 ? 18.495 5.789 -8.895 1.00 96.56 688 GLY A C 1
ATOM 5215 O O . GLY A 1 688 ? 17.841 5.579 -9.917 1.00 96.56 688 GLY A O 1
ATOM 5216 N N . LYS A 1 689 ? 19.163 4.799 -8.283 1.00 96.31 689 LYS A N 1
ATOM 5217 C CA . LYS A 1 689 ? 19.044 3.388 -8.697 1.00 96.31 689 LYS A CA 1
ATOM 5218 C C . LYS A 1 689 ? 17.607 2.883 -8.555 1.00 96.31 689 LYS A C 1
ATOM 5220 O O . LYS A 1 689 ? 17.077 2.302 -9.501 1.00 96.31 689 LYS A O 1
ATOM 5225 N N . GLN A 1 690 ? 16.960 3.153 -7.421 1.00 97.44 690 GLN A N 1
ATOM 5226 C CA . GLN A 1 690 ? 15.562 2.769 -7.192 1.00 97.44 690 GLN A CA 1
ATOM 5227 C C . GLN A 1 690 ? 14.608 3.551 -8.103 1.00 97.44 690 GLN A C 1
ATOM 5229 O O . GLN A 1 690 ? 13.727 2.953 -8.714 1.00 97.44 690 GLN A O 1
ATOM 5234 N N . PHE A 1 691 ? 14.848 4.850 -8.292 1.00 97.75 691 PHE A N 1
ATOM 5235 C CA . PHE A 1 691 ? 14.110 5.706 -9.221 1.00 97.75 691 PHE A CA 1
ATOM 5236 C C . PHE A 1 691 ? 14.125 5.135 -10.645 1.00 97.75 691 PHE A C 1
ATOM 5238 O O . PHE A 1 691 ? 13.085 5.023 -11.290 1.00 97.75 691 PHE A O 1
ATOM 5245 N N . SER A 1 692 ? 15.290 4.681 -11.117 1.00 96.94 692 SER A N 1
ATOM 5246 C CA . SER A 1 692 ? 15.411 4.065 -12.441 1.00 96.94 692 SER A CA 1
ATOM 5247 C C . SER A 1 692 ? 14.645 2.744 -12.579 1.00 96.94 692 SER A C 1
ATOM 5249 O O . SER A 1 692 ? 14.214 2.416 -13.681 1.00 96.94 692 SER A O 1
ATOM 5251 N N . SER A 1 693 ? 14.424 2.016 -11.475 1.00 96.38 693 SER A N 1
ATOM 5252 C CA . SER A 1 693 ? 13.670 0.752 -11.478 1.00 96.38 693 SER A CA 1
ATOM 5253 C C . SER A 1 693 ? 12.171 0.938 -11.727 1.00 96.38 693 SER A C 1
ATOM 5255 O O . SER A 1 693 ? 11.505 -0.002 -12.149 1.00 96.38 693 SER A O 1
ATOM 5257 N N . PHE A 1 694 ? 11.639 2.146 -11.507 1.00 97.38 694 PHE A N 1
ATOM 5258 C CA . PHE A 1 694 ? 10.229 2.459 -11.746 1.00 97.38 694 PHE A CA 1
ATOM 5259 C C . PHE A 1 694 ? 9.932 2.885 -13.189 1.00 97.38 694 PHE A C 1
ATOM 5261 O O . PHE A 1 694 ? 8.767 2.942 -13.584 1.00 97.38 694 PHE A O 1
ATOM 5268 N N . VAL A 1 695 ? 10.959 3.121 -14.013 1.00 96.12 695 VAL A N 1
ATOM 5269 C CA . VAL A 1 695 ? 10.787 3.464 -15.432 1.00 96.12 695 VAL A CA 1
ATOM 5270 C C . VAL A 1 695 ? 10.080 2.317 -16.160 1.00 96.12 695 VAL A C 1
ATOM 5272 O O . VAL A 1 695 ? 10.633 1.233 -16.324 1.00 96.12 695 VAL A O 1
ATOM 5275 N N . GLY A 1 696 ? 8.846 2.564 -16.606 1.00 94.38 696 GLY A N 1
ATOM 5276 C CA . GLY A 1 696 ? 8.017 1.566 -17.292 1.00 94.38 696 GLY A CA 1
ATOM 5277 C C . GLY A 1 696 ? 7.438 0.469 -16.387 1.00 94.38 696 GLY A C 1
ATOM 5278 O O . GLY A 1 696 ? 6.795 -0.446 -16.895 1.00 94.38 696 GLY A O 1
ATOM 5279 N N . ALA A 1 697 ? 7.617 0.551 -15.065 1.00 94.94 697 ALA A N 1
ATOM 5280 C CA . ALA A 1 697 ? 7.215 -0.485 -14.113 1.00 94.94 697 ALA A CA 1
ATOM 5281 C C . ALA A 1 697 ? 6.037 -0.036 -13.223 1.00 94.94 697 ALA A C 1
ATOM 5283 O O . ALA A 1 697 ? 6.175 0.103 -12.007 1.00 94.94 697 ALA A O 1
ATOM 5284 N N . GLN A 1 698 ? 4.856 0.156 -13.828 1.00 94.50 698 GLN A N 1
ATOM 5285 C CA . GLN A 1 698 ? 3.646 0.647 -13.142 1.00 94.50 698 GLN A CA 1
ATOM 5286 C C . GLN A 1 698 ? 3.267 -0.184 -11.907 1.00 94.50 698 GLN A C 1
ATOM 5288 O O . GLN A 1 698 ? 2.947 0.376 -10.863 1.00 94.50 698 GLN A O 1
ATOM 5293 N N . GLY A 1 699 ? 3.297 -1.519 -12.012 1.00 92.62 699 GLY A N 1
ATOM 5294 C CA . GLY A 1 699 ? 2.928 -2.406 -10.903 1.00 92.62 699 GLY A CA 1
ATOM 5295 C C . GLY A 1 699 ? 3.881 -2.281 -9.712 1.00 92.62 699 GLY A C 1
ATOM 5296 O O . GLY A 1 699 ? 3.432 -2.105 -8.580 1.00 92.62 699 GLY A O 1
ATOM 5297 N N . ALA A 1 700 ? 5.190 -2.292 -9.982 1.00 94.06 700 ALA A N 1
ATOM 5298 C CA . ALA A 1 700 ? 6.227 -2.181 -8.957 1.00 94.06 700 ALA A CA 1
ATOM 5299 C C . ALA A 1 700 ? 6.204 -0.814 -8.261 1.00 94.06 700 ALA A C 1
ATOM 5301 O O . ALA A 1 700 ? 6.342 -0.738 -7.036 1.00 94.06 700 ALA A O 1
ATOM 5302 N N . TRP A 1 701 ? 6.004 0.262 -9.030 1.00 96.75 701 TRP A N 1
ATOM 5303 C CA . TRP A 1 701 ? 5.830 1.600 -8.475 1.00 96.75 701 TRP A CA 1
ATOM 5304 C C . TRP A 1 701 ? 4.552 1.702 -7.646 1.00 96.75 701 TRP A C 1
ATOM 5306 O O . TRP A 1 701 ? 4.620 2.136 -6.503 1.00 96.75 701 TRP A O 1
ATOM 5316 N N . GLY A 1 702 ? 3.411 1.248 -8.171 1.00 94.38 702 GLY A N 1
ATOM 5317 C CA . GLY A 1 702 ? 2.130 1.313 -7.469 1.00 94.38 702 GLY A CA 1
ATOM 5318 C C . GLY A 1 702 ? 2.155 0.592 -6.118 1.00 94.38 702 GLY A C 1
ATOM 5319 O O . GLY A 1 702 ? 1.692 1.151 -5.126 1.00 94.38 702 GLY A O 1
ATOM 5320 N N . ALA A 1 703 ? 2.751 -0.604 -6.055 1.00 93.25 703 ALA A N 1
ATOM 5321 C CA . ALA A 1 703 ? 2.945 -1.332 -4.800 1.00 93.25 703 ALA A CA 1
ATOM 5322 C C . ALA A 1 703 ? 3.834 -0.544 -3.821 1.00 93.25 703 ALA A C 1
ATOM 5324 O O . ALA A 1 703 ? 3.418 -0.263 -2.694 1.00 93.25 703 ALA A O 1
ATOM 5325 N N . SER A 1 704 ? 5.006 -0.092 -4.281 1.00 96.25 704 SER A N 1
ATOM 5326 C CA . SER A 1 704 ? 5.968 0.642 -3.442 1.00 96.25 704 SER A CA 1
ATOM 5327 C C . SER A 1 704 ? 5.394 1.975 -2.941 1.00 96.25 704 SER A C 1
ATOM 5329 O O . SER A 1 704 ? 5.540 2.313 -1.770 1.00 96.25 704 SER A O 1
ATOM 5331 N N . PHE A 1 705 ? 4.683 2.715 -3.799 1.00 96.88 705 PHE A N 1
ATOM 5332 C CA . PHE A 1 705 ? 4.020 3.965 -3.431 1.00 96.88 705 PHE A CA 1
ATOM 5333 C C . PHE A 1 705 ? 2.918 3.722 -2.404 1.00 96.88 705 PHE A C 1
ATOM 5335 O O . PHE A 1 705 ? 2.852 4.435 -1.409 1.00 96.88 705 PHE A O 1
ATOM 5342 N N . SER A 1 706 ? 2.068 2.711 -2.612 1.00 94.31 706 SER A N 1
ATOM 5343 C CA . SER A 1 706 ? 0.957 2.425 -1.699 1.00 94.31 706 SER A CA 1
ATOM 5344 C C . SER A 1 706 ? 1.437 2.094 -0.280 1.00 94.31 706 SER A C 1
ATOM 5346 O O . SER A 1 706 ? 0.856 2.588 0.690 1.00 94.31 706 SER A O 1
ATOM 5348 N N . SER A 1 707 ? 2.538 1.341 -0.166 1.00 94.81 707 SER A N 1
ATOM 5349 C CA . SER A 1 707 ? 3.193 1.021 1.106 1.00 94.81 707 SER A CA 1
ATOM 5350 C C . SER A 1 707 ? 3.831 2.262 1.739 1.00 94.81 707 SER A C 1
ATOM 5352 O O . SER A 1 707 ? 3.521 2.615 2.880 1.00 94.81 707 SER A O 1
ATOM 5354 N N . ALA A 1 708 ? 4.637 3.010 0.978 1.00 96.38 708 ALA A N 1
ATOM 5355 C CA . ALA A 1 708 ? 5.292 4.217 1.476 1.00 96.38 708 ALA A CA 1
ATOM 5356 C C . ALA A 1 708 ? 4.284 5.300 1.906 1.00 96.38 708 ALA A C 1
ATOM 5358 O O . ALA A 1 708 ? 4.470 5.950 2.936 1.00 96.38 708 ALA A O 1
ATOM 5359 N N . PHE A 1 709 ? 3.183 5.470 1.168 1.00 95.25 709 PHE A N 1
ATOM 5360 C CA . PHE A 1 709 ? 2.110 6.409 1.499 1.00 95.25 709 PHE A CA 1
ATOM 5361 C C . PHE A 1 709 ? 1.331 5.979 2.751 1.00 95.25 709 PHE A C 1
ATOM 5363 O O . PHE A 1 709 ? 0.988 6.817 3.587 1.00 95.25 709 PHE A O 1
ATOM 5370 N N . GLN A 1 710 ? 1.106 4.675 2.944 1.00 93.44 710 GLN A N 1
ATOM 5371 C CA . GLN A 1 710 ? 0.544 4.158 4.192 1.00 93.44 710 GLN A CA 1
ATOM 5372 C C . GLN A 1 710 ? 1.468 4.471 5.377 1.00 93.44 710 GLN A C 1
ATOM 5374 O O . GLN A 1 710 ? 0.996 4.997 6.388 1.00 93.44 710 GLN A O 1
ATOM 5379 N N . THR A 1 711 ? 2.772 4.213 5.250 1.00 93.06 711 THR A N 1
ATOM 5380 C CA . THR A 1 711 ? 3.770 4.530 6.284 1.00 93.06 711 THR A CA 1
ATOM 5381 C C . THR A 1 711 ? 3.779 6.022 6.603 1.00 93.06 711 THR A C 1
ATOM 5383 O O . THR A 1 711 ? 3.646 6.390 7.774 1.00 93.06 711 THR A O 1
ATOM 5386 N N . LEU A 1 712 ? 3.812 6.871 5.570 1.00 94.38 712 LEU A N 1
ATOM 5387 C CA . LEU A 1 712 ? 3.707 8.328 5.673 1.00 94.38 712 LEU A CA 1
ATOM 5388 C C . LEU A 1 712 ? 2.490 8.740 6.509 1.00 94.38 712 LEU A C 1
ATOM 5390 O O . LEU A 1 712 ? 2.635 9.478 7.477 1.00 94.38 712 LEU A O 1
ATOM 5394 N N . SER A 1 713 ? 1.312 8.184 6.218 1.00 92.31 713 SER A N 1
ATOM 5395 C CA . SER A 1 713 ? 0.065 8.521 6.921 1.00 92.31 713 SER A CA 1
ATOM 5396 C C . SER A 1 713 ? 0.051 8.163 8.418 1.00 92.31 713 SER A C 1
ATOM 5398 O O . SER A 1 713 ? -0.892 8.523 9.132 1.00 92.31 713 SER A O 1
ATOM 5400 N N . THR A 1 714 ? 1.060 7.429 8.902 1.00 90.88 714 THR A N 1
ATOM 5401 C CA . THR A 1 714 ? 1.185 6.987 10.299 1.00 90.88 714 THR A CA 1
ATOM 5402 C C . THR A 1 714 ? 2.380 7.586 11.041 1.00 90.88 714 THR A C 1
ATOM 5404 O O . THR A 1 714 ? 2.608 7.240 12.204 1.00 90.88 714 THR A O 1
ATOM 5407 N N . LEU A 1 715 ? 3.133 8.490 10.405 1.00 91.19 715 LEU A N 1
ATOM 5408 C CA . LEU A 1 715 ? 4.246 9.185 11.049 1.00 91.19 715 LEU A CA 1
ATOM 5409 C C . LEU A 1 715 ? 3.770 10.008 12.252 1.00 91.19 715 LEU A C 1
ATOM 5411 O O . LEU A 1 715 ? 2.673 10.561 12.249 1.00 91.19 715 LEU A O 1
ATOM 5415 N N . GLY A 1 716 ? 4.591 10.063 13.301 1.00 86.38 716 GLY A N 1
ATOM 5416 C CA . GLY A 1 716 ? 4.244 10.717 14.569 1.00 86.38 716 GLY A CA 1
ATOM 5417 C C . GLY A 1 716 ? 3.321 9.903 15.485 1.00 86.38 716 GLY A C 1
ATOM 5418 O O . GLY A 1 716 ? 3.161 10.250 16.655 1.00 86.38 716 GLY A O 1
ATOM 5419 N N . ILE A 1 717 ? 2.758 8.779 15.021 1.00 86.69 717 ILE A N 1
ATOM 5420 C CA . ILE A 1 717 ? 1.863 7.940 15.830 1.00 86.69 717 ILE A CA 1
ATOM 5421 C C . ILE A 1 717 ? 2.667 6.837 16.541 1.00 86.69 717 ILE A C 1
ATOM 5423 O O . ILE A 1 717 ? 3.250 5.968 15.881 1.00 86.69 717 ILE A O 1
ATOM 5427 N N . PRO A 1 718 ? 2.657 6.775 17.890 1.00 80.56 718 PRO A N 1
ATOM 5428 C CA . PRO A 1 718 ? 3.345 5.718 18.626 1.00 80.56 718 PRO A CA 1
ATOM 5429 C C . PRO A 1 718 ? 2.881 4.322 18.200 1.00 80.56 718 PRO A C 1
ATOM 5431 O O . PRO A 1 718 ? 1.684 4.075 18.047 1.00 80.56 718 PRO A O 1
ATOM 5434 N N . THR A 1 719 ? 3.808 3.366 18.091 1.00 78.25 719 THR A N 1
ATOM 5435 C CA . THR A 1 719 ? 3.521 1.982 17.657 1.00 78.25 719 THR A CA 1
ATOM 5436 C C . THR A 1 719 ? 2.400 1.311 18.461 1.00 78.25 719 THR A C 1
ATOM 5438 O O . THR A 1 719 ? 1.587 0.584 17.896 1.00 78.25 719 THR A O 1
ATOM 5441 N N . ALA A 1 720 ? 2.294 1.602 19.763 1.00 76.38 720 ALA A N 1
ATOM 5442 C CA . ALA A 1 720 ? 1.209 1.101 20.609 1.00 76.38 720 ALA A CA 1
ATOM 5443 C C . ALA A 1 720 ? -0.178 1.631 20.192 1.00 76.38 720 ALA A C 1
ATOM 5445 O O . ALA A 1 720 ? -1.160 0.897 20.271 1.00 76.38 720 ALA A O 1
ATOM 5446 N N . LYS A 1 721 ? -0.254 2.881 19.714 1.00 78.25 721 LYS A N 1
ATOM 5447 C CA . LYS A 1 721 ? -1.493 3.516 19.243 1.00 78.25 721 LYS A CA 1
ATOM 5448 C C . LYS A 1 721 ? -1.822 3.165 17.793 1.00 78.25 721 LYS A C 1
ATOM 5450 O O . LYS A 1 721 ? -2.998 3.074 17.467 1.00 78.25 721 LYS A O 1
ATOM 5455 N N . ARG A 1 722 ? -0.822 2.878 16.946 1.00 80.62 722 ARG A N 1
ATOM 5456 C CA . ARG A 1 722 ? -1.044 2.446 15.550 1.00 80.62 722 ARG A CA 1
ATOM 5457 C C . ARG A 1 722 ? -1.948 1.211 15.450 1.00 80.62 722 ARG A C 1
ATOM 5459 O O . ARG A 1 722 ? -2.786 1.144 14.562 1.00 80.62 722 ARG A O 1
ATOM 5466 N N . ARG A 1 723 ? -1.844 0.274 16.402 1.00 79.12 723 ARG A N 1
ATOM 5467 C CA . ARG A 1 723 ? -2.697 -0.933 16.474 1.00 79.12 723 ARG A CA 1
ATOM 5468 C C . ARG A 1 723 ? -4.154 -0.656 16.856 1.00 79.12 723 ARG A C 1
ATOM 5470 O O . ARG A 1 723 ? -4.994 -1.525 16.657 1.00 79.12 723 ARG A O 1
ATOM 5477 N N . ALA A 1 724 ? -4.431 0.504 17.446 1.00 79.81 724 ALA A N 1
ATOM 5478 C CA . ALA A 1 724 ? -5.775 0.923 17.829 1.00 79.81 724 ALA A CA 1
ATOM 5479 C C . ALA A 1 724 ? -6.468 1.747 16.732 1.00 79.81 724 ALA A C 1
ATOM 5481 O O . ALA A 1 724 ? -7.650 2.055 16.872 1.00 79.81 724 ALA A O 1
ATOM 5482 N N . LEU A 1 725 ? -5.749 2.105 15.659 1.00 83.00 725 LEU A N 1
ATOM 5483 C CA . LEU A 1 725 ? -6.350 2.765 14.509 1.00 83.00 725 LEU A CA 1
ATOM 5484 C C . LEU A 1 725 ? -7.305 1.807 13.794 1.00 83.00 725 LEU A C 1
ATOM 5486 O O . LEU A 1 725 ? -7.063 0.603 13.693 1.00 83.00 725 LEU A O 1
ATOM 5490 N N . ILE A 1 726 ? -8.395 2.368 13.291 1.00 84.56 726 ILE A N 1
ATOM 5491 C CA . ILE A 1 726 ? -9.455 1.640 12.603 1.00 84.56 726 ILE A CA 1
ATOM 5492 C C . ILE A 1 726 ? -9.126 1.615 11.112 1.00 84.56 726 ILE A C 1
ATOM 5494 O O . ILE A 1 726 ? -8.858 2.657 10.518 1.00 84.56 726 ILE A O 1
ATOM 5498 N N . ASP A 1 727 ? -9.163 0.432 10.502 1.00 85.38 727 ASP A N 1
ATOM 5499 C CA . ASP A 1 727 ? -9.001 0.277 9.056 1.00 85.38 727 ASP A CA 1
ATOM 5500 C C . ASP A 1 727 ? -10.306 0.628 8.327 1.00 85.38 727 ASP A C 1
ATOM 5502 O O . ASP A 1 727 ? -11.317 -0.068 8.454 1.00 85.38 727 ASP A O 1
ATOM 5506 N N . CYS A 1 728 ? -10.267 1.714 7.557 1.00 81.06 728 CYS A N 1
ATOM 5507 C CA . CYS A 1 728 ? -11.373 2.221 6.753 1.00 81.06 728 CYS A CA 1
ATOM 5508 C C . CYS A 1 728 ? -11.128 2.138 5.244 1.00 81.06 728 CYS A C 1
ATOM 5510 O O . CYS A 1 728 ? -11.840 2.777 4.467 1.00 81.06 728 CYS A O 1
ATOM 5512 N N . THR A 1 729 ? -10.179 1.307 4.812 1.00 82.56 729 THR A N 1
ATOM 5513 C CA . THR A 1 729 ? -9.817 1.137 3.396 1.00 82.56 729 THR A CA 1
ATOM 5514 C C . THR A 1 729 ? -11.024 0.775 2.535 1.00 82.56 729 THR A C 1
ATOM 5516 O O . THR A 1 729 ? -11.262 1.397 1.503 1.00 82.56 729 THR A O 1
ATOM 5519 N N . SER A 1 730 ? -11.847 -0.176 2.987 1.00 75.50 730 SER A N 1
ATOM 5520 C CA . SER A 1 730 ? -13.044 -0.618 2.256 1.00 75.50 730 SER A CA 1
ATOM 5521 C C . SER A 1 730 ? -14.048 0.511 2.022 1.00 75.50 730 SER A C 1
ATOM 5523 O O . SER A 1 730 ? -14.663 0.578 0.963 1.00 75.50 730 SER A O 1
ATOM 5525 N N . ALA A 1 731 ? -14.187 1.431 2.976 1.00 70.06 731 ALA A N 1
ATOM 5526 C CA . ALA A 1 731 ? -15.087 2.563 2.836 1.00 70.06 731 ALA A CA 1
ATOM 5527 C C . ALA A 1 731 ? -14.555 3.637 1.888 1.00 70.06 731 ALA A C 1
ATOM 5529 O O . ALA A 1 731 ? -15.352 4.295 1.227 1.00 70.06 731 ALA A O 1
ATOM 5530 N N . VAL A 1 732 ? -13.235 3.811 1.819 1.00 72.88 732 VAL A N 1
ATOM 5531 C CA . VAL A 1 732 ? -12.585 4.726 0.874 1.00 72.88 732 VAL A CA 1
ATOM 5532 C C . VAL A 1 732 ? -12.692 4.175 -0.550 1.00 72.88 732 VAL A C 1
ATOM 5534 O O . VAL A 1 732 ? -13.158 4.878 -1.444 1.00 72.88 732 VAL A O 1
ATOM 5537 N N . VAL A 1 733 ? -12.377 2.891 -0.741 1.00 70.88 733 VAL A N 1
ATOM 5538 C CA . VAL A 1 733 ? -12.493 2.197 -2.036 1.00 70.88 733 VAL A CA 1
ATOM 5539 C C . VAL A 1 733 ? -13.945 2.118 -2.514 1.00 70.88 733 VAL A C 1
ATOM 5541 O O . VAL A 1 733 ? -14.208 2.234 -3.704 1.00 70.88 733 VAL A O 1
ATOM 5544 N N . ALA A 1 734 ? -14.917 1.973 -1.609 1.00 65.06 734 ALA A N 1
ATOM 5545 C CA . ALA A 1 734 ? -16.332 1.985 -1.984 1.00 65.06 734 ALA A CA 1
ATOM 5546 C C . ALA A 1 734 ? -16.802 3.341 -2.546 1.00 65.06 734 ALA A C 1
ATOM 5548 O O . ALA A 1 734 ? -17.776 3.384 -3.293 1.00 65.06 734 ALA A O 1
ATOM 5549 N N . VAL A 1 735 ? -16.144 4.444 -2.174 1.00 62.75 735 VAL A N 1
ATOM 5550 C CA . VAL A 1 735 ? -16.474 5.800 -2.650 1.00 62.75 735 VAL A CA 1
ATOM 5551 C C . VAL A 1 735 ? -15.811 6.086 -3.984 1.00 62.75 735 VAL A C 1
ATOM 5553 O O . VAL A 1 735 ? -16.445 6.635 -4.880 1.00 62.75 735 VAL A O 1
ATOM 5556 N N . MET A 1 736 ? -14.537 5.724 -4.102 1.00 63.28 736 MET A N 1
ATOM 5557 C CA . MET A 1 736 ? -13.777 5.821 -5.337 1.00 63.28 736 MET A CA 1
ATOM 5558 C C . MET A 1 736 ? -13.122 4.471 -5.608 1.00 63.28 736 MET A C 1
ATOM 5560 O O . MET A 1 736 ? -12.039 4.207 -5.082 1.00 63.28 736 MET A O 1
ATOM 5564 N N . PRO A 1 737 ? -13.774 3.588 -6.384 1.00 57.69 737 PRO A N 1
ATOM 5565 C CA . PRO A 1 737 ? -13.133 2.350 -6.787 1.00 57.69 737 PRO A CA 1
ATOM 5566 C C . PRO A 1 737 ? -11.905 2.689 -7.644 1.00 57.69 737 PRO A C 1
ATOM 5568 O O . PRO A 1 737 ? -11.974 3.637 -8.433 1.00 57.69 737 PRO A O 1
ATOM 5571 N N . PRO A 1 738 ? -10.788 1.955 -7.500 1.00 58.88 738 PRO A N 1
ATOM 5572 C CA . PRO A 1 738 ? -9.641 2.134 -8.380 1.00 58.88 738 PRO A CA 1
ATOM 5573 C C . PRO A 1 738 ? -10.078 1.933 -9.835 1.00 58.88 738 PRO A C 1
ATOM 5575 O O . PRO A 1 738 ? -10.827 1.001 -10.140 1.00 58.88 738 PRO A O 1
ATOM 5578 N N . SER A 1 739 ? -9.640 2.855 -10.694 1.00 52.72 739 SER A N 1
ATOM 5579 C CA . SER A 1 739 ? -9.923 2.874 -12.135 1.00 52.72 739 SER A CA 1
ATOM 5580 C C . SER A 1 739 ? -9.306 1.700 -12.881 1.00 52.72 739 SER A C 1
ATOM 5582 O O . SER A 1 739 ? -8.114 1.428 -12.589 1.00 52.72 739 SER A O 1
#

Organism: NCBI:txid1507870

InterPro domains:
  IPR001621 Fungal ligninase [PR00462] (480-500)
  IPR001621 Fungal ligninase [PR00462] (553-570)
  IPR001621 Fungal ligninase [PR00462] (571-584)
  IPR001621 Fungal ligninase [PR00462] (585-612)
  IPR001621 Fungal ligninase [PR00462] (641-663)
  IPR002016 Haem peroxidase [PF00141] (483-686)
  IPR002016 Haem peroxidase [PR00458] (485-499)
  IPR002016 Haem peroxidase [PR00458] (572-584)
  IPR002016 Haem peroxidase [PR00458] (620-635)
  IPR002016 Haem peroxidase [PR00458] (647-662)
  IPR002016 Haem peroxidase [PS50873] (512-734)
  IPR002735 Translation initiation factor IF2/IF5 domain [PF01873] (9-127)
  IPR002735 Translation initiation factor IF2/IF5 domain [SM00653] (14-127)
  IPR003307 W2 domain [PF02020] (347-429)
  IPR003307 W2 domain [PS51363] (267-429)
  IPR003307 W2 domain [SM00515] (335-425)
  IPR010255 Haem peroxidase superfamily [SSF48113] (481-732)
  IPR016024 Armadillo-type fold [SSF48371] (272-423)
  IPR016189 Translation initiation factor IF2/IF5, N-terminal [SSF100966] (4-100)
  IPR016190 Translation initiation factor IF2/IF5, zinc-binding [SSF75689] (97-129)

Secondary structure (DSSP, 8-state):
--EEESSTT---TT-S-EEEPP-EEEE-SSTT-EEEESSHHHHHHHTTS-HHHHHHHHHHHHT--B-S--TTS-EEEES---HHHHHHHHHHHHHHHTS-TTT--S-EEEEEETTEEEEEETTT--EEE--TTSHHHHHHHHHS-------HHHHHHHHHHHHHHTTS------------------------------------SS-SHHHHHHHHTT-----------------HHHHHHHHHHS-HHHHSS----TT---------SSS-HHHHHHHHHHHHHHHTTSGGGS-HHHHHHHHHHTT-TT-HHHHHHHHHHS--TTHHHHHHHHHHHHHHH--SHHHHHHHHHHHHHIIIII-GGGGGGHHHHHHHHHHTT-S-HHHHHHHHHS--TTTS-HHHHHHHHHHHHHHHHHHHHHHHHHTTS-----------PPPS-PPPPPTT--S--S--S-HHHHTTT--S--TTS---S-HHHHHHHHHHHHHHTT--TTS-SSSS----SSSHHHH-TTTTTSGGGTT-HHHHHHHHHHHHHHHHTT----HHHHHHHHHHHHHHTSTT------EE-PPP--SPPPTT-S--SSSTT-SHHHHHHHHHTTT--HHHHHHHHGGGGG-EESS-GGGTPPTTEESSS-TTS-SSHHHHHHHS--TT------HHHHHHH-TTSHHHHHHHHTTT-HHHHHHHHHHHHHHHTTTT--HHHHTTSEE-HHHHHHHS---

Foldseek 3Di:
DDWDALDNVDPDPVRPQIADQWDWDWDDDDQFIKIKTDCLCRRCVSLVHDSQLLLVLCCQVVVWDWDRDDPVSTTITTDDDDSVVSRVSSSVCCVQPQADPPPGHRQWDWDDDDLWTWTQHPPPRDTDTGDPVDPSSVVCNVPPPPPDDDDPVVVVVVVVVVVVVVVPPPDDDDDDDDDDDDDDDDDDDDDDDDDDDDDDDDDDDDDPVVVVVVVVVVPDDDDDDDDDDPDDDPPPVSVVVVVVPDPPVVVQQPPQPPVGDGPPPGDDPDCPLLVVLLVVLVVVCVVQVHLLRDDLVVSCVSCVVSVCLQPLLNLLSCLQRNDDPPLLVRCVVNLVSLVSSQDDLSNQLSNVLSPLLNCQPVNVVCLLVLLSNVVSCVVSVNHDPVSVLVQLPDQDPPRHHSVSSVSSSVSNVVNVVVVVVVCVVPVVFDDDDPPPPDDDDDDPDDDDDDPDDQADDLDDDDLVLLCLPLDCDDPVRDDQQDPLLLLLLVQLLLQALLAFLPADLDVVGGGGLALQCLQEPPQCVDPLNPPSVVSSVSLNVSVVVCVVVSHPDENSLSSLLSNQLSQLSFALRDAAWRWDDHHHDNDHRDPPLDADLDDPRLAQVSVVVSVVRQVDDLLLVLLSVLSLCQDFAAPCVVVVDDHRQGLAPRNRHSALRSLVCLVVPDPVSSHDGTSSSVNQCPCVDRNVVSSNVSRVPSPSSNSSNNVSSVSSSCRSPDPVCRVVIDGSPVSSCVSRPHD

Solvent-accessible surface area (backbone atoms only — not comparable to full-atom values): 43579 Å² total; per-residue (Å²): 131,72,68,37,48,69,52,75,88,53,84,56,93,79,57,86,59,58,31,62,61,71,45,56,45,79,44,72,73,76,98,64,27,27,20,34,35,74,49,48,62,62,42,20,57,66,55,69,42,65,46,66,56,58,50,50,45,51,21,65,78,68,75,29,63,55,67,82,82,55,95,79,69,64,43,44,35,53,39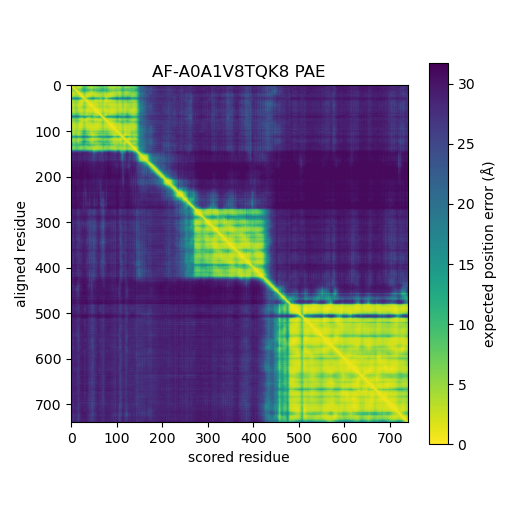,90,64,58,42,68,63,53,45,56,54,48,48,55,46,37,66,59,78,27,32,34,90,86,81,64,44,56,60,38,45,84,46,79,56,96,94,42,48,33,36,40,22,76,86,79,70,50,75,42,75,50,65,75,87,41,75,59,46,60,48,51,65,69,71,42,84,75,79,67,83,77,59,79,63,59,65,52,49,55,54,48,54,53,56,51,59,71,70,64,79,80,80,86,88,85,85,86,86,86,81,88,81,88,85,84,87,78,89,85,89,86,86,89,86,90,86,90,84,94,80,92,80,84,87,88,89,89,71,70,69,68,52,53,56,60,58,58,73,71,70,75,82,90,79,87,84,88,80,84,87,78,87,72,76,81,48,75,66,52,52,51,51,52,62,68,70,51,54,74,79,60,62,59,74,65,71,65,54,101,81,73,58,83,73,90,73,87,75,64,99,62,88,48,72,63,58,54,52,48,53,49,49,55,50,48,22,64,74,54,78,35,52,90,66,60,59,66,67,59,56,52,53,50,33,51,75,66,71,39,54,88,44,40,68,47,38,26,51,46,43,47,67,68,50,65,100,59,38,71,72,53,49,71,82,49,35,72,57,50,49,73,55,45,82,47,75,64,25,34,55,26,31,54,41,12,42,51,31,31,32,53,72,77,37,59,83,45,29,80,46,38,28,59,40,52,50,52,40,49,79,55,68,60,52,56,68,69,58,53,52,58,55,61,74,50,79,46,68,86,63,38,58,64,66,52,35,44,54,43,42,59,37,29,43,69,41,48,54,47,50,54,50,52,35,71,75,45,67,90,70,79,76,90,87,84,85,88,87,74,96,70,84,83,80,82,75,84,82,82,80,72,95,82,80,76,68,89,58,71,71,75,80,57,70,78,60,73,37,77,80,61,59,83,68,28,97,88,74,64,53,41,36,46,75,65,26,38,43,27,40,50,47,31,44,65,26,11,48,24,25,38,68,90,43,56,89,52,88,89,35,27,23,13,38,22,21,15,50,79,58,14,88,65,43,51,72,35,78,90,39,65,84,44,59,70,56,49,54,54,52,50,53,50,49,52,50,40,51,74,73,61,45,81,74,45,59,19,33,52,40,46,51,44,16,51,52,20,39,26,44,12,44,60,22,55,72,46,72,40,66,37,78,55,68,64,37,62,61,57,53,62,83,88,45,65,80,38,53,54,72,86,54,14,44,44,67,54,40,49,53,56,40,45,45,62,72,44,51,47,53,33,53,35,26,56,57,46,58,40,12,34,30,59,43,64,84,38,54,93,78,75,33,59,72,61,32,17,40,18,96,48,38,44,33,43,54,36,60,27,53,47,32,67,76,57,58,69,93,82,63,69,49,42,83,48,54,24,57,54,44,36,45,36,66,90,43,74,31,4,44,41,31,59,66,30,46,84,28,56,69,65,35,41,54,43,26,10,51,39,50,34,54,42,61,47,29,68,54,55,74,82,55,57,75,70,38,45,81,28,36,71,48,51,39,71,74,42,58,65,100

pLDDT: mean 73.02, std 21.51, range [23.2, 98.0]

Mean predicted aligned error: 22.81 Å

Nearest PDB structures (foldseek):
  8pj2-assembly1_z  TM=9.658E-01  e=8.120E-13  Homo sapiens
  8cas-assembly1_m  TM=9.264E-01  e=6.815E-13  Saccharomyces cerevisiae W303
  6fyx-assembly1_m  TM=9.159E-01  e=5.976E-13  Saccharomyces cerevisiae S288C
  2e9h-assembly1_A  TM=8.915E-01  e=1.314E-12  Homo sapiens
  2ful-assembly2_B  TM=9.334E-01  e=5.071E-10  Saccharomyces cerevisiae

Radius of gyration: 35.54 Å; Cα contacts (8 Å, |Δi|>4): 942; chains: 1; bounding box: 74×107×88 Å